Protein AF-A0A1V5DI45-F1 (afdb_monomer_lite)

Sequence (507 aa):
MKKGKRNLFVLPAVLVSVSFLLFSGIQIYAAYNHQGDLDSANFREAYPGQISTKLDSCTLCHSGGSYTSGKKVVTLGSCQWCHYKTGYGADSSEENLLATLNPYGLAYKNKWQTRGRTAAALLAIDGDDSDGDGFSNAKEIGAGTYPGDAADDPSKIPAPSRVLSLAEFERMAQHTQFMMMNASKSDDRYTEYRGIDLEDLIRAIMLDSATGITVYAPDGFATYHPLKPSANDSSYHVLGIYPKGTFYYDRQADMATNPATGWCDYSSPAAAGRVNGEGITNPDDLKMMLAFKRDGEYLTPGLLNLSNKLDGEGPYRVVPPQKTPGPPDQRSNAPNPTAEDAWIWPYNEDNSINDHNAGFSSRTVTMIKVEPLPPGTTDINTLEAGWPYVDEKKVIIYGAINPRPLYRLYTGLDILINTVKAQGTKSFKNRSSQLALVTHLETIKKQVARKAYSAARNNLKQNVANKMDGYLTGKVDANDCVVDLKVQKQLYNDLQKVWIALVILGG

Radius of gyration: 27.45 Å; chains: 1; bounding box: 96×61×82 Å

Structure (mmCIF, N/CA/C/O backbone):
data_AF-A0A1V5DI45-F1
#
_entry.id   AF-A0A1V5DI45-F1
#
loop_
_atom_site.group_PDB
_atom_site.id
_atom_site.type_symbol
_atom_site.label_atom_id
_atom_site.label_alt_id
_atom_site.label_comp_id
_atom_site.label_asym_id
_atom_site.label_entity_id
_atom_site.label_seq_id
_atom_site.pdbx_PDB_ins_code
_atom_site.Cartn_x
_atom_site.Cartn_y
_atom_site.Cartn_z
_atom_site.occupancy
_atom_site.B_iso_or_equiv
_atom_site.auth_seq_id
_atom_site.auth_comp_id
_atom_site.auth_asym_id
_atom_site.auth_atom_id
_atom_site.pdbx_PDB_model_num
ATOM 1 N N . MET A 1 1 ? -62.727 -32.790 -17.604 1.00 42.22 1 MET A N 1
ATOM 2 C CA . MET A 1 1 ? -61.961 -31.903 -18.512 1.00 42.22 1 MET A CA 1
ATOM 3 C C . MET A 1 1 ? -62.110 -30.459 -18.049 1.00 42.22 1 MET A C 1
ATOM 5 O O . MET A 1 1 ? -63.219 -30.079 -17.711 1.00 42.22 1 MET A O 1
ATOM 9 N N . LYS A 1 2 ? -60.998 -29.704 -18.033 1.00 38.25 2 LYS A N 1
ATOM 10 C CA . LYS A 1 2 ? -60.830 -28.290 -17.618 1.00 38.25 2 LYS A CA 1
ATOM 11 C C . LYS A 1 2 ? -61.070 -27.980 -16.126 1.00 38.25 2 LYS A C 1
ATOM 13 O O . LYS A 1 2 ? -62.185 -27.710 -15.703 1.00 38.25 2 LYS A O 1
ATOM 18 N N . LYS A 1 3 ? -59.980 -27.946 -15.343 1.00 35.41 3 LYS A N 1
ATOM 19 C CA . LYS A 1 3 ? -59.917 -27.255 -14.041 1.00 35.41 3 LYS A CA 1
ATOM 20 C C . LYS A 1 3 ? -59.267 -25.883 -14.227 1.00 35.41 3 LYS A C 1
ATOM 22 O O . LYS A 1 3 ? -58.285 -25.751 -14.953 1.00 35.41 3 LYS A O 1
ATOM 27 N N . GLY A 1 4 ? -59.902 -24.883 -13.621 1.00 32.41 4 GLY A N 1
ATOM 28 C CA . GLY A 1 4 ? -59.645 -23.461 -13.801 1.00 32.41 4 GLY A CA 1
ATOM 29 C C . GLY A 1 4 ? -58.427 -22.908 -13.062 1.00 32.41 4 GLY A C 1
ATOM 30 O O . GLY A 1 4 ? -57.861 -23.526 -12.162 1.00 32.41 4 GLY A O 1
ATOM 31 N N . LYS A 1 5 ? -58.075 -21.697 -13.497 1.00 39.34 5 LYS A N 1
ATOM 32 C CA . LYS A 1 5 ? -57.010 -20.817 -13.014 1.00 39.34 5 LYS A CA 1
ATOM 33 C C . LYS A 1 5 ? -57.123 -20.526 -11.513 1.00 39.34 5 LYS A C 1
ATOM 35 O O . LYS A 1 5 ? -58.199 -20.176 -11.032 1.00 39.34 5 LYS A O 1
ATOM 40 N N . ARG A 1 6 ? -55.981 -20.522 -10.822 1.00 32.03 6 ARG A N 1
ATOM 41 C CA . ARG A 1 6 ? -55.741 -19.690 -9.636 1.00 32.03 6 ARG A CA 1
ATOM 42 C C . ARG A 1 6 ? -54.375 -19.027 -9.780 1.00 32.03 6 ARG A C 1
ATOM 44 O O . ARG A 1 6 ? -53.365 -19.709 -9.904 1.00 32.03 6 ARG A O 1
ATOM 51 N N . ASN A 1 7 ? -54.394 -17.698 -9.811 1.00 36.03 7 ASN A N 1
ATOM 52 C CA . ASN A 1 7 ? -53.223 -16.843 -9.688 1.00 36.03 7 ASN A CA 1
ATOM 53 C C . ASN A 1 7 ? -52.619 -17.040 -8.296 1.00 36.03 7 ASN A C 1
ATOM 55 O O . ASN A 1 7 ? -53.348 -16.967 -7.307 1.00 36.03 7 ASN A O 1
ATOM 59 N N . LEU A 1 8 ? -51.305 -17.236 -8.222 1.00 33.28 8 LEU A N 1
ATOM 60 C CA . LEU A 1 8 ? -50.556 -17.117 -6.979 1.00 33.28 8 LEU A CA 1
ATOM 61 C C . LEU A 1 8 ? -49.370 -16.188 -7.243 1.00 33.28 8 LEU A C 1
ATOM 63 O O . LEU A 1 8 ? -48.370 -16.582 -7.836 1.00 33.28 8 LEU A O 1
ATOM 67 N N . PHE A 1 9 ? -49.536 -14.930 -6.839 1.00 31.28 9 PHE A N 1
ATOM 68 C CA . PHE A 1 9 ? -48.423 -14.035 -6.559 1.00 31.28 9 PHE A CA 1
ATOM 69 C C . PHE A 1 9 ? -47.615 -14.669 -5.424 1.00 31.28 9 PHE A C 1
ATOM 71 O O . PHE A 1 9 ? -48.112 -14.790 -4.307 1.00 31.28 9 PHE A O 1
ATOM 78 N N . VAL A 1 10 ? -46.389 -15.092 -5.716 1.00 32.22 10 VAL A N 1
ATOM 79 C CA . VAL A 1 10 ? -45.403 -15.468 -4.701 1.00 32.22 10 VAL A CA 1
ATOM 80 C C . VAL A 1 10 ? -44.310 -14.409 -4.754 1.00 32.22 10 VAL A C 1
ATOM 82 O O . VAL A 1 10 ? -43.559 -14.331 -5.724 1.00 32.22 10 VAL A O 1
ATOM 85 N N . LEU A 1 11 ? -44.277 -13.557 -3.726 1.00 30.50 11 LEU A N 1
ATOM 86 C CA . LEU A 1 11 ? -43.140 -12.691 -3.419 1.00 30.50 11 LEU A CA 1
ATOM 87 C C . LEU A 1 11 ? -41.869 -13.546 -3.270 1.00 30.50 11 LEU A C 1
ATOM 89 O O . LEU A 1 11 ? -41.920 -14.551 -2.556 1.00 30.50 11 LEU A O 1
ATOM 93 N N . PRO A 1 12 ? -40.708 -13.146 -3.816 1.00 34.16 12 PRO A N 1
ATOM 94 C CA . PRO A 1 12 ? -39.451 -13.760 -3.433 1.00 34.16 12 PRO A CA 1
ATOM 95 C C . PRO A 1 12 ? -38.943 -13.089 -2.152 1.00 34.16 12 PRO A C 1
ATOM 97 O O . PRO A 1 12 ? -38.197 -12.115 -2.187 1.00 34.16 12 PRO A O 1
ATOM 100 N N . ALA A 1 13 ? -39.345 -13.629 -1.004 1.00 34.06 13 ALA A N 1
ATOM 101 C CA . ALA A 1 13 ? -38.695 -13.386 0.279 1.00 34.06 13 ALA A CA 1
ATOM 102 C C . ALA A 1 13 ? -37.589 -14.433 0.499 1.00 34.06 13 ALA A C 1
ATOM 104 O O . ALA A 1 13 ? -37.741 -15.310 1.336 1.00 34.06 13 ALA A O 1
ATOM 105 N N . VAL A 1 14 ? -36.500 -14.387 -0.279 1.00 34.00 14 VAL A N 1
ATOM 106 C CA . VAL A 1 14 ? -35.265 -15.155 -0.003 1.00 34.00 14 VAL A CA 1
ATOM 107 C C . VAL A 1 14 ? -34.067 -14.412 -0.601 1.00 34.00 14 VAL A C 1
ATOM 109 O O . VAL A 1 14 ? -33.638 -14.711 -1.712 1.00 34.00 14 VAL A O 1
ATOM 112 N N . LEU A 1 15 ? -33.532 -13.412 0.108 1.00 33.12 15 LEU A N 1
ATOM 113 C CA . LEU A 1 15 ? -32.232 -12.811 -0.230 1.00 33.12 15 LEU A CA 1
ATOM 114 C C . LEU A 1 15 ? -31.632 -12.018 0.945 1.00 33.12 15 LEU A C 1
ATOM 116 O O . LEU A 1 15 ? -31.340 -10.841 0.811 1.00 33.12 15 LEU A O 1
ATOM 120 N N . VAL A 1 16 ? -31.458 -12.645 2.117 1.00 33.34 16 VAL A N 1
ATOM 121 C CA . VAL A 1 16 ? -30.655 -12.047 3.217 1.00 33.34 16 VAL A CA 1
ATOM 122 C C . VAL A 1 16 ? -29.720 -13.054 3.918 1.00 33.34 16 VAL A C 1
ATOM 124 O O . VAL A 1 16 ? -28.850 -12.673 4.689 1.00 33.34 16 VAL A O 1
ATOM 127 N N . SER A 1 17 ? -29.779 -14.352 3.623 1.00 29.55 17 SER A N 1
ATOM 128 C CA . SER A 1 17 ? -29.183 -15.359 4.520 1.00 29.55 17 SER A CA 1
ATOM 129 C C . SER A 1 17 ? -27.872 -16.001 4.043 1.00 29.55 17 SER A C 1
ATOM 131 O O . SER A 1 17 ? -27.721 -17.202 4.225 1.00 29.55 17 SER A O 1
ATOM 133 N N . VAL A 1 18 ? -26.920 -15.255 3.456 1.00 31.67 18 VAL A N 1
ATOM 134 C CA . VAL A 1 18 ? -25.513 -15.714 3.297 1.00 31.67 18 VAL A CA 1
ATOM 135 C C . VAL A 1 18 ? -24.524 -14.526 3.290 1.00 31.67 18 VAL A C 1
ATOM 137 O O . VAL A 1 18 ? -23.873 -14.259 2.287 1.00 31.67 18 VAL A O 1
ATOM 140 N N . SER A 1 19 ? -24.400 -13.806 4.410 1.00 33.28 19 SER A N 1
ATOM 141 C CA . SER A 1 19 ? -23.269 -12.881 4.675 1.00 33.28 19 SER A CA 1
ATOM 142 C C . SER A 1 19 ? -22.727 -13.004 6.105 1.00 33.28 19 SER A C 1
ATOM 144 O O . SER A 1 19 ? -22.105 -12.091 6.631 1.00 33.28 19 SER A O 1
ATOM 146 N N . PHE A 1 20 ? -22.934 -14.154 6.741 1.00 33.50 20 PHE A N 1
ATOM 147 C CA . PHE A 1 20 ? -22.242 -14.516 7.974 1.00 33.50 20 PHE A CA 1
ATOM 148 C C . PHE A 1 20 ? -21.159 -15.536 7.625 1.00 33.50 20 PHE A C 1
ATOM 150 O O . PHE A 1 20 ? -21.432 -16.469 6.874 1.00 33.50 20 PHE A O 1
ATOM 157 N N . LEU A 1 21 ? -19.966 -15.370 8.203 1.00 33.41 21 LEU A N 1
ATOM 158 C CA . LEU A 1 21 ? -18.752 -16.192 8.046 1.00 33.41 21 LEU A CA 1
ATOM 159 C C . LEU A 1 21 ? -17.780 -15.707 6.957 1.00 33.41 21 LEU A C 1
ATOM 161 O O . LEU A 1 21 ? -17.664 -16.275 5.868 1.00 33.41 21 LEU A O 1
ATOM 165 N N . LEU A 1 22 ? -17.015 -14.666 7.298 1.00 34.94 22 LEU A N 1
ATOM 166 C CA . LEU A 1 22 ? -15.554 -14.742 7.491 1.00 34.94 22 LEU A CA 1
ATOM 167 C C . LEU A 1 22 ? -14.999 -13.318 7.671 1.00 34.94 22 LEU A C 1
ATOM 169 O O . LEU A 1 22 ? -14.270 -12.808 6.825 1.00 34.94 22 LEU A O 1
ATOM 173 N N . PHE A 1 23 ? -15.346 -12.693 8.797 1.00 39.38 23 PHE A N 1
ATOM 174 C CA . PHE A 1 23 ? -14.466 -11.717 9.425 1.00 39.38 23 PHE A CA 1
ATOM 175 C C . PHE A 1 23 ? -13.405 -12.541 10.154 1.00 39.38 23 PHE A C 1
ATOM 177 O O . PHE A 1 23 ? -13.606 -12.955 11.293 1.00 39.38 23 PHE A O 1
ATOM 184 N N . SER A 1 24 ? -12.294 -12.866 9.489 1.00 36.53 24 SER A N 1
ATOM 185 C CA . SER A 1 24 ? -11.062 -13.090 10.244 1.00 36.53 24 SER A CA 1
ATOM 186 C C . SER A 1 24 ? -10.768 -11.739 10.877 1.00 36.53 24 SER A C 1
ATOM 188 O O . SER A 1 24 ? -10.315 -10.832 10.176 1.00 36.53 24 SER A O 1
ATOM 190 N N . GLY A 1 25 ? -11.215 -11.583 12.126 1.00 35.56 25 GLY A N 1
ATOM 191 C CA . GLY A 1 25 ? -11.171 -10.331 12.855 1.00 35.56 25 GLY A CA 1
ATOM 192 C C . GLY A 1 25 ? -9.796 -9.709 12.712 1.00 35.56 25 GLY A C 1
ATOM 193 O O . GLY A 1 25 ? -8.784 -10.413 12.725 1.00 35.56 25 GLY A O 1
ATOM 194 N N . ILE A 1 26 ? -9.781 -8.393 12.545 1.00 41.69 26 ILE A N 1
ATOM 195 C CA . ILE A 1 26 ? -8.603 -7.605 12.856 1.00 41.69 26 ILE A CA 1
ATOM 196 C C . ILE A 1 26 ? -8.252 -8.009 14.293 1.00 41.69 26 ILE A C 1
ATOM 198 O O . ILE A 1 26 ? -8.988 -7.677 15.219 1.00 41.69 26 ILE A O 1
ATOM 202 N N . GLN A 1 27 ? -7.219 -8.834 14.463 1.00 35.78 27 GLN A N 1
ATOM 203 C CA . GLN A 1 27 ? -6.663 -9.145 15.773 1.00 35.78 27 GLN A CA 1
ATOM 204 C C . GLN A 1 27 ? -5.936 -7.866 16.187 1.00 35.78 27 GLN A C 1
ATOM 206 O O . GLN A 1 27 ? -4.747 -7.708 15.936 1.00 35.78 27 GLN A O 1
ATOM 211 N N . ILE A 1 28 ? -6.686 -6.884 16.692 1.00 39.81 28 ILE A N 1
ATOM 212 C CA . ILE A 1 28 ? -6.081 -5.762 17.398 1.00 39.81 28 ILE A CA 1
ATOM 213 C C . ILE A 1 28 ? -5.663 -6.360 18.730 1.00 39.81 28 ILE A C 1
ATOM 215 O O . ILE A 1 28 ? -6.501 -6.800 19.517 1.00 39.81 28 ILE A O 1
ATOM 219 N N . TYR A 1 29 ? -4.353 -6.508 18.896 1.00 39.62 29 TYR A N 1
ATOM 220 C CA . TYR A 1 29 ? -3.781 -7.050 20.112 1.00 39.62 29 TYR A CA 1
ATOM 221 C C . TYR A 1 29 ? -4.208 -6.188 21.293 1.00 39.62 29 TYR A C 1
ATOM 223 O O . TYR A 1 29 ? -4.183 -4.959 21.219 1.00 39.62 29 TYR A O 1
ATOM 231 N N . ALA A 1 30 ? -4.618 -6.887 22.349 1.00 34.34 30 ALA A N 1
ATOM 232 C CA . ALA A 1 30 ? -5.043 -6.339 23.622 1.00 34.34 30 ALA A CA 1
ATOM 233 C C . ALA A 1 30 ? -4.090 -5.242 24.118 1.00 34.34 30 ALA A C 1
ATOM 235 O O . ALA A 1 30 ? -2.884 -5.320 23.867 1.00 34.34 30 ALA A O 1
ATOM 236 N N . ALA A 1 31 ? -4.634 -4.273 24.861 1.00 39.06 31 ALA A N 1
ATOM 237 C CA . ALA A 1 31 ? -3.911 -3.185 25.499 1.00 39.06 31 ALA A CA 1
ATOM 238 C C . ALA A 1 31 ? -2.572 -3.700 26.030 1.00 39.06 31 ALA A C 1
ATOM 240 O O . ALA A 1 31 ? -2.523 -4.585 26.898 1.00 39.06 31 ALA A O 1
ATOM 241 N N . TYR A 1 32 ? -1.496 -3.179 25.439 1.00 42.69 32 TYR A N 1
ATOM 242 C CA . TYR A 1 32 ? -0.142 -3.356 25.930 1.00 42.69 32 TYR A CA 1
ATOM 243 C C . TYR A 1 32 ? -0.189 -3.010 27.416 1.00 42.69 32 TYR A C 1
ATOM 245 O O . TYR A 1 32 ? -0.562 -1.892 27.766 1.00 42.69 32 TYR A O 1
ATOM 253 N N . ASN A 1 33 ? 0.092 -3.984 28.285 1.00 47.34 33 ASN A N 1
ATOM 254 C CA . ASN A 1 33 ? -0.016 -3.806 29.729 1.00 47.34 33 ASN A CA 1
ATOM 255 C C . ASN A 1 33 ? 1.104 -2.849 30.167 1.00 47.34 33 ASN A C 1
ATOM 257 O O . ASN A 1 33 ? 2.212 -3.275 30.504 1.00 47.34 33 ASN A O 1
ATOM 261 N N . HIS A 1 34 ? 0.854 -1.545 30.042 1.00 51.94 34 HIS A N 1
ATOM 262 C CA . HIS A 1 34 ? 1.783 -0.503 30.440 1.00 51.94 34 HIS A CA 1
ATOM 263 C C . HIS A 1 34 ? 1.969 -0.574 31.955 1.00 51.94 34 HIS A C 1
ATOM 265 O O . HIS A 1 34 ? 1.059 -0.929 32.703 1.00 51.94 34 HIS A O 1
ATOM 271 N N . GLN A 1 35 ? 3.179 -0.276 32.420 1.00 44.31 35 GLN A N 1
ATOM 272 C CA . GLN A 1 35 ? 3.548 -0.408 33.824 1.00 44.31 35 GLN A CA 1
ATOM 273 C C . GLN A 1 35 ? 2.615 0.451 34.705 1.00 44.31 35 GLN A C 1
ATOM 275 O O . GLN A 1 35 ? 2.724 1.673 34.717 1.00 44.31 35 GLN A O 1
ATOM 280 N N . GLY A 1 36 ? 1.680 -0.191 35.417 1.00 57.69 36 GLY A N 1
ATOM 281 C CA . GLY A 1 36 ? 0.689 0.477 36.273 1.00 57.69 36 GLY A CA 1
ATOM 282 C C . GLY A 1 36 ? -0.706 0.686 35.665 1.00 57.69 36 GLY A C 1
ATOM 283 O O . GLY A 1 36 ? -1.537 1.326 36.313 1.00 57.69 36 GLY A O 1
ATOM 284 N N . ASP A 1 37 ? -0.993 0.155 34.472 1.00 73.00 37 ASP A N 1
ATOM 285 C CA . ASP A 1 37 ? -2.351 0.157 33.921 1.00 73.00 37 ASP A CA 1
ATOM 286 C C . ASP A 1 37 ? -3.275 -0.790 34.713 1.00 73.00 37 ASP A C 1
ATOM 288 O O . ASP A 1 37 ? -3.027 -1.989 34.833 1.00 73.00 37 ASP A O 1
ATOM 292 N N . LEU A 1 38 ? -4.343 -0.224 35.277 1.00 80.00 38 LEU A N 1
ATOM 293 C CA . LEU A 1 38 ? -5.395 -0.945 35.999 1.00 80.00 38 LEU A CA 1
ATOM 294 C C . LEU A 1 38 ? -6.708 -0.983 35.208 1.00 80.00 38 LEU A C 1
ATOM 296 O O . LEU A 1 38 ? -7.579 -1.801 35.503 1.00 80.00 38 LEU A O 1
ATOM 300 N N . ASP A 1 39 ? -6.873 -0.103 34.219 1.00 87.31 39 ASP A N 1
ATOM 301 C CA . ASP A 1 39 ? -8.161 0.093 33.555 1.00 87.31 39 ASP A CA 1
ATOM 302 C C . ASP A 1 39 ? -8.442 -1.006 32.544 1.00 87.31 39 ASP A C 1
ATOM 304 O O . ASP A 1 39 ? -9.568 -1.496 32.494 1.00 87.31 39 ASP A O 1
ATOM 308 N N . SER A 1 40 ? -7.415 -1.494 31.846 1.00 85.00 40 SER A N 1
ATOM 309 C CA . SER A 1 40 ? -7.563 -2.664 30.976 1.00 85.00 40 SER A CA 1
ATOM 310 C C . SER A 1 40 ? -8.004 -3.904 31.757 1.00 85.00 40 SER A C 1
ATOM 312 O O . SER A 1 40 ? -8.866 -4.651 31.304 1.00 85.00 40 SER A O 1
ATOM 314 N N . ALA A 1 41 ? -7.467 -4.126 32.963 1.00 88.44 41 ALA A N 1
ATOM 315 C CA . ALA A 1 41 ? -7.883 -5.247 33.808 1.00 88.44 41 ALA A CA 1
ATOM 316 C C . ALA A 1 41 ? -9.343 -5.099 34.270 1.00 88.44 41 ALA A C 1
ATOM 318 O O . ALA A 1 41 ? -10.126 -6.039 34.134 1.00 88.44 41 ALA A O 1
ATOM 319 N N . ASN A 1 42 ? -9.719 -3.903 34.736 1.00 93.00 42 ASN A N 1
ATOM 320 C CA . ASN A 1 42 ? -11.094 -3.587 35.125 1.00 93.00 42 ASN A CA 1
ATOM 321 C C . ASN A 1 42 ? -12.080 -3.750 33.956 1.00 93.00 42 ASN A C 1
ATOM 323 O O . ASN A 1 42 ? -13.181 -4.262 34.152 1.00 93.00 42 ASN A O 1
ATOM 327 N N . PHE A 1 43 ? -11.696 -3.353 32.739 1.00 93.56 43 PHE A N 1
ATOM 328 C CA . PHE A 1 43 ? -12.525 -3.521 31.545 1.00 93.56 43 PHE A CA 1
ATOM 329 C C . PHE A 1 43 ? -12.718 -4.989 31.179 1.00 93.56 43 PHE A C 1
ATOM 331 O O . PHE A 1 43 ? -13.847 -5.416 30.952 1.00 93.56 43 PHE A O 1
ATOM 338 N N . ARG A 1 44 ? -11.647 -5.790 31.184 1.00 92.25 44 ARG A N 1
ATOM 339 C CA . ARG A 1 44 ? -11.731 -7.237 30.917 1.00 92.25 44 ARG A CA 1
ATOM 340 C C . ARG A 1 44 ? -12.573 -7.974 31.961 1.00 92.25 44 ARG A C 1
ATOM 342 O O . ARG A 1 44 ? -13.219 -8.962 31.622 1.00 92.25 44 ARG A O 1
ATOM 349 N N . GLU A 1 45 ? -12.579 -7.502 33.208 1.00 94.94 45 GLU A N 1
ATOM 350 C CA . GLU A 1 45 ? -13.462 -8.014 34.260 1.00 94.94 45 GLU A CA 1
ATOM 351 C C . GLU A 1 45 ? -14.928 -7.617 34.024 1.00 94.94 45 GLU A C 1
ATOM 353 O O . GLU A 1 45 ? -15.811 -8.468 34.116 1.00 94.94 45 GLU A O 1
ATOM 358 N N . ALA A 1 46 ? -15.194 -6.351 33.684 1.00 95.62 46 ALA A N 1
ATOM 359 C CA . ALA A 1 46 ? -16.546 -5.858 33.409 1.00 95.62 46 ALA A CA 1
ATOM 360 C C . ALA A 1 46 ? -17.156 -6.473 32.134 1.00 95.62 46 ALA A C 1
ATOM 362 O O . ALA A 1 46 ? -18.342 -6.803 32.109 1.00 95.62 46 ALA A O 1
ATOM 363 N N . TYR A 1 47 ? -16.345 -6.670 31.091 1.00 95.50 47 TYR A N 1
ATOM 364 C CA . TYR A 1 47 ? -16.775 -7.127 29.768 1.00 95.50 47 TYR A CA 1
ATOM 365 C C . TYR A 1 47 ? -15.883 -8.266 29.240 1.00 95.50 47 TYR A C 1
ATOM 367 O O . TYR A 1 47 ? -15.166 -8.103 28.249 1.00 95.50 47 TYR A O 1
ATOM 375 N N . PRO A 1 48 ? -15.957 -9.476 29.826 1.00 93.06 48 PRO A N 1
ATOM 376 C CA . PRO A 1 48 ? -15.102 -10.601 29.432 1.00 93.06 48 PRO A CA 1
ATOM 377 C C . PRO A 1 48 ? -15.298 -11.040 27.971 1.00 93.06 48 PRO A C 1
ATOM 379 O O . PRO A 1 48 ? -14.398 -11.623 27.371 1.00 93.06 48 PRO A O 1
ATOM 382 N N . GLY A 1 49 ? -16.454 -10.736 27.370 1.00 90.00 49 GLY A N 1
ATOM 383 C CA . GLY A 1 49 ? -16.730 -10.990 25.952 1.00 90.00 49 GLY A CA 1
ATOM 384 C C . GLY A 1 49 ? -15.983 -10.074 24.974 1.00 90.00 49 GLY A C 1
ATOM 385 O O . GLY A 1 49 ? -15.989 -10.360 23.782 1.00 90.00 49 GLY A O 1
ATOM 386 N N . GLN A 1 50 ? -15.346 -9.003 25.460 1.00 90.19 50 GLN A N 1
ATOM 387 C CA . GLN A 1 50 ? -14.616 -8.029 24.639 1.00 90.19 50 GLN A CA 1
ATOM 388 C C . GLN A 1 50 ? -13.091 -8.194 24.709 1.00 90.19 50 GLN A C 1
ATOM 390 O O . GLN A 1 50 ? -12.360 -7.416 24.097 1.00 90.19 50 GLN A O 1
ATOM 395 N N . ILE A 1 51 ? -12.594 -9.217 25.411 1.00 86.56 51 ILE A N 1
ATOM 396 C CA . ILE A 1 51 ? -11.163 -9.543 25.460 1.00 86.56 51 ILE A CA 1
ATOM 397 C C . ILE A 1 51 ? -10.645 -9.818 24.043 1.00 86.56 51 ILE A C 1
ATOM 399 O O . ILE A 1 51 ? -11.260 -10.571 23.286 1.00 86.56 51 ILE A O 1
ATOM 403 N N . SER A 1 52 ? -9.484 -9.246 23.700 1.00 77.44 52 SER A N 1
ATOM 404 C CA . SER A 1 52 ? -8.872 -9.364 22.358 1.00 77.44 52 SER A CA 1
ATOM 405 C C . SER A 1 52 ? -9.725 -8.807 21.205 1.00 77.44 52 SER A C 1
ATOM 407 O O . SER A 1 52 ? -9.549 -9.197 20.049 1.00 77.44 52 SER A O 1
ATOM 409 N N . THR A 1 53 ? -10.661 -7.906 21.506 1.00 81.81 53 THR A N 1
ATOM 410 C CA . THR A 1 53 ? -11.353 -7.088 20.500 1.00 81.81 53 THR A CA 1
ATOM 411 C C . THR A 1 53 ? -10.702 -5.709 20.402 1.00 81.81 53 THR A C 1
ATOM 413 O O . THR A 1 53 ? -9.848 -5.363 21.214 1.00 81.81 53 THR A O 1
ATOM 416 N N . LYS A 1 54 ? -11.146 -4.873 19.452 1.00 81.62 54 LYS A N 1
ATOM 417 C CA . LYS A 1 54 ? -10.659 -3.488 19.346 1.00 81.62 54 LYS A CA 1
ATOM 418 C C . LYS A 1 54 ? -10.927 -2.634 20.594 1.00 81.62 54 LYS A C 1
ATOM 420 O O . LYS A 1 54 ? -10.263 -1.617 20.762 1.00 81.62 54 LYS A O 1
ATOM 425 N N . LEU A 1 55 ? -11.884 -3.032 21.438 1.00 88.00 55 LEU A N 1
ATOM 426 C CA . LEU A 1 55 ? -12.224 -2.334 22.681 1.00 88.00 55 LEU A CA 1
ATOM 427 C C . LEU A 1 55 ? -11.278 -2.682 23.835 1.00 88.00 55 LEU A C 1
ATOM 429 O O . LEU A 1 55 ? -11.201 -1.941 24.806 1.00 88.00 55 LEU A O 1
ATOM 433 N N . ASP A 1 56 ? -10.527 -3.780 23.734 1.00 85.56 56 ASP A N 1
ATOM 434 C CA . ASP A 1 56 ? -9.456 -4.121 24.673 1.00 85.56 56 ASP A CA 1
ATOM 435 C C . ASP A 1 56 ? -8.193 -3.324 24.310 1.00 85.56 56 ASP A C 1
ATOM 437 O O . ASP A 1 56 ? -7.172 -3.894 23.943 1.00 85.56 56 ASP A O 1
ATOM 441 N N . SER A 1 57 ? -8.275 -1.991 24.327 1.00 81.25 57 SER A N 1
ATOM 442 C CA . SER A 1 57 ? -7.173 -1.080 23.997 1.00 81.25 57 SER A CA 1
ATOM 443 C C . SER A 1 57 ? -7.265 0.222 24.797 1.00 81.25 57 SER A C 1
ATOM 445 O O . SER A 1 57 ? -8.336 0.599 25.275 1.00 81.25 57 SER A O 1
ATOM 447 N N . CYS A 1 58 ? -6.154 0.961 24.903 1.00 82.69 58 CYS A N 1
ATOM 448 C CA . CYS A 1 58 ? -6.132 2.276 25.558 1.00 82.69 58 CYS A CA 1
ATOM 449 C C . CYS A 1 58 ? -7.143 3.254 24.935 1.00 82.69 58 CYS A C 1
ATOM 451 O O . CYS A 1 58 ? -7.708 4.089 25.637 1.00 82.69 58 CYS A O 1
ATOM 453 N N . THR A 1 59 ? -7.417 3.110 23.637 1.00 85.75 59 THR A N 1
ATOM 454 C CA . THR A 1 59 ? -8.373 3.916 22.865 1.00 85.75 59 THR A CA 1
ATOM 455 C C . THR A 1 59 ? -9.791 3.884 23.426 1.00 85.75 59 THR A C 1
ATOM 457 O O . THR A 1 59 ? -10.549 4.824 23.213 1.00 85.75 59 THR A O 1
ATOM 460 N N . LEU A 1 60 ? -10.158 2.827 24.161 1.00 91.19 60 LEU A N 1
ATOM 461 C CA . LEU A 1 60 ? -11.469 2.742 24.796 1.00 91.19 60 LEU A CA 1
ATOM 462 C C . LEU A 1 60 ? -11.729 3.936 25.723 1.00 91.19 60 LEU A C 1
ATOM 464 O O . LEU A 1 60 ? -12.809 4.516 25.681 1.00 91.19 60 LEU A O 1
ATOM 468 N N . CYS A 1 61 ? -10.740 4.314 26.535 1.00 92.38 61 CYS A N 1
ATOM 469 C CA . CYS A 1 61 ? -10.854 5.407 27.506 1.00 92.38 61 CYS A CA 1
ATOM 470 C C . CYS A 1 61 ? -10.065 6.659 27.100 1.00 92.38 61 CYS A C 1
ATOM 472 O O . CYS A 1 61 ? -10.285 7.734 27.660 1.00 92.38 61 CYS A O 1
ATOM 474 N N . HIS A 1 62 ? -9.130 6.535 26.159 1.00 90.00 62 HIS A N 1
ATOM 475 C CA . HIS A 1 62 ? -8.216 7.604 25.780 1.00 90.00 62 HIS A CA 1
ATOM 476 C C . HIS A 1 62 ? -8.399 8.033 24.330 1.00 90.00 62 HIS A C 1
ATOM 478 O O . HIS A 1 62 ? -8.639 7.222 23.438 1.00 90.00 62 HIS A O 1
ATOM 484 N N . SER A 1 63 ? -8.226 9.326 24.088 1.00 88.62 63 SER A N 1
ATOM 485 C CA . SER A 1 63 ? -8.218 9.917 22.756 1.00 88.62 63 SER A CA 1
ATOM 486 C C . SER A 1 63 ? -6.797 10.271 22.328 1.00 88.62 63 SER A C 1
ATOM 488 O O . SER A 1 63 ? -5.903 10.521 23.141 1.00 88.62 63 SER A O 1
ATOM 490 N N . GLY A 1 64 ? -6.592 10.292 21.012 1.00 86.25 64 GLY A N 1
ATOM 491 C CA . GLY A 1 64 ? -5.468 11.005 20.426 1.00 86.25 64 GLY A CA 1
ATOM 492 C C . GLY A 1 64 ? -5.617 12.517 20.598 1.00 86.25 64 GLY A C 1
ATOM 493 O O . GLY A 1 64 ? -6.643 13.027 21.044 1.00 86.25 64 GLY A O 1
ATOM 494 N N . GLY A 1 65 ? -4.597 13.260 20.193 1.00 87.75 65 GLY A N 1
ATOM 495 C CA . GLY A 1 65 ? -4.644 14.715 20.243 1.00 87.75 65 GLY A CA 1
ATOM 496 C C . GLY A 1 65 ? -3.732 15.349 19.219 1.00 87.75 65 GLY A C 1
ATOM 497 O O . GLY A 1 65 ? -3.098 14.669 18.413 1.00 87.75 65 GLY A O 1
ATOM 498 N N . SER A 1 66 ? -3.679 16.676 19.230 1.00 88.69 66 SER A N 1
ATOM 499 C CA . SER A 1 66 ? -2.842 17.414 18.296 1.00 88.69 66 SER A CA 1
ATOM 500 C C . SER A 1 66 ? -2.100 18.552 18.975 1.00 88.69 66 SER A C 1
ATOM 502 O O . SER A 1 66 ? -2.572 19.133 19.954 1.00 88.69 66 SER A O 1
ATOM 504 N N . TYR A 1 67 ? -0.923 18.869 18.451 1.00 85.06 67 TYR A N 1
ATOM 505 C CA . TYR A 1 67 ? -0.148 20.029 18.866 1.00 85.06 67 TYR A CA 1
ATOM 506 C C . TYR A 1 67 ? 0.462 20.723 17.652 1.00 85.06 67 TYR A C 1
ATOM 508 O O . TYR A 1 67 ? 0.711 20.116 16.607 1.00 85.06 67 TYR A O 1
ATOM 516 N N . THR A 1 68 ? 0.723 22.017 17.791 1.00 89.19 68 THR A N 1
ATOM 517 C CA . THR A 1 68 ? 1.355 22.804 16.735 1.00 89.19 68 THR A CA 1
ATOM 518 C C . THR A 1 68 ? 2.871 22.745 16.883 1.00 89.19 68 THR A C 1
ATOM 520 O O . THR A 1 68 ? 3.424 23.143 17.907 1.00 89.19 68 THR A O 1
ATOM 523 N N . SER A 1 69 ? 3.559 22.286 15.838 1.00 76.94 69 SER A N 1
ATOM 524 C CA . SER A 1 69 ? 5.016 22.348 15.712 1.00 76.94 69 SER A CA 1
ATOM 525 C C . SER A 1 69 ? 5.381 23.269 14.546 1.00 76.94 69 SER A C 1
ATOM 527 O O . SER A 1 69 ? 5.250 22.917 13.369 1.00 76.94 69 SER A O 1
ATOM 529 N N . GLY A 1 70 ? 5.791 24.500 14.863 1.00 83.12 70 GLY A N 1
ATOM 530 C CA . GLY A 1 70 ? 6.011 25.542 13.859 1.00 83.12 70 GLY A CA 1
ATOM 531 C C . GLY A 1 70 ? 4.715 25.895 13.119 1.00 83.12 70 GLY A C 1
ATOM 532 O O . GLY A 1 70 ? 3.763 26.356 13.735 1.00 83.12 70 GLY A O 1
ATOM 533 N N . LYS A 1 71 ? 4.673 25.677 11.797 1.00 81.50 71 LYS A N 1
ATOM 534 C CA . LYS A 1 71 ? 3.476 25.901 10.955 1.00 81.50 71 LYS A CA 1
ATOM 535 C C . LYS A 1 71 ? 2.634 24.636 10.722 1.00 81.50 71 LYS A C 1
ATOM 537 O O . LYS A 1 71 ? 1.696 24.677 9.932 1.00 81.50 71 LYS A O 1
ATOM 542 N N . LYS A 1 72 ? 2.996 23.502 11.331 1.00 74.94 72 LYS A N 1
ATOM 543 C CA . LYS A 1 72 ? 2.337 22.209 11.102 1.00 74.94 72 LYS A CA 1
ATOM 544 C C . LYS A 1 72 ? 1.556 21.778 12.335 1.00 74.94 72 LYS A C 1
ATOM 546 O O . LYS A 1 72 ? 2.076 21.849 13.446 1.00 74.94 72 LYS A O 1
ATOM 551 N N . VAL A 1 73 ? 0.341 21.290 12.119 1.00 81.25 73 VAL A N 1
ATOM 552 C CA . VAL A 1 73 ? -0.415 20.547 13.130 1.00 81.25 73 VAL A CA 1
ATOM 553 C C . VAL A 1 73 ? 0.055 19.098 13.077 1.00 81.25 73 VAL A C 1
ATOM 555 O O . VAL A 1 73 ? 0.051 18.484 12.011 1.00 81.25 73 VAL A O 1
ATOM 558 N N . VAL A 1 74 ? 0.510 18.577 14.212 1.00 78.06 74 VAL A N 1
ATOM 559 C CA . VAL A 1 74 ? 0.889 17.174 14.385 1.00 78.06 74 VAL A CA 1
ATOM 560 C C . VAL A 1 74 ? -0.232 16.493 15.150 1.00 78.06 74 VAL A C 1
ATOM 562 O O . VAL A 1 74 ? -0.610 16.981 16.211 1.00 78.06 74 VAL A O 1
ATOM 565 N N . THR A 1 75 ? -0.744 15.386 14.620 1.00 82.00 75 THR A N 1
ATOM 566 C CA . THR A 1 75 ? -1.778 14.566 15.266 1.00 82.00 75 THR A CA 1
ATOM 567 C C . THR A 1 75 ? -1.147 13.271 15.758 1.00 82.00 75 THR A C 1
ATOM 569 O O . THR A 1 75 ? -0.317 12.696 15.059 1.00 82.00 75 THR A O 1
ATOM 572 N N . LEU A 1 76 ? -1.513 12.841 16.962 1.00 80.19 76 LEU A N 1
ATOM 573 C CA . LEU A 1 76 ? -0.960 11.687 17.665 1.00 80.19 76 LEU A CA 1
ATOM 574 C C . LEU A 1 76 ? -2.081 10.732 18.083 1.00 80.19 76 LEU A C 1
ATOM 576 O O . LEU A 1 76 ? -3.167 11.193 18.436 1.00 80.19 76 LEU A O 1
ATOM 580 N N . GLY A 1 77 ? -1.801 9.425 18.088 1.00 78.88 77 GLY A N 1
ATOM 581 C CA . GLY A 1 77 ? -2.675 8.413 18.692 1.00 78.88 77 GLY A CA 1
ATOM 582 C C . GLY A 1 77 ? -2.775 8.556 20.204 1.00 78.88 77 GLY A C 1
ATOM 583 O O . GLY A 1 77 ? -2.033 9.329 20.809 1.00 78.88 77 GLY A O 1
ATOM 584 N N . SER A 1 78 ? -3.665 7.794 20.830 1.00 83.38 78 SER A N 1
ATOM 585 C CA . SER A 1 78 ? -3.924 7.845 22.273 1.00 83.38 78 SER A CA 1
ATOM 586 C C . SER A 1 78 ? -2.662 7.588 23.100 1.00 83.38 78 SER A C 1
ATOM 588 O O . SER A 1 78 ? -2.328 8.378 23.985 1.00 83.38 78 SER A O 1
ATOM 590 N N . CYS A 1 79 ? -1.879 6.563 22.751 1.00 78.44 79 CYS A N 1
ATOM 591 C CA . CYS A 1 79 ? -0.622 6.252 23.435 1.00 78.44 79 CYS A CA 1
ATOM 592 C C . CYS A 1 79 ? 0.405 7.385 23.283 1.00 78.44 79 CYS A C 1
ATOM 594 O O . CYS A 1 79 ? 0.969 7.870 24.264 1.00 78.44 79 CYS A O 1
ATOM 596 N N . GLN A 1 80 ? 0.632 7.857 22.056 1.00 78.31 80 GLN A N 1
ATOM 597 C CA . GLN A 1 80 ? 1.608 8.916 21.779 1.00 78.31 80 GLN A CA 1
ATOM 598 C C . GLN A 1 80 ? 1.193 10.249 22.412 1.00 78.31 80 GLN A C 1
ATOM 600 O O . GLN A 1 80 ? 2.044 10.978 22.919 1.00 78.31 80 GLN A O 1
ATOM 605 N N . TRP A 1 81 ? -0.103 10.559 22.411 1.00 87.06 81 TRP A N 1
ATOM 606 C CA . TRP A 1 81 ? -0.658 11.741 23.057 1.00 87.06 81 TRP A CA 1
ATOM 607 C C . TRP A 1 81 ? -0.507 11.674 24.577 1.00 87.06 81 TRP A C 1
ATOM 609 O O . TRP A 1 81 ? -0.077 12.652 25.188 1.00 87.06 81 TRP A O 1
ATOM 619 N N . CYS A 1 82 ? -0.747 10.506 25.180 1.00 83.31 82 CYS A N 1
ATOM 620 C CA . CYS A 1 82 ? -0.482 10.266 26.596 1.00 83.31 82 CYS A CA 1
ATOM 621 C C . CYS A 1 82 ? 0.996 10.477 26.944 1.00 83.31 82 CYS A C 1
ATOM 623 O O . CYS A 1 82 ? 1.313 11.226 27.871 1.00 83.31 82 CYS A O 1
ATOM 625 N N . HIS A 1 83 ? 1.920 9.912 26.163 1.00 82.56 83 HIS A N 1
ATOM 626 C CA . HIS A 1 83 ? 3.356 10.125 26.368 1.00 82.56 83 HIS A CA 1
ATOM 627 C C . HIS A 1 83 ? 3.775 11.584 26.172 1.00 82.56 83 HIS A C 1
ATOM 629 O O . HIS A 1 83 ? 4.611 12.082 26.927 1.00 82.56 83 HIS A O 1
ATOM 635 N N . TYR A 1 84 ? 3.180 12.272 25.196 1.00 85.38 84 TYR A N 1
ATOM 636 C CA . TYR A 1 84 ? 3.415 13.690 24.946 1.00 85.38 84 TYR A CA 1
ATOM 637 C C . TYR A 1 84 ? 2.953 14.556 26.122 1.00 85.38 84 TYR A C 1
ATOM 639 O O . TYR A 1 84 ? 3.710 15.405 26.587 1.00 85.38 84 TYR A O 1
ATOM 647 N N . LYS A 1 85 ? 1.740 14.320 26.633 1.00 88.19 85 LYS A N 1
ATOM 648 C CA . LYS A 1 85 ? 1.168 15.087 27.745 1.00 88.19 85 LYS A CA 1
ATOM 649 C C . LYS A 1 85 ? 1.847 14.808 29.074 1.00 88.19 85 LYS A C 1
ATOM 651 O O . LYS A 1 85 ? 2.079 15.738 29.830 1.00 88.19 85 LYS A O 1
ATOM 656 N N . THR A 1 86 ? 2.188 13.555 29.348 1.00 83.50 86 THR A N 1
ATOM 657 C CA . THR A 1 86 ? 2.738 13.157 30.651 1.00 83.50 86 THR A CA 1
ATOM 658 C C . THR A 1 86 ? 4.262 13.163 30.708 1.00 83.50 86 THR A C 1
ATOM 660 O O . THR A 1 86 ? 4.831 12.834 31.745 1.00 83.50 86 THR A O 1
ATOM 663 N N . GLY A 1 87 ? 4.955 13.450 29.601 1.00 82.19 87 GLY A N 1
ATOM 664 C CA . GLY A 1 87 ? 6.411 13.315 29.531 1.00 82.19 87 GLY A CA 1
ATOM 665 C C . GLY A 1 87 ? 6.874 11.898 29.885 1.00 82.19 87 GLY A C 1
ATOM 666 O O . GLY A 1 87 ? 7.769 11.733 30.709 1.00 82.19 87 GLY A O 1
ATOM 667 N N . TYR A 1 88 ? 6.231 10.875 29.310 1.00 74.88 88 TYR A N 1
ATOM 668 C CA . TYR A 1 88 ? 6.438 9.461 29.671 1.00 74.88 88 TYR A CA 1
ATOM 669 C C . TYR A 1 88 ? 6.181 9.153 31.159 1.00 74.88 88 TYR A C 1
ATOM 671 O O . TYR A 1 88 ? 6.913 8.391 31.786 1.00 74.88 88 TYR A O 1
ATOM 679 N N . GLY A 1 89 ? 5.130 9.745 31.727 1.00 74.44 89 GLY A N 1
ATOM 680 C CA . GLY A 1 89 ? 4.743 9.561 33.128 1.00 74.44 89 GLY A CA 1
ATOM 681 C C . GLY A 1 89 ? 5.493 10.443 34.131 1.00 74.44 89 GLY A C 1
ATOM 682 O O . GLY A 1 89 ? 5.123 10.450 35.305 1.00 74.44 89 GLY A O 1
ATOM 683 N N . ALA A 1 90 ? 6.492 11.220 33.695 1.00 80.50 90 ALA A N 1
ATOM 684 C CA . ALA A 1 90 ? 7.222 12.153 34.556 1.00 80.50 90 ALA A CA 1
ATOM 685 C C . ALA A 1 90 ? 6.334 13.282 35.116 1.00 80.50 90 ALA A C 1
ATOM 687 O O . ALA A 1 90 ? 6.579 13.766 36.219 1.00 80.50 90 ALA A O 1
ATOM 688 N N . ASP A 1 91 ? 5.293 13.672 34.380 1.00 83.31 91 ASP A N 1
ATOM 689 C CA . ASP A 1 91 ? 4.295 14.671 34.762 1.00 83.31 91 ASP A CA 1
ATOM 690 C C . ASP A 1 91 ? 2.877 14.099 34.615 1.00 83.31 91 ASP A C 1
ATOM 692 O O . ASP A 1 91 ? 2.143 14.364 33.661 1.00 83.31 91 ASP A O 1
ATOM 696 N N . SER A 1 92 ? 2.491 13.285 35.595 1.00 84.06 92 SER A N 1
ATOM 697 C CA . SER A 1 92 ? 1.150 12.696 35.700 1.00 84.06 92 SER A CA 1
ATOM 698 C C . SER A 1 92 ? 0.172 13.602 36.464 1.00 84.06 92 SER A C 1
ATOM 700 O O . SER A 1 92 ? -0.623 13.120 37.273 1.00 84.06 92 SER A O 1
ATOM 702 N N . SER A 1 93 ? 0.255 14.923 36.266 1.00 89.25 93 SER A N 1
ATOM 703 C CA . SER A 1 93 ? -0.714 15.867 36.835 1.00 89.25 93 SER A CA 1
ATOM 704 C C . SER A 1 93 ? -2.141 15.566 36.358 1.00 89.25 93 SER A C 1
ATOM 706 O O . SER A 1 93 ? -2.356 15.020 35.273 1.00 89.25 93 SER A O 1
ATOM 708 N N . GLU A 1 94 ? -3.142 15.923 37.169 1.00 88.12 94 GLU A N 1
ATOM 709 C CA . GLU A 1 94 ? -4.547 15.672 36.821 1.00 88.12 94 GLU A CA 1
ATOM 710 C C . GLU A 1 94 ? -4.937 16.348 35.500 1.00 88.12 94 GLU A C 1
ATOM 712 O O . GLU A 1 94 ? -5.636 15.741 34.694 1.00 88.12 94 GLU A O 1
ATOM 717 N N . GLU A 1 95 ? -4.428 17.553 35.237 1.00 92.44 95 GLU A N 1
ATOM 718 C CA . GLU A 1 95 ? -4.634 18.259 33.970 1.00 92.44 95 GLU A CA 1
ATOM 719 C C . GLU A 1 95 ? -4.119 17.449 32.772 1.00 92.44 95 GLU A C 1
ATOM 721 O O . GLU A 1 95 ? -4.862 17.224 31.813 1.00 92.44 95 GLU A O 1
ATOM 726 N N . ASN A 1 96 ? -2.876 16.959 32.837 1.00 89.38 96 ASN A N 1
ATOM 727 C CA . ASN A 1 96 ? -2.286 16.183 31.748 1.00 89.38 96 ASN A CA 1
ATOM 728 C C . ASN A 1 96 ? -3.009 14.855 31.534 1.00 89.38 96 ASN A C 1
ATOM 730 O O . ASN A 1 96 ? -3.234 14.474 30.389 1.00 89.38 96 ASN A O 1
ATOM 734 N N . LEU A 1 97 ? -3.408 14.169 32.608 1.00 87.69 97 LEU A N 1
ATOM 735 C CA . LEU A 1 97 ? -4.162 12.919 32.506 1.00 87.69 97 LEU A CA 1
ATOM 736 C C . LEU A 1 97 ? -5.554 13.152 31.907 1.00 87.69 97 LEU A C 1
ATOM 738 O O . LEU A 1 97 ? -5.946 12.436 30.985 1.00 87.69 97 LEU A O 1
ATOM 742 N N . LEU A 1 98 ? -6.279 14.178 32.366 1.00 91.88 98 LEU A N 1
ATOM 743 C CA . LEU A 1 98 ? -7.593 14.543 31.825 1.00 91.88 98 LEU A CA 1
ATOM 744 C C . LEU A 1 98 ? -7.523 14.903 30.339 1.00 91.88 98 LEU A C 1
ATOM 746 O O . LEU A 1 98 ? -8.414 14.526 29.584 1.00 91.88 98 LEU A O 1
ATOM 750 N N . ALA A 1 99 ? -6.450 15.565 29.900 1.00 92.25 99 ALA A N 1
ATOM 751 C CA . ALA A 1 99 ? -6.249 15.926 28.498 1.00 92.25 99 ALA A CA 1
ATOM 752 C C . ALA A 1 9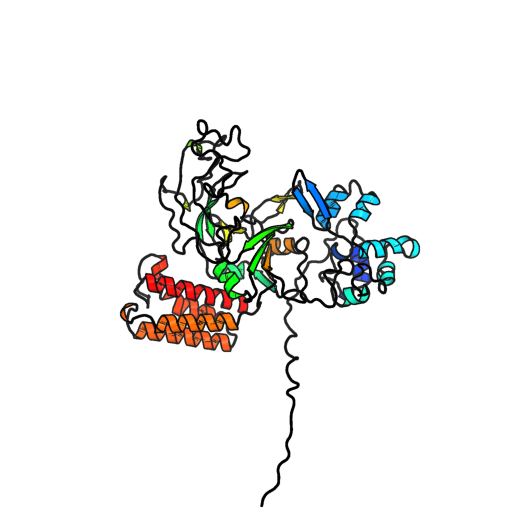9 ? -6.072 14.719 27.554 1.00 92.25 99 ALA A C 1
ATOM 754 O O . ALA A 1 99 ? -6.050 14.910 26.338 1.00 92.25 99 ALA A O 1
ATOM 755 N N . THR A 1 100 ? -5.910 13.505 28.091 1.00 90.44 100 THR A N 1
ATOM 756 C CA . THR A 1 100 ? -5.762 12.263 27.311 1.00 90.44 100 THR A CA 1
ATOM 757 C C . THR A 1 100 ? -7.033 11.425 27.259 1.00 90.44 100 THR A C 1
ATOM 759 O O . THR A 1 100 ? -7.064 10.445 26.522 1.00 90.44 100 THR A O 1
ATOM 762 N N . LEU A 1 101 ? -8.056 11.751 28.055 1.00 93.38 101 LEU A N 1
ATOM 763 C CA . LEU A 1 101 ? -9.284 10.965 28.118 1.00 93.38 101 LEU A CA 1
ATOM 764 C C . LEU A 1 101 ? -10.233 11.347 26.981 1.00 93.38 101 LEU A C 1
ATOM 766 O O . LEU A 1 101 ? -10.384 12.520 26.635 1.00 93.38 101 LEU A O 1
ATOM 770 N N . ASN A 1 102 ? -10.907 10.343 26.430 1.00 95.00 102 ASN A N 1
ATOM 771 C CA . ASN A 1 102 ? -12.095 10.553 25.613 1.00 95.00 102 ASN A CA 1
ATOM 772 C C . ASN A 1 102 ? -13.334 10.728 26.533 1.00 95.00 102 ASN A C 1
ATOM 774 O O . ASN A 1 102 ? -13.221 10.587 27.760 1.00 95.00 102 ASN A O 1
ATOM 778 N N . PRO A 1 103 ? -14.521 11.044 25.987 1.00 97.31 103 PRO A N 1
ATOM 779 C CA . PRO A 1 103 ? -15.729 11.213 26.793 1.00 97.31 103 PRO A CA 1
ATOM 780 C C . PRO A 1 103 ? -16.093 9.991 27.657 1.00 97.31 103 PRO A C 1
ATOM 782 O O . PRO A 1 103 ? -16.443 10.164 28.826 1.00 97.31 103 PRO A O 1
ATOM 785 N N . TYR A 1 104 ? -15.924 8.763 27.150 1.00 97.56 104 TYR A N 1
ATOM 786 C CA . TYR A 1 104 ? -16.159 7.529 27.915 1.00 97.56 104 TYR A CA 1
ATOM 787 C C . TYR A 1 104 ? -15.192 7.373 29.097 1.00 97.56 104 TYR A C 1
ATOM 789 O O . TYR A 1 104 ? -15.606 7.121 30.232 1.00 97.56 104 TYR A O 1
ATOM 797 N N . GLY A 1 105 ? -13.895 7.594 28.869 1.00 95.94 105 GLY A N 1
ATOM 798 C CA . GLY A 1 105 ? -12.877 7.566 29.916 1.00 95.94 105 GLY A CA 1
ATOM 799 C C . GLY A 1 105 ? -13.118 8.628 30.988 1.00 95.94 105 GLY A C 1
ATOM 800 O O . GLY A 1 105 ? -12.935 8.367 32.180 1.00 95.94 105 GLY A O 1
ATOM 801 N N . LEU A 1 106 ? -13.603 9.809 30.592 1.00 96.38 106 LEU A N 1
ATOM 802 C CA . LEU A 1 106 ? -14.016 10.854 31.525 1.00 96.38 106 LEU A CA 1
ATOM 803 C C . LEU A 1 106 ? -15.241 10.428 32.350 1.00 96.38 106 LEU A C 1
ATOM 805 O O . LEU A 1 106 ? -15.244 10.605 33.572 1.00 96.38 106 LEU A O 1
ATOM 809 N N . ALA A 1 107 ? -16.255 9.829 31.717 1.00 97.19 107 ALA A N 1
ATOM 810 C CA . ALA A 1 107 ? -17.433 9.298 32.404 1.00 97.19 107 ALA A CA 1
ATOM 811 C C . ALA A 1 107 ? -17.045 8.233 33.443 1.00 97.19 107 ALA A C 1
ATOM 813 O O . ALA A 1 107 ? -17.498 8.288 34.592 1.00 97.19 107 ALA A O 1
ATOM 814 N N . TYR A 1 108 ? -16.135 7.326 33.082 1.00 96.62 108 TYR A N 1
ATOM 815 C CA . TYR A 1 108 ? -15.601 6.310 33.984 1.00 96.62 108 TYR A CA 1
ATOM 816 C C . TYR A 1 108 ? -14.812 6.926 35.151 1.00 96.62 108 TYR A C 1
ATOM 818 O O . TYR A 1 108 ? -15.098 6.613 36.314 1.00 96.62 108 TYR A O 1
ATOM 826 N N . LYS A 1 109 ? -13.891 7.869 34.884 1.00 94.31 109 LYS A N 1
ATOM 827 C CA . LYS A 1 109 ? -13.145 8.599 35.930 1.00 94.31 109 LYS A CA 1
ATOM 828 C C . LYS A 1 109 ? -14.082 9.287 36.921 1.00 94.31 109 LYS A C 1
ATOM 830 O O . LYS A 1 109 ? -13.847 9.250 38.129 1.00 94.31 109 LYS A O 1
ATOM 835 N N . ASN A 1 110 ? -15.174 9.878 36.440 1.00 95.31 110 ASN A N 1
ATOM 836 C CA . ASN A 1 110 ? -16.140 10.579 37.288 1.00 95.31 110 ASN A CA 1
ATOM 837 C C . ASN A 1 110 ? -16.850 9.654 38.295 1.00 95.31 110 ASN A C 1
ATOM 839 O O . ASN A 1 110 ? -17.339 10.127 39.322 1.00 95.31 110 ASN A O 1
ATOM 843 N N . LYS A 1 111 ? -16.871 8.332 38.073 1.00 95.62 111 LYS A N 1
ATOM 844 C CA . LYS A 1 111 ? -17.411 7.369 39.049 1.00 95.62 111 LYS A CA 1
ATOM 845 C C . LYS A 1 111 ? -16.413 6.978 40.143 1.00 95.62 111 LYS A C 1
ATOM 847 O O . LYS A 1 111 ? -16.839 6.427 41.162 1.00 95.62 111 LYS A O 1
ATOM 852 N N . TRP A 1 112 ? -15.121 7.294 40.007 1.00 92.38 112 TRP A N 1
ATOM 853 C CA . TRP A 1 112 ? -14.090 6.840 40.951 1.00 92.38 112 TRP A CA 1
ATOM 854 C C . TRP A 1 112 ? -14.342 7.291 42.392 1.00 92.38 112 TRP A C 1
ATOM 856 O O . TRP A 1 112 ? -14.096 6.528 43.320 1.00 92.38 112 TRP A O 1
ATOM 866 N N . GLN A 1 113 ? -14.895 8.488 42.597 1.00 91.25 113 GLN A N 1
ATOM 867 C CA . GLN A 1 113 ? -15.188 9.005 43.941 1.00 91.25 113 GLN A CA 1
ATOM 868 C C . GLN A 1 113 ? -16.255 8.190 44.689 1.00 91.25 113 GLN A C 1
ATOM 870 O O . GLN A 1 113 ? -16.267 8.179 45.915 1.00 91.25 113 GLN A O 1
ATOM 875 N N . THR A 1 114 ? -17.152 7.512 43.966 1.00 91.12 114 THR A N 1
ATOM 876 C CA . THR A 1 114 ? -18.286 6.782 44.562 1.00 91.12 114 THR A CA 1
ATOM 877 C C . THR A 1 114 ? -18.134 5.266 44.495 1.00 91.12 114 THR A C 1
ATOM 879 O O . THR A 1 114 ? -18.752 4.560 45.289 1.00 91.12 114 THR A O 1
ATOM 882 N N . ARG A 1 115 ? -17.323 4.750 43.563 1.00 91.69 115 ARG A N 1
ATOM 883 C CA . ARG A 1 115 ? -17.179 3.307 43.289 1.00 91.69 115 ARG A CA 1
ATOM 884 C C . ARG A 1 115 ? -15.729 2.824 43.180 1.00 91.69 115 ARG A C 1
ATOM 886 O O . ARG A 1 115 ? -15.494 1.638 42.949 1.00 91.69 115 ARG A O 1
ATOM 893 N N . GLY A 1 116 ? -14.761 3.725 43.344 1.00 92.06 116 GLY A N 1
ATOM 894 C CA . GLY A 1 116 ? -13.354 3.454 43.065 1.00 92.06 116 GLY A CA 1
ATOM 895 C C . GLY A 1 116 ? -13.069 3.262 41.571 1.00 92.06 116 GLY A C 1
ATOM 896 O O . GLY A 1 116 ? -13.971 3.262 40.733 1.00 92.06 116 GLY A O 1
ATOM 897 N N . ARG A 1 117 ? -11.789 3.085 41.240 1.00 92.44 117 ARG A N 1
ATOM 898 C CA . ARG A 1 117 ? -11.312 2.704 39.902 1.00 92.44 117 ARG A CA 1
ATOM 899 C C . ARG A 1 117 ? -11.468 1.187 39.729 1.00 92.44 117 ARG A C 1
ATOM 901 O O . ARG A 1 117 ? -10.524 0.442 39.982 1.00 92.44 117 ARG A O 1
ATOM 908 N N . THR A 1 118 ? -12.690 0.739 39.434 1.00 95.12 118 THR A N 1
ATOM 909 C CA . THR A 1 118 ? -13.094 -0.680 39.453 1.00 95.12 118 THR A CA 1
ATOM 910 C C . THR A 1 118 ? -13.958 -1.063 38.248 1.00 95.12 118 THR A C 1
ATOM 912 O O . THR A 1 118 ? -14.600 -0.207 37.635 1.00 95.12 118 THR A O 1
ATOM 915 N N . ALA A 1 119 ? -14.078 -2.364 37.968 1.00 95.19 119 ALA A N 1
ATOM 916 C CA . ALA A 1 119 ? -15.040 -2.903 36.998 1.00 95.19 119 ALA A CA 1
ATOM 917 C C . ALA A 1 119 ? -16.490 -2.434 37.264 1.00 95.19 119 ALA A C 1
ATOM 919 O O . ALA A 1 119 ? -17.231 -2.093 36.344 1.00 95.19 119 ALA A O 1
ATOM 920 N N . ALA A 1 120 ? -16.890 -2.319 38.535 1.00 95.69 120 ALA A N 1
ATOM 921 C CA . ALA A 1 120 ? -18.220 -1.842 38.922 1.00 95.69 120 ALA A CA 1
ATOM 922 C C . ALA A 1 120 ? -18.473 -0.354 38.605 1.00 95.69 120 ALA A C 1
ATOM 924 O O . ALA A 1 120 ? -19.633 0.069 38.564 1.00 95.69 120 ALA A O 1
ATOM 925 N N . ALA A 1 121 ? -17.418 0.447 38.423 1.00 96.56 121 ALA A N 1
ATOM 926 C CA . ALA A 1 121 ? -17.517 1.829 37.959 1.00 96.56 121 ALA A CA 1
ATOM 927 C C . ALA A 1 121 ? -17.706 1.917 36.434 1.00 96.56 121 ALA A C 1
ATOM 929 O O . ALA A 1 121 ? -18.449 2.790 35.996 1.00 96.56 121 ALA A O 1
ATOM 930 N N . LEU A 1 122 ? -17.138 0.989 35.652 1.00 96.06 122 LEU A N 1
ATOM 931 C CA . LEU A 1 122 ? -17.426 0.861 34.214 1.00 96.06 122 LEU A CA 1
ATOM 932 C C . LEU A 1 122 ? -18.883 0.439 33.977 1.00 96.06 122 LEU A C 1
ATOM 934 O O . LEU A 1 122 ? -19.623 1.119 33.277 1.00 96.06 122 LEU A O 1
ATOM 938 N N . LEU A 1 123 ? -19.354 -0.595 34.679 1.00 96.75 123 LEU A N 1
ATOM 939 C CA . LEU A 1 123 ? -20.758 -1.028 34.589 1.00 96.75 123 LEU A CA 1
ATOM 940 C C . LEU A 1 123 ? -21.751 0.052 35.066 1.00 96.75 123 LEU A C 1
ATOM 942 O O . LEU A 1 123 ? -22.930 0.025 34.728 1.00 96.75 123 LEU A O 1
ATOM 946 N N . ALA A 1 124 ? -21.301 1.023 35.869 1.00 97.69 124 ALA A N 1
ATOM 947 C CA . ALA A 1 124 ? -22.153 2.112 36.348 1.00 97.69 124 ALA A CA 1
ATOM 948 C C . ALA A 1 124 ? -22.476 3.164 35.280 1.00 97.69 124 ALA A C 1
ATOM 950 O O . ALA A 1 124 ? -23.379 3.968 35.512 1.00 97.69 124 ALA A O 1
ATOM 951 N N . ILE A 1 125 ? -21.723 3.190 34.177 1.00 98.06 125 ILE A N 1
ATOM 952 C CA . ILE A 1 125 ? -21.944 4.095 33.044 1.00 98.06 125 ILE A CA 1
ATOM 953 C C . ILE A 1 125 ? -22.592 3.379 31.852 1.00 98.06 125 ILE A C 1
ATOM 955 O O . ILE A 1 125 ? -22.777 3.999 30.819 1.00 98.06 125 ILE A O 1
ATOM 959 N N . ASP A 1 126 ? -22.993 2.109 31.967 1.00 98.00 126 ASP A N 1
ATOM 960 C CA . ASP A 1 126 ? -23.592 1.329 30.865 1.00 98.00 126 ASP A CA 1
ATOM 961 C C . ASP A 1 126 ? -24.785 2.014 30.175 1.00 98.00 126 ASP A C 1
ATOM 963 O O . ASP A 1 126 ? -24.989 1.866 28.967 1.00 98.00 126 ASP A O 1
ATOM 967 N N . GLY A 1 127 ? -25.593 2.732 30.958 1.00 97.94 127 GLY A N 1
ATOM 968 C CA . GLY A 1 127 ? -26.771 3.457 30.482 1.00 97.94 127 GLY A CA 1
ATOM 969 C C . GLY A 1 127 ? -26.501 4.890 30.022 1.00 97.94 127 GLY A C 1
ATOM 970 O O . GLY A 1 127 ? -27.428 5.518 29.516 1.00 97.94 127 GLY A O 1
ATOM 971 N N . ASP A 1 128 ? -25.283 5.400 30.213 1.00 98.25 128 ASP A N 1
ATOM 972 C CA . ASP A 1 128 ? -24.885 6.735 29.767 1.00 98.25 128 ASP A CA 1
ATOM 973 C C . ASP A 1 128 ? -24.591 6.700 28.253 1.00 98.25 128 ASP A C 1
ATOM 975 O O . ASP A 1 128 ? -24.215 5.659 27.717 1.00 98.25 128 ASP A O 1
ATOM 979 N N . ASP A 1 129 ? -24.776 7.830 27.577 1.00 98.00 129 ASP A N 1
ATOM 980 C CA . ASP A 1 129 ? -24.356 8.096 26.192 1.00 98.00 129 ASP A CA 1
ATOM 981 C C . ASP A 1 129 ? -23.201 9.097 26.302 1.00 98.00 129 ASP A C 1
ATOM 983 O O . ASP A 1 129 ? -23.426 10.278 26.593 1.00 98.00 129 ASP A O 1
ATOM 987 N N . SER A 1 130 ? -21.961 8.597 26.281 1.00 98.06 130 SER A N 1
ATOM 988 C CA . SER A 1 130 ? -20.820 9.411 26.722 1.00 98.06 130 SER A CA 1
ATOM 989 C C . SER A 1 130 ? -20.360 10.401 25.660 1.00 98.06 130 SER A C 1
ATOM 991 O O . SER A 1 130 ? -19.889 11.481 26.022 1.00 98.06 130 SER A O 1
ATOM 993 N N . ASP A 1 131 ? -20.471 10.057 24.379 1.00 96.50 131 ASP A N 1
ATOM 994 C CA . ASP A 1 131 ? -20.040 10.897 23.257 1.00 96.50 131 ASP A CA 1
ATOM 995 C C . ASP A 1 131 ? -21.191 11.630 22.543 1.00 96.50 131 ASP A C 1
ATOM 997 O O . ASP A 1 131 ? -20.931 12.546 21.754 1.00 96.50 131 ASP A O 1
ATOM 1001 N N . GLY A 1 132 ? -22.443 11.332 22.901 1.00 97.12 132 GLY A N 1
ATOM 1002 C CA . GLY A 1 132 ? -23.635 12.053 22.466 1.00 97.12 132 GLY A CA 1
ATOM 1003 C C . GLY A 1 132 ? -24.154 11.626 21.095 1.00 97.12 132 GLY A C 1
ATOM 1004 O O . GLY A 1 132 ? -24.829 12.426 20.433 1.00 97.12 132 GLY A O 1
ATOM 1005 N N . ASP A 1 133 ? -23.828 10.416 20.642 1.00 95.62 133 ASP A N 1
ATOM 1006 C CA . ASP A 1 133 ? -24.230 9.887 19.337 1.00 95.62 133 ASP A CA 1
ATOM 1007 C C . ASP A 1 133 ? -25.646 9.263 19.322 1.00 95.62 133 ASP A C 1
ATOM 1009 O O . ASP A 1 133 ? -26.189 8.928 18.260 1.00 95.62 133 ASP A O 1
ATOM 1013 N N . GLY A 1 134 ? -26.290 9.176 20.494 1.00 96.94 134 GLY A N 1
ATOM 1014 C CA . GLY A 1 134 ? -27.629 8.624 20.690 1.00 96.94 134 GLY A CA 1
ATOM 1015 C C . GLY A 1 134 ? -27.662 7.133 21.042 1.00 96.94 134 GLY A C 1
ATOM 1016 O O . GLY A 1 134 ? -28.756 6.549 21.117 1.00 96.94 134 GLY A O 1
ATOM 1017 N N . PHE A 1 135 ? -26.511 6.500 21.259 1.00 97.75 135 PHE A N 1
ATOM 1018 C CA . PHE A 1 135 ? -26.377 5.124 21.718 1.00 97.75 135 PHE A CA 1
ATOM 1019 C C . PHE A 1 135 ? -25.815 5.090 23.143 1.00 97.75 135 PHE A C 1
ATOM 1021 O O . PHE A 1 135 ? -25.067 5.950 23.573 1.00 97.75 135 PHE A O 1
ATOM 1028 N N . SER A 1 136 ? -26.248 4.112 23.942 1.00 98.38 136 SER A N 1
ATOM 1029 C CA . SER A 1 136 ? -25.693 3.952 25.286 1.00 98.38 136 SER A CA 1
ATOM 1030 C C . SER A 1 136 ? -24.385 3.172 25.224 1.00 98.38 136 SER A C 1
ATOM 1032 O O . SER A 1 136 ? -24.274 2.224 24.437 1.00 98.38 136 SER A O 1
ATOM 1034 N N . ASN A 1 137 ? -23.484 3.439 26.164 1.00 98.25 137 ASN A N 1
ATOM 1035 C CA . ASN A 1 137 ? -22.192 2.771 26.276 1.00 98.25 137 ASN A CA 1
ATOM 1036 C C . ASN A 1 137 ? -22.307 1.235 26.198 1.00 98.25 137 ASN A C 1
ATOM 1038 O O . ASN A 1 137 ? -21.561 0.575 25.479 1.00 98.25 137 ASN A O 1
ATOM 1042 N N . ALA A 1 138 ? -23.278 0.634 26.898 1.00 97.56 138 ALA A N 1
ATOM 1043 C CA . ALA A 1 138 ? -23.485 -0.817 26.865 1.00 97.56 138 ALA A CA 1
ATOM 1044 C C . ALA A 1 138 ? -23.869 -1.348 25.474 1.00 97.56 138 ALA A C 1
ATOM 1046 O O . ALA A 1 138 ? -23.507 -2.470 25.109 1.00 97.56 138 ALA A O 1
ATOM 1047 N N . LYS A 1 139 ? -24.628 -0.566 24.699 1.00 97.44 139 LYS A N 1
ATOM 1048 C CA . LYS A 1 139 ? -25.053 -0.942 23.349 1.00 97.44 139 LYS A CA 1
ATOM 1049 C C . LYS A 1 139 ? -23.878 -0.887 22.382 1.00 97.44 139 LYS A C 1
ATOM 1051 O O . LYS A 1 139 ? -23.754 -1.779 21.549 1.00 97.44 139 LYS A O 1
ATOM 1056 N N . GLU A 1 140 ? -23.020 0.109 22.531 1.00 96.50 140 GLU A N 1
ATOM 1057 C CA . GLU A 1 140 ? -21.793 0.265 21.753 1.00 96.50 140 GLU A CA 1
ATOM 1058 C C . GLU A 1 140 ? -20.772 -0.817 22.064 1.00 96.50 140 GLU A C 1
ATOM 1060 O O . GLU A 1 140 ? -20.358 -1.555 21.171 1.00 96.50 140 GLU A O 1
ATOM 1065 N N . ILE A 1 141 ? -20.475 -1.036 23.346 1.00 95.94 141 ILE A N 1
ATOM 1066 C CA . ILE A 1 141 ? -19.586 -2.116 23.782 1.00 95.94 141 ILE A CA 1
ATOM 1067 C C . ILE A 1 141 ? -20.120 -3.471 23.300 1.00 95.94 141 ILE A C 1
ATOM 1069 O O . ILE A 1 141 ? -19.360 -4.302 22.804 1.00 95.94 141 ILE A O 1
ATOM 1073 N N . GLY A 1 142 ? -21.436 -3.694 23.376 1.00 94.06 142 GLY A N 1
ATOM 1074 C CA . GLY A 1 142 ? -22.084 -4.892 22.839 1.00 94.06 142 GLY A CA 1
ATOM 1075 C C . GLY A 1 142 ? -21.984 -5.029 21.313 1.00 94.06 142 GLY A C 1
ATOM 1076 O O . GLY A 1 142 ? -21.887 -6.149 20.809 1.00 94.06 142 GLY A O 1
ATOM 1077 N N . ALA A 1 143 ? -21.980 -3.912 20.583 1.00 91.94 143 ALA A N 1
ATOM 1078 C CA . ALA A 1 143 ? -21.773 -3.855 19.135 1.00 91.94 143 ALA A CA 1
ATOM 1079 C C . ALA A 1 143 ? -20.286 -3.897 18.733 1.00 91.94 143 ALA A C 1
ATOM 1081 O O . ALA A 1 143 ? -19.973 -4.051 17.551 1.00 91.94 143 ALA A O 1
ATOM 1082 N N . GLY A 1 144 ? -19.374 -3.804 19.704 1.00 89.88 144 GLY A N 1
ATOM 1083 C CA . GLY A 1 144 ? -17.941 -3.718 19.468 1.00 89.88 144 GLY A CA 1
ATOM 1084 C C . GLY A 1 144 ? -17.516 -2.359 18.918 1.00 89.88 144 GLY A C 1
ATOM 1085 O O . GLY A 1 144 ? -16.571 -2.328 18.139 1.00 89.88 144 GLY A O 1
ATOM 1086 N N . THR A 1 145 ? -18.210 -1.274 19.266 1.00 92.06 145 THR A N 1
ATOM 1087 C CA . THR A 1 145 ? -17.914 0.110 18.857 1.00 92.06 145 THR A CA 1
ATOM 1088 C C . THR A 1 145 ? -17.450 0.957 20.049 1.00 92.06 145 THR A C 1
ATOM 1090 O O . THR A 1 145 ? -17.621 0.533 21.195 1.00 92.06 145 THR A O 1
ATOM 1093 N N . TYR A 1 146 ? -16.753 2.070 19.799 1.00 93.06 146 TYR A N 1
ATOM 1094 C CA . TYR A 1 146 ? -16.100 2.878 20.833 1.00 93.06 146 TYR A CA 1
ATOM 1095 C C . TYR A 1 146 ? -17.059 3.901 21.469 1.00 93.06 146 TYR A C 1
ATOM 1097 O O . TYR A 1 146 ? -17.268 4.942 20.862 1.00 93.06 146 TYR A O 1
ATOM 1105 N N . PRO A 1 147 ? -17.475 3.729 22.740 1.00 96.19 147 PRO A N 1
ATOM 1106 C CA . PRO A 1 147 ? -18.419 4.634 23.418 1.00 96.19 147 PRO A CA 1
ATOM 1107 C C . PRO A 1 147 ? -17.914 6.051 23.729 1.00 96.19 147 PRO A C 1
ATOM 1109 O O . PRO A 1 147 ? -18.528 6.812 24.475 1.00 96.19 147 PRO A O 1
ATOM 1112 N N . GLY A 1 148 ? -16.712 6.378 23.264 1.00 95.06 148 GLY A N 1
ATOM 1113 C CA . GLY A 1 148 ? -16.099 7.695 23.391 1.00 95.06 148 GLY A CA 1
ATOM 1114 C C . GLY A 1 148 ? -15.789 8.323 22.033 1.00 95.06 148 GLY A C 1
ATOM 1115 O O . GLY A 1 148 ? -15.006 9.275 21.991 1.00 95.06 148 GLY A O 1
ATOM 1116 N N . ASP A 1 149 ? -16.322 7.770 20.944 1.00 92.25 149 ASP A N 1
ATOM 1117 C CA . ASP A 1 149 ? -16.119 8.224 19.575 1.00 92.25 149 ASP A CA 1
ATOM 1118 C C . ASP A 1 149 ? -17.415 8.112 18.757 1.00 92.25 149 ASP A C 1
ATOM 1120 O O . ASP A 1 149 ? -17.671 7.102 18.107 1.00 92.25 149 ASP A O 1
ATOM 1124 N N . ALA A 1 150 ? -18.153 9.222 18.659 1.00 92.50 150 ALA A N 1
ATOM 1125 C CA . ALA A 1 150 ? -19.401 9.318 17.898 1.00 92.50 150 ALA A CA 1
ATOM 1126 C C . ALA A 1 150 ? -19.252 8.992 16.390 1.00 92.50 150 ALA A C 1
ATOM 1128 O O . ALA A 1 150 ? -20.233 8.896 15.641 1.00 92.50 150 ALA A O 1
ATOM 1129 N N . ALA A 1 151 ? -18.019 8.871 15.877 1.00 89.44 151 ALA A N 1
ATOM 1130 C CA . ALA A 1 151 ? -17.764 8.395 14.523 1.00 89.44 151 ALA A CA 1
ATOM 1131 C C . ALA A 1 151 ? -17.826 6.859 14.396 1.00 89.44 151 ALA A C 1
ATOM 1133 O O . ALA A 1 151 ? -17.958 6.370 13.269 1.00 89.44 151 ALA A O 1
ATOM 1134 N N . ASP A 1 152 ? -17.830 6.113 15.494 1.00 89.94 152 ASP A N 1
ATOM 1135 C CA . ASP A 1 152 ? -17.871 4.656 15.564 1.00 89.94 152 ASP A CA 1
ATOM 1136 C C . ASP A 1 152 ? -19.072 4.197 16.397 1.00 89.94 152 ASP A C 1
ATOM 1138 O O . ASP A 1 152 ? -18.938 3.854 17.561 1.00 89.94 152 ASP A O 1
ATOM 1142 N N . ASP A 1 153 ? -20.243 4.161 15.762 1.00 93.00 153 ASP A N 1
ATOM 1143 C CA . ASP A 1 153 ? -21.520 3.883 16.423 1.00 93.00 153 ASP A CA 1
ATOM 1144 C C . ASP A 1 153 ? -22.159 2.553 15.953 1.00 93.00 153 ASP A C 1
ATOM 1146 O O . ASP A 1 153 ? -21.809 2.029 14.887 1.00 93.00 153 ASP A O 1
ATOM 1150 N N . PRO A 1 154 ? -23.155 1.996 16.672 1.00 94.25 154 PRO A N 1
ATOM 1151 C CA . PRO A 1 154 ? -23.789 0.713 16.350 1.00 94.25 154 PRO A CA 1
ATOM 1152 C C . PRO A 1 154 ? -24.581 0.668 15.034 1.00 94.25 154 PRO A C 1
ATOM 1154 O O . PRO A 1 154 ? -25.041 -0.407 14.638 1.00 94.25 154 PRO A O 1
ATOM 1157 N N . SER A 1 155 ? -24.816 1.804 14.369 1.00 92.75 155 SER A N 1
ATOM 1158 C CA . SER A 1 155 ? -25.403 1.843 13.022 1.00 92.75 155 SER A CA 1
ATOM 1159 C C . SER A 1 155 ? -24.366 1.615 11.920 1.00 92.75 155 SER A C 1
ATOM 1161 O O . SER A 1 155 ? -24.736 1.300 10.782 1.00 92.75 155 SER A O 1
ATOM 1163 N N . LYS A 1 156 ? -23.076 1.739 12.248 1.00 88.19 156 LYS A N 1
ATOM 1164 C CA . LYS A 1 156 ? -21.959 1.537 11.330 1.00 88.19 156 LYS A CA 1
ATOM 1165 C C . LYS A 1 156 ? -21.414 0.120 11.441 1.00 88.19 156 LYS A C 1
ATOM 1167 O O . LYS A 1 156 ? -21.472 -0.541 12.472 1.00 88.19 156 LYS A O 1
ATOM 1172 N N . ILE A 1 157 ? -20.844 -0.353 10.340 1.00 88.12 157 ILE A N 1
ATOM 1173 C CA . ILE A 1 157 ? -20.082 -1.604 10.301 1.00 88.12 157 ILE A CA 1
ATOM 1174 C C . ILE A 1 157 ? -18.631 -1.322 9.906 1.00 88.12 157 ILE A C 1
ATOM 1176 O O . ILE A 1 157 ? -18.377 -0.362 9.179 1.00 88.12 157 ILE A O 1
ATOM 1180 N N . PRO A 1 158 ? -17.653 -2.143 10.315 1.00 86.31 158 PRO A N 1
ATOM 1181 C CA . PRO A 1 158 ? -16.284 -1.993 9.839 1.00 86.31 158 PRO A CA 1
ATOM 1182 C C . PRO A 1 158 ? -16.216 -1.989 8.310 1.00 86.31 158 PRO A C 1
ATOM 1184 O O . PRO A 1 158 ? -16.853 -2.820 7.650 1.00 86.31 158 PRO A O 1
ATOM 1187 N N . ALA A 1 159 ? -15.435 -1.067 7.745 1.00 91.50 159 ALA A N 1
ATOM 1188 C CA . ALA A 1 159 ? -15.222 -1.030 6.306 1.00 91.50 159 ALA A CA 1
ATOM 1189 C C . ALA A 1 159 ? -14.682 -2.379 5.786 1.00 91.50 159 ALA A C 1
ATOM 1191 O O . ALA A 1 159 ? -13.869 -3.025 6.461 1.00 91.50 159 ALA A O 1
ATOM 1192 N N . PRO A 1 160 ? -15.092 -2.817 4.577 1.00 94.12 160 PRO A N 1
ATOM 1193 C CA . PRO A 1 160 ? -14.549 -4.018 3.958 1.00 94.12 160 PRO A CA 1
ATOM 1194 C C . PRO A 1 160 ? -13.024 -3.961 3.928 1.00 94.12 160 PRO A C 1
ATOM 1196 O O . PRO A 1 160 ? -12.449 -2.950 3.527 1.00 94.12 160 PRO A O 1
ATOM 1199 N N . SER A 1 161 ? -12.373 -5.048 4.337 1.00 94.44 161 SER A N 1
ATOM 1200 C CA . SER A 1 161 ? -10.920 -5.097 4.462 1.00 94.44 161 SER A CA 1
ATOM 1201 C C . SER A 1 161 ? -10.331 -6.426 3.993 1.00 94.44 161 SER A C 1
ATOM 1203 O O . SER A 1 161 ? -10.992 -7.470 3.967 1.00 94.44 161 SER A O 1
ATOM 1205 N N . ARG A 1 162 ? -9.058 -6.380 3.603 1.00 94.94 162 ARG A N 1
ATOM 1206 C CA . ARG A 1 162 ? -8.219 -7.532 3.291 1.00 94.94 162 ARG A CA 1
ATOM 1207 C C . ARG A 1 162 ? -6.838 -7.315 3.890 1.00 94.94 162 ARG A C 1
ATOM 1209 O O . ARG A 1 162 ? -6.145 -6.373 3.526 1.00 94.94 162 ARG A O 1
ATOM 1216 N N . VAL A 1 163 ? -6.427 -8.229 4.759 1.00 94.94 163 VAL A N 1
ATOM 1217 C CA . VAL A 1 163 ? -5.052 -8.295 5.255 1.00 94.94 163 VAL A CA 1
ATOM 1218 C C . VAL A 1 163 ? -4.242 -9.193 4.326 1.00 94.94 163 VAL A C 1
ATOM 1220 O O . VAL A 1 163 ? -4.689 -10.292 3.995 1.00 94.94 163 VAL A O 1
ATOM 1223 N N . LEU A 1 164 ? -3.080 -8.711 3.892 1.00 96.00 164 LEU A N 1
ATOM 1224 C CA . LEU A 1 164 ? -2.137 -9.429 3.039 1.00 96.00 164 LEU A CA 1
ATOM 1225 C C . LEU A 1 164 ? -0.779 -9.516 3.732 1.00 96.00 164 LEU A C 1
ATOM 1227 O O . LEU A 1 164 ? -0.274 -8.529 4.260 1.00 96.00 164 LEU A O 1
ATOM 1231 N N . SER A 1 165 ? -0.200 -10.709 3.734 1.00 96.62 165 SER A N 1
ATOM 1232 C CA . SER A 1 165 ? 1.113 -11.017 4.301 1.00 96.62 165 SER A CA 1
ATOM 1233 C C . SER A 1 165 ? 2.240 -10.899 3.279 1.00 96.62 165 SER A C 1
ATOM 1235 O O . SER A 1 165 ? 2.015 -10.979 2.070 1.00 96.62 165 SER A O 1
ATOM 1237 N N . LEU A 1 166 ? 3.482 -10.820 3.764 1.00 96.69 166 LEU A N 1
ATOM 1238 C CA . LEU A 1 166 ? 4.668 -10.856 2.903 1.00 96.69 166 LEU A CA 1
ATOM 1239 C C . LEU A 1 166 ? 4.678 -12.097 2.004 1.00 96.69 166 LEU A C 1
ATOM 1241 O O . LEU A 1 166 ? 4.913 -11.987 0.807 1.00 96.69 166 LEU A O 1
ATOM 1245 N N . ALA A 1 167 ? 4.327 -13.264 2.548 1.00 96.31 167 ALA A N 1
ATOM 1246 C CA . ALA A 1 167 ? 4.262 -14.509 1.786 1.00 96.31 167 ALA A CA 1
ATOM 1247 C C . ALA A 1 167 ? 3.174 -14.494 0.694 1.00 96.31 167 ALA A C 1
ATOM 1249 O O . ALA A 1 167 ? 3.291 -15.193 -0.315 1.00 96.31 167 ALA A O 1
ATOM 1250 N N . GLU A 1 168 ? 2.082 -13.745 0.875 1.00 96.12 168 GLU A N 1
ATOM 1251 C CA . GLU A 1 168 ? 1.113 -13.479 -0.195 1.00 96.12 168 GLU A CA 1
ATOM 1252 C C . GLU A 1 168 ? 1.715 -12.560 -1.253 1.00 96.12 168 GLU A C 1
ATOM 1254 O O . GLU A 1 168 ? 1.700 -12.929 -2.428 1.00 96.12 168 GLU A O 1
ATOM 1259 N N . PHE A 1 169 ? 2.309 -11.433 -0.857 1.00 97.12 169 PHE A N 1
ATOM 1260 C CA . PHE A 1 169 ? 2.942 -10.507 -1.796 1.00 97.12 169 PHE A CA 1
ATOM 1261 C C . PHE A 1 169 ? 4.051 -11.177 -2.615 1.00 97.12 169 PHE A C 1
ATOM 1263 O O . PHE A 1 169 ? 4.064 -11.060 -3.833 1.00 97.12 169 PHE A O 1
ATOM 1270 N N . GLU A 1 170 ? 4.917 -11.991 -2.021 1.00 95.75 170 GLU A N 1
ATOM 1271 C CA . GLU A 1 170 ? 5.965 -12.726 -2.750 1.00 95.75 170 GLU A CA 1
ATOM 1272 C C . GLU A 1 170 ? 5.425 -13.733 -3.775 1.00 95.75 170 GLU A C 1
ATOM 1274 O O . GLU A 1 170 ? 6.121 -14.108 -4.722 1.00 95.75 170 GLU A O 1
ATOM 1279 N N . ARG A 1 171 ? 4.177 -14.184 -3.603 1.00 93.75 171 ARG A N 1
ATOM 1280 C CA . ARG A 1 171 ? 3.494 -15.078 -4.548 1.00 93.75 171 ARG A CA 1
ATOM 1281 C C . ARG A 1 171 ? 2.708 -14.328 -5.619 1.00 93.75 171 ARG A C 1
ATOM 1283 O O . ARG A 1 171 ? 2.198 -14.987 -6.531 1.00 93.75 171 ARG A O 1
ATOM 1290 N N . MET A 1 172 ? 2.579 -13.008 -5.516 1.00 93.75 172 MET A N 1
ATOM 1291 C CA . MET A 1 172 ? 1.977 -12.150 -6.536 1.00 93.75 172 MET A CA 1
ATOM 1292 C C . MET A 1 172 ? 2.972 -11.817 -7.653 1.00 93.75 172 MET A C 1
ATOM 1294 O O . MET A 1 172 ? 4.182 -12.010 -7.523 1.00 93.75 172 MET A O 1
ATOM 1298 N N . ALA A 1 173 ? 2.421 -11.293 -8.746 1.00 90.19 173 ALA A N 1
ATOM 1299 C CA . ALA A 1 173 ? 3.127 -10.537 -9.771 1.00 90.19 173 ALA A CA 1
ATOM 1300 C C . ALA A 1 173 ? 4.154 -9.570 -9.160 1.00 90.19 173 ALA A C 1
ATOM 1302 O O . ALA A 1 173 ? 3.773 -8.690 -8.392 1.00 90.19 173 ALA A O 1
ATOM 1303 N N . GLN A 1 174 ? 5.438 -9.743 -9.472 1.00 92.69 174 GLN A N 1
ATOM 1304 C CA . GLN A 1 174 ? 6.503 -8.880 -8.956 1.00 92.69 174 GLN A CA 1
ATOM 1305 C C . GLN A 1 174 ? 6.792 -7.758 -9.948 1.00 92.69 174 GLN A C 1
ATOM 1307 O O . GLN A 1 174 ? 6.875 -8.013 -11.146 1.00 92.69 174 GLN A O 1
ATOM 1312 N N . HIS A 1 175 ? 7.003 -6.552 -9.437 1.00 95.31 175 HIS A N 1
ATOM 1313 C CA . HIS A 1 175 ? 7.484 -5.399 -10.184 1.00 95.31 175 HIS A CA 1
ATOM 1314 C C . HIS A 1 175 ? 8.844 -4.976 -9.625 1.00 95.31 175 HIS A C 1
ATOM 1316 O O . HIS A 1 175 ? 9.036 -4.953 -8.405 1.00 95.31 175 HIS A O 1
ATOM 1322 N N . THR A 1 176 ? 9.779 -4.660 -10.516 1.00 96.62 176 THR A N 1
ATOM 1323 C CA . THR A 1 176 ? 11.119 -4.176 -10.181 1.00 96.62 176 THR A CA 1
ATOM 1324 C C . THR A 1 176 ? 11.394 -2.929 -11.000 1.00 96.62 176 THR A C 1
ATOM 1326 O O . THR A 1 176 ? 11.166 -2.928 -12.210 1.00 96.62 176 THR A O 1
ATOM 1329 N N . GLN A 1 177 ? 11.903 -1.887 -10.348 1.00 97.44 177 GLN A N 1
ATOM 1330 C CA . GLN A 1 177 ? 12.285 -0.657 -11.025 1.00 97.44 177 GLN A CA 1
ATOM 1331 C C . GLN A 1 177 ? 13.501 -0.000 -10.372 1.00 97.44 177 GLN A C 1
ATOM 1333 O O . GLN A 1 177 ? 13.571 0.133 -9.149 1.00 97.44 177 GLN A O 1
ATOM 1338 N N . PHE A 1 178 ? 14.434 0.445 -11.209 1.00 97.88 178 PHE A N 1
ATOM 1339 C CA . PHE A 1 178 ? 15.550 1.305 -10.831 1.00 97.88 178 PHE A CA 1
ATOM 1340 C C . PHE A 1 178 ? 15.200 2.755 -11.156 1.00 97.88 178 PHE A C 1
ATOM 1342 O O . PHE A 1 178 ? 14.708 3.053 -12.250 1.00 97.88 178 PHE A O 1
ATOM 1349 N N . MET A 1 179 ? 15.430 3.655 -10.203 1.00 97.69 179 MET A N 1
ATOM 1350 C CA . MET A 1 179 ? 15.121 5.075 -10.357 1.00 97.69 179 MET A CA 1
ATOM 1351 C C . MET A 1 179 ? 15.876 5.938 -9.348 1.00 97.69 179 MET A C 1
ATOM 1353 O O . MET A 1 179 ? 16.440 5.441 -8.372 1.00 97.69 179 MET A O 1
ATOM 1357 N N . MET A 1 180 ? 15.842 7.247 -9.586 1.00 97.62 180 MET A N 1
ATOM 1358 C CA . MET A 1 180 ? 16.260 8.237 -8.608 1.00 97.62 180 MET A CA 1
ATOM 1359 C C . MET A 1 180 ? 15.152 8.459 -7.571 1.00 97.62 180 MET A C 1
ATOM 1361 O O . MET A 1 180 ? 13.976 8.619 -7.908 1.00 97.62 180 MET A O 1
ATOM 1365 N N . MET A 1 181 ? 15.548 8.481 -6.305 1.00 97.31 181 MET A N 1
ATOM 1366 C CA . MET A 1 181 ? 14.753 8.977 -5.192 1.00 97.31 181 MET A CA 1
ATOM 1367 C C . MET A 1 181 ? 15.341 10.316 -4.779 1.00 97.31 181 MET A C 1
ATOM 1369 O O . MET A 1 181 ? 16.386 10.340 -4.129 1.00 97.31 181 MET A O 1
ATOM 1373 N N . ASN A 1 182 ? 14.677 11.396 -5.177 1.00 95.25 182 ASN A N 1
ATOM 1374 C CA . ASN A 1 182 ? 15.097 12.753 -4.865 1.00 95.25 182 ASN A CA 1
ATOM 1375 C C . ASN A 1 182 ? 14.332 13.267 -3.629 1.00 95.25 182 ASN A C 1
ATOM 1377 O O . ASN A 1 182 ? 13.100 13.146 -3.544 1.00 95.25 182 ASN A O 1
ATOM 1381 N N . ALA A 1 183 ? 15.068 13.770 -2.638 1.00 93.56 183 ALA A N 1
ATOM 1382 C CA . ALA A 1 183 ? 14.577 14.182 -1.339 1.00 93.56 183 ALA A CA 1
ATOM 1383 C C . ALA A 1 183 ? 14.921 15.642 -1.011 1.00 93.56 183 ALA A C 1
ATOM 1385 O O . ALA A 1 183 ? 16.065 16.014 -0.815 1.00 93.56 183 ALA A O 1
ATOM 1386 N N . SER A 1 184 ? 13.896 16.445 -0.721 1.00 91.12 184 SER A N 1
ATOM 1387 C CA . SER A 1 184 ? 14.081 17.876 -0.427 1.00 91.12 184 SER A CA 1
ATOM 1388 C C . SER A 1 184 ? 14.993 18.175 0.780 1.00 91.12 184 SER A C 1
ATOM 1390 O O . SER A 1 184 ? 15.694 19.178 0.786 1.00 91.12 184 SER A O 1
ATOM 1392 N N . LYS A 1 185 ? 15.005 17.345 1.835 1.00 89.56 185 LYS A N 1
ATOM 1393 C CA . LYS A 1 185 ? 15.717 17.645 3.107 1.00 89.56 185 LYS A CA 1
ATOM 1394 C C . LYS A 1 185 ? 16.785 16.631 3.511 1.00 89.56 185 LYS A C 1
ATOM 1396 O O . LYS A 1 185 ? 17.402 16.788 4.568 1.00 89.56 185 LYS A O 1
ATOM 1401 N N . SER A 1 186 ? 16.948 15.568 2.739 1.00 90.75 186 SER A N 1
ATOM 1402 C CA . SER A 1 186 ? 17.843 14.447 3.038 1.00 90.75 186 SER A CA 1
ATOM 1403 C C . SER A 1 186 ? 18.601 14.054 1.780 1.00 90.75 186 SER A C 1
ATOM 1405 O O . SER A 1 186 ? 18.414 14.682 0.753 1.00 90.75 186 SER A O 1
ATOM 1407 N N . ASP A 1 187 ? 19.442 13.030 1.863 1.00 93.56 187 ASP A N 1
ATOM 1408 C CA . ASP A 1 187 ? 20.186 12.555 0.700 1.00 93.56 187 ASP A CA 1
ATOM 1409 C C . ASP A 1 187 ? 19.294 11.962 -0.380 1.00 93.56 187 ASP A C 1
ATOM 1411 O O . ASP A 1 187 ? 18.372 11.181 -0.095 1.00 93.56 187 ASP A O 1
ATOM 1415 N N . ASP A 1 188 ? 19.673 12.279 -1.608 1.00 96.75 188 ASP A N 1
ATOM 1416 C CA . ASP A 1 188 ? 19.208 11.629 -2.812 1.00 96.75 188 ASP A CA 1
ATOM 1417 C C . ASP A 1 188 ? 19.866 10.266 -2.956 1.00 96.75 188 ASP A C 1
ATOM 1419 O O . ASP A 1 188 ? 20.936 9.988 -2.407 1.00 96.75 188 ASP A O 1
ATOM 1423 N N . ARG A 1 189 ? 19.234 9.384 -3.725 1.00 97.00 189 ARG A N 1
ATOM 1424 C CA . ARG A 1 189 ? 19.844 8.098 -4.064 1.00 97.00 189 ARG A CA 1
ATOM 1425 C C . ARG A 1 189 ? 19.311 7.522 -5.355 1.00 97.00 189 ARG A C 1
ATOM 1427 O O . ARG A 1 189 ? 18.115 7.602 -5.633 1.00 97.00 189 ARG A O 1
ATOM 1434 N N . TYR A 1 190 ? 20.183 6.835 -6.074 1.00 98.31 190 TYR A N 1
ATOM 1435 C CA . TYR A 1 190 ? 19.769 5.859 -7.070 1.00 98.31 190 TYR A CA 1
ATOM 1436 C C . TYR A 1 190 ? 19.623 4.499 -6.408 1.00 98.31 190 TYR A C 1
ATOM 1438 O O . TYR A 1 190 ? 20.517 4.051 -5.696 1.00 98.31 190 TYR A O 1
ATOM 1446 N N . THR A 1 191 ? 18.493 3.835 -6.624 1.00 97.50 191 THR A N 1
ATOM 1447 C CA . THR A 1 191 ? 18.232 2.542 -5.990 1.00 97.50 191 THR A CA 1
ATOM 1448 C C . THR A 1 191 ? 17.234 1.719 -6.792 1.00 97.50 191 THR A C 1
ATOM 1450 O O . THR A 1 191 ? 16.414 2.264 -7.540 1.00 97.50 191 THR A O 1
ATOM 1453 N N . GLU A 1 192 ? 17.316 0.397 -6.661 1.00 98.25 192 GLU A N 1
ATOM 1454 C CA . GLU A 1 192 ? 16.340 -0.529 -7.220 1.00 98.25 192 GLU A CA 1
ATOM 1455 C C . GLU A 1 192 ? 15.354 -0.966 -6.139 1.00 98.25 192 GLU A C 1
ATOM 1457 O O . GLU A 1 192 ? 15.741 -1.517 -5.109 1.00 98.25 192 GLU A O 1
ATOM 1462 N N . TYR A 1 193 ? 14.062 -0.774 -6.389 1.00 98.56 193 TYR A N 1
ATOM 1463 C CA . TYR A 1 193 ? 13.013 -1.338 -5.549 1.00 98.56 193 TYR A CA 1
ATOM 1464 C C . TYR A 1 193 ? 12.377 -2.548 -6.212 1.00 98.56 193 TYR A C 1
ATOM 1466 O O . TYR A 1 193 ? 12.211 -2.608 -7.432 1.00 98.56 193 TYR A O 1
ATOM 1474 N N . ARG A 1 194 ? 11.953 -3.497 -5.374 1.00 98.38 194 ARG A N 1
ATOM 1475 C CA . ARG A 1 194 ? 11.143 -4.639 -5.787 1.00 98.38 194 ARG A CA 1
ATOM 1476 C C . ARG A 1 194 ? 9.948 -4.827 -4.861 1.00 98.38 194 ARG A C 1
ATOM 1478 O O . ARG A 1 194 ? 10.060 -4.740 -3.634 1.00 98.38 194 ARG A O 1
ATOM 1485 N N . GLY A 1 195 ? 8.801 -5.105 -5.467 1.00 98.06 195 GLY A N 1
ATOM 1486 C CA . GLY A 1 195 ? 7.541 -5.284 -4.763 1.00 98.06 195 GLY A CA 1
ATOM 1487 C C . GLY A 1 195 ? 6.370 -5.527 -5.701 1.00 98.06 195 GLY A C 1
ATOM 1488 O O . GLY A 1 195 ? 6.519 -6.230 -6.697 1.00 98.06 195 GLY A O 1
ATOM 1489 N N . ILE A 1 196 ? 5.211 -4.955 -5.375 1.00 97.38 196 ILE A N 1
ATOM 1490 C CA . ILE A 1 196 ? 3.973 -5.096 -6.154 1.00 97.38 196 ILE A CA 1
ATOM 1491 C C . ILE A 1 196 ? 3.602 -3.760 -6.783 1.00 97.38 196 ILE A C 1
ATOM 1493 O O . ILE A 1 196 ? 3.574 -2.744 -6.092 1.00 97.38 196 ILE A O 1
ATOM 1497 N N . ASP A 1 197 ? 3.278 -3.771 -8.073 1.00 95.31 197 ASP A N 1
ATOM 1498 C CA . ASP A 1 197 ? 2.631 -2.640 -8.738 1.00 95.31 197 ASP A CA 1
ATOM 1499 C C . ASP A 1 197 ? 1.291 -2.316 -8.055 1.00 95.31 197 ASP A C 1
ATOM 1501 O O . ASP A 1 197 ? 0.405 -3.175 -7.961 1.00 95.31 197 ASP A O 1
ATOM 1505 N N . LEU A 1 198 ? 1.132 -1.080 -7.570 1.00 97.38 198 LEU A N 1
ATOM 1506 C CA . LEU A 1 198 ? -0.108 -0.677 -6.911 1.00 97.38 198 LEU A CA 1
ATOM 1507 C C . LEU A 1 198 ? -1.270 -0.556 -7.893 1.00 97.38 198 LEU A C 1
ATOM 1509 O O . LEU A 1 198 ? -2.411 -0.740 -7.468 1.00 97.38 198 LEU A O 1
ATOM 1513 N N . GLU A 1 199 ? -1.025 -0.303 -9.182 1.00 95.88 199 GLU A N 1
ATOM 1514 C CA . GLU A 1 199 ? -2.106 -0.285 -10.165 1.00 95.88 199 GLU A CA 1
ATOM 1515 C C . GLU A 1 199 ? -2.805 -1.645 -10.225 1.00 95.88 199 GLU A C 1
ATOM 1517 O O . GLU A 1 199 ? -4.019 -1.724 -10.006 1.00 95.88 199 GLU A O 1
ATOM 1522 N N . ASP A 1 200 ? -2.060 -2.721 -10.474 1.00 94.06 200 ASP A N 1
ATOM 1523 C CA . ASP A 1 200 ? -2.652 -4.051 -10.578 1.00 94.06 200 ASP A CA 1
ATOM 1524 C C . ASP A 1 200 ? -3.231 -4.535 -9.233 1.00 94.06 200 ASP A C 1
ATOM 1526 O O . ASP A 1 200 ? -4.314 -5.134 -9.216 1.00 94.06 200 ASP A O 1
ATOM 1530 N N . LEU A 1 201 ? -2.582 -4.225 -8.100 1.00 96.56 201 LEU A N 1
ATOM 1531 C CA . LEU A 1 201 ? -3.094 -4.564 -6.765 1.00 96.56 201 LEU A CA 1
ATOM 1532 C C . LEU A 1 201 ? -4.429 -3.876 -6.462 1.00 96.56 201 LEU A C 1
ATOM 1534 O O . LEU A 1 201 ? -5.396 -4.541 -6.083 1.00 96.56 201 LEU A O 1
ATOM 1538 N N . ILE A 1 202 ? -4.506 -2.558 -6.648 1.00 97.06 202 ILE A N 1
ATOM 1539 C CA . ILE A 1 202 ? -5.711 -1.785 -6.333 1.00 97.06 202 ILE A CA 1
ATOM 1540 C C . ILE A 1 202 ? -6.822 -2.089 -7.336 1.00 97.06 202 ILE A C 1
ATOM 1542 O O . ILE A 1 202 ? -7.960 -2.321 -6.924 1.00 97.06 202 ILE A O 1
ATOM 1546 N N . ARG A 1 203 ? -6.524 -2.214 -8.637 1.00 94.44 203 ARG A N 1
ATOM 1547 C CA . ARG A 1 203 ? -7.530 -2.619 -9.637 1.00 94.44 203 ARG A CA 1
ATOM 1548 C C . ARG A 1 203 ? -8.125 -3.988 -9.359 1.00 94.44 203 ARG A C 1
ATOM 1550 O O . ARG A 1 203 ? -9.290 -4.201 -9.697 1.00 94.44 203 ARG A O 1
ATOM 1557 N N . ALA A 1 204 ? -7.359 -4.906 -8.772 1.00 94.00 204 ALA A N 1
ATOM 1558 C CA . ALA A 1 204 ? -7.863 -6.230 -8.446 1.00 94.00 204 ALA A CA 1
ATOM 1559 C C . ALA A 1 204 ? -8.996 -6.178 -7.414 1.00 94.00 204 ALA A C 1
ATOM 1561 O O . ALA A 1 204 ? -9.883 -7.022 -7.486 1.00 94.00 204 ALA A O 1
ATOM 1562 N N . ILE A 1 205 ? -9.014 -5.200 -6.500 1.00 94.88 205 ILE A N 1
ATOM 1563 C CA . ILE A 1 205 ? -9.946 -5.182 -5.358 1.00 94.88 205 ILE A CA 1
ATOM 1564 C C . ILE A 1 205 ? -10.848 -3.955 -5.268 1.00 94.88 205 ILE A C 1
ATOM 1566 O O . ILE A 1 205 ? -11.898 -4.062 -4.649 1.00 94.88 205 ILE A O 1
ATOM 1570 N N . MET A 1 206 ? -10.510 -2.811 -5.861 1.00 96.06 206 MET A N 1
ATOM 1571 C CA . MET A 1 206 ? -11.283 -1.575 -5.691 1.00 96.06 206 MET A CA 1
ATOM 1572 C C . MET A 1 206 ? -12.732 -1.710 -6.182 1.00 96.06 206 MET A C 1
ATOM 1574 O O . MET A 1 206 ? -13.030 -2.469 -7.111 1.00 96.06 206 MET A O 1
ATOM 1578 N N . LEU A 1 207 ? -13.644 -0.945 -5.590 1.00 95.44 207 LEU A N 1
ATOM 1579 C CA . LEU A 1 207 ? -14.976 -0.685 -6.135 1.00 95.44 207 LEU A CA 1
ATOM 1580 C C . LEU A 1 207 ? -14.902 0.431 -7.183 1.00 95.44 207 LEU A C 1
ATOM 1582 O O . LEU A 1 207 ? -13.961 1.218 -7.203 1.00 95.44 207 LEU A O 1
ATOM 1586 N N . ASP A 1 208 ? -15.907 0.520 -8.050 1.00 94.06 208 ASP A N 1
ATOM 1587 C CA . ASP A 1 208 ? -15.943 1.554 -9.097 1.00 94.06 208 ASP A CA 1
ATOM 1588 C C . ASP A 1 208 ? -16.148 2.972 -8.531 1.00 94.06 208 ASP A C 1
ATOM 1590 O O . ASP A 1 208 ? -15.883 3.953 -9.219 1.00 94.06 208 ASP A O 1
ATOM 1594 N N . SER A 1 209 ? -16.580 3.084 -7.270 1.00 95.56 209 SER A N 1
ATOM 1595 C CA . SER A 1 209 ? -16.677 4.346 -6.532 1.00 95.56 209 SER A CA 1
ATOM 1596 C C . SER A 1 209 ? -15.327 4.890 -6.061 1.00 95.56 209 SER A C 1
ATOM 1598 O O . SER A 1 209 ? -15.287 6.018 -5.579 1.00 95.56 209 SER A O 1
ATOM 1600 N N . ALA A 1 210 ? -14.248 4.106 -6.145 1.00 97.56 210 ALA A N 1
ATOM 1601 C CA . ALA A 1 210 ? -12.946 4.508 -5.635 1.00 97.56 210 ALA A CA 1
ATOM 1602 C C . ALA A 1 210 ? -12.362 5.690 -6.429 1.00 97.56 210 ALA A C 1
ATOM 1604 O O . ALA A 1 210 ? -12.402 5.712 -7.663 1.00 97.56 210 ALA A O 1
ATOM 1605 N N . THR A 1 211 ? -11.786 6.660 -5.720 1.00 96.62 211 THR A N 1
ATOM 1606 C CA . THR A 1 211 ? -11.208 7.888 -6.299 1.00 96.62 211 THR A CA 1
ATOM 1607 C C . THR A 1 211 ? -9.725 8.062 -5.989 1.00 96.62 211 THR A C 1
ATOM 1609 O O . THR A 1 211 ? -9.007 8.666 -6.789 1.00 96.62 211 THR A O 1
ATOM 1612 N N . GLY A 1 212 ? -9.243 7.486 -4.888 1.00 96.81 212 GLY A N 1
ATOM 1613 C CA . GLY A 1 212 ? -7.847 7.538 -4.465 1.00 96.81 212 GLY A CA 1
ATOM 1614 C C . GLY A 1 212 ? -7.531 6.501 -3.397 1.00 96.81 212 GLY A C 1
ATOM 1615 O O . GLY A 1 212 ? -8.387 5.700 -3.014 1.00 96.81 212 GLY A O 1
ATOM 1616 N N . ILE A 1 213 ? -6.294 6.532 -2.916 1.00 97.88 213 ILE A N 1
ATOM 1617 C CA . ILE A 1 213 ? -5.873 5.810 -1.721 1.00 97.88 213 ILE A CA 1
ATOM 1618 C C . ILE A 1 213 ? -5.214 6.764 -0.728 1.00 97.88 213 ILE A C 1
ATOM 1620 O O . ILE A 1 213 ? -4.538 7.708 -1.129 1.00 97.88 213 ILE A O 1
ATOM 1624 N N . THR A 1 214 ? -5.348 6.469 0.559 1.00 96.50 214 THR A N 1
ATOM 1625 C CA . THR A 1 214 ? -4.537 7.069 1.620 1.00 96.50 214 THR A CA 1
ATOM 1626 C C . THR A 1 214 ? -3.667 5.977 2.228 1.00 96.50 214 THR A C 1
ATOM 1628 O O . THR A 1 214 ? -4.163 4.922 2.629 1.00 96.50 214 THR A O 1
ATOM 1631 N N . VAL A 1 215 ? -2.356 6.201 2.257 1.00 95.88 215 VAL A N 1
ATOM 1632 C CA . VAL A 1 215 ? -1.364 5.230 2.730 1.00 95.88 215 VAL A CA 1
ATOM 1633 C C . VAL A 1 215 ? -0.845 5.676 4.082 1.00 95.88 215 VAL A C 1
ATOM 1635 O O . VAL A 1 215 ? -0.323 6.786 4.183 1.00 95.88 215 VAL A O 1
ATOM 1638 N N . TYR A 1 216 ? -0.937 4.802 5.083 1.00 92.56 216 TYR A N 1
ATOM 1639 C CA . TYR A 1 216 ? -0.565 5.107 6.460 1.00 92.56 216 TYR A CA 1
ATOM 1640 C C . TYR A 1 216 ? 0.666 4.324 6.913 1.00 92.56 216 TYR A C 1
ATOM 1642 O O . TYR A 1 216 ? 0.800 3.114 6.675 1.00 92.56 216 TYR A O 1
ATOM 1650 N N . ALA A 1 217 ? 1.527 5.037 7.626 1.00 89.56 217 ALA A N 1
ATOM 1651 C CA . ALA A 1 217 ? 2.543 4.493 8.506 1.00 89.56 217 ALA A CA 1
ATOM 1652 C C . ALA A 1 217 ? 1.975 4.353 9.937 1.00 89.56 217 ALA A C 1
ATOM 1654 O O . ALA A 1 217 ? 1.016 5.045 10.291 1.00 89.56 217 ALA A O 1
ATOM 1655 N N . PRO A 1 218 ? 2.539 3.472 10.783 1.00 82.81 218 PRO A N 1
ATOM 1656 C CA . PRO A 1 218 ? 2.033 3.225 12.135 1.00 82.81 218 PRO A CA 1
ATOM 1657 C C . PRO A 1 218 ? 2.262 4.394 13.102 1.00 82.81 218 PRO A C 1
ATOM 1659 O O . PRO A 1 218 ? 1.697 4.403 14.189 1.00 82.81 218 PRO A O 1
ATOM 1662 N N . ASP A 1 219 ? 3.088 5.375 12.733 1.00 74.38 219 ASP A N 1
ATOM 1663 C CA . ASP A 1 219 ? 3.298 6.603 13.503 1.00 74.38 219 ASP A CA 1
ATOM 1664 C C . ASP A 1 219 ? 2.237 7.681 13.213 1.00 74.38 219 ASP A C 1
ATOM 1666 O O . ASP A 1 219 ? 2.315 8.775 13.769 1.00 74.38 219 ASP A O 1
ATOM 1670 N N . GLY A 1 220 ? 1.254 7.377 12.357 1.00 75.12 220 GLY A N 1
ATOM 1671 C CA . GLY A 1 220 ? 0.188 8.290 11.954 1.00 75.12 220 GLY A CA 1
ATOM 1672 C C . GLY A 1 220 ? 0.510 9.139 10.728 1.00 75.12 220 GLY A C 1
ATOM 1673 O O . GLY A 1 220 ? -0.360 9.880 10.266 1.00 75.12 220 GLY A O 1
ATOM 1674 N N . PHE A 1 221 ? 1.719 9.033 10.161 1.00 81.38 221 PHE A N 1
ATOM 1675 C CA . PHE A 1 221 ? 2.014 9.682 8.888 1.00 81.38 221 PHE A CA 1
ATOM 1676 C C . PHE A 1 221 ? 1.141 9.088 7.778 1.00 81.38 221 PHE A C 1
ATOM 1678 O O . PHE A 1 221 ? 1.067 7.869 7.611 1.00 81.38 221 PHE A O 1
ATOM 1685 N N . ALA A 1 222 ? 0.498 9.959 7.001 1.00 88.00 222 ALA A N 1
ATOM 1686 C CA . ALA A 1 222 ? -0.409 9.572 5.934 1.00 88.00 222 ALA A CA 1
ATOM 1687 C C . ALA A 1 222 ? -0.146 10.384 4.665 1.00 88.00 222 ALA A C 1
ATOM 1689 O O . ALA A 1 222 ? 0.024 11.604 4.723 1.00 88.00 222 ALA A O 1
ATOM 1690 N N . THR A 1 223 ? -0.183 9.709 3.518 1.00 89.88 223 THR A N 1
ATOM 1691 C CA . THR A 1 223 ? -0.076 10.345 2.198 1.00 89.88 223 THR A CA 1
ATOM 1692 C C . THR A 1 223 ? -1.267 9.942 1.348 1.00 89.88 223 THR A C 1
ATOM 1694 O O . THR A 1 223 ? -1.553 8.753 1.198 1.00 89.88 223 THR A O 1
ATOM 1697 N N . TYR A 1 224 ? -1.959 10.932 0.786 1.00 92.88 224 TYR A N 1
ATOM 1698 C CA . TYR A 1 224 ? -3.022 10.705 -0.186 1.00 92.88 224 TYR A CA 1
ATOM 1699 C C . TYR A 1 224 ? -2.455 10.607 -1.607 1.00 92.88 224 TYR A C 1
ATOM 1701 O O . TYR A 1 224 ? -1.591 11.390 -2.007 1.00 92.88 224 TYR A O 1
ATOM 1709 N N . HIS A 1 225 ? -2.991 9.667 -2.379 1.00 95.19 225 HIS A N 1
ATOM 1710 C CA . HIS A 1 225 ? -2.656 9.423 -3.773 1.00 95.19 225 HIS A CA 1
ATOM 1711 C C . HIS A 1 225 ? -3.945 9.274 -4.595 1.00 95.19 225 HIS A C 1
ATOM 1713 O O . HIS A 1 225 ? -4.693 8.313 -4.384 1.00 95.19 225 HIS A O 1
ATOM 1719 N N . PRO A 1 226 ? -4.249 10.176 -5.546 1.00 95.69 226 PRO A N 1
ATOM 1720 C CA . PRO A 1 226 ? -5.397 9.996 -6.431 1.00 95.69 226 PRO A CA 1
ATOM 1721 C C . PRO A 1 226 ? -5.237 8.736 -7.290 1.00 95.69 226 PRO A C 1
ATOM 1723 O O . PRO A 1 226 ? -4.129 8.341 -7.644 1.00 95.69 226 PRO A O 1
ATOM 1726 N N . LEU A 1 227 ? -6.335 8.098 -7.703 1.00 96.50 227 LEU A N 1
ATOM 1727 C CA . LEU A 1 227 ? -6.222 6.953 -8.611 1.00 96.50 227 LEU A CA 1
ATOM 1728 C C . LEU A 1 227 ? -5.726 7.380 -9.990 1.00 96.50 227 LEU A C 1
ATOM 1730 O O . LEU A 1 227 ? -4.917 6.685 -10.589 1.00 96.50 227 LEU A O 1
ATOM 1734 N N . LYS A 1 228 ? -6.220 8.501 -10.516 1.00 94.38 228 LYS A N 1
ATOM 1735 C CA . LYS A 1 228 ? -5.937 8.937 -11.889 1.00 94.38 228 LYS A CA 1
ATOM 1736 C C . LYS A 1 228 ? -4.986 10.135 -11.910 1.00 94.38 228 LYS A C 1
ATOM 1738 O O . LYS A 1 228 ? -5.030 10.942 -10.981 1.00 94.38 228 LYS A O 1
ATOM 1743 N N . PRO A 1 229 ? -4.184 10.296 -12.978 1.00 89.25 229 PRO A N 1
ATOM 1744 C CA . PRO A 1 229 ? -3.377 11.493 -13.174 1.00 89.25 229 PRO A CA 1
ATOM 1745 C C . PRO A 1 229 ? -4.243 12.759 -13.208 1.00 89.25 229 PRO A C 1
ATOM 1747 O O . PRO A 1 229 ? -5.315 12.769 -13.816 1.00 89.25 229 PRO A O 1
ATOM 1750 N N . SER A 1 230 ? -3.745 13.837 -12.606 1.00 80.94 230 SER A N 1
ATOM 1751 C CA . SER A 1 230 ? -4.320 15.180 -12.692 1.00 80.94 230 SER A CA 1
ATOM 1752 C C . SER A 1 230 ? -3.216 16.171 -13.054 1.00 80.94 230 SER A C 1
ATOM 1754 O O . SER A 1 230 ? -2.141 16.142 -12.460 1.00 80.94 230 SER A O 1
ATOM 1756 N N . ALA A 1 231 ? -3.479 17.037 -14.037 1.00 67.38 231 ALA A N 1
ATOM 1757 C CA . ALA A 1 231 ? -2.511 18.025 -14.524 1.00 67.38 231 ALA A CA 1
ATOM 1758 C C . ALA A 1 231 ? -2.250 19.164 -13.521 1.00 67.38 231 ALA A C 1
ATOM 1760 O O . ALA A 1 231 ? -1.215 19.812 -13.593 1.00 67.38 231 ALA A O 1
ATOM 1761 N N . ASN A 1 232 ? -3.175 19.386 -12.583 1.00 64.94 232 ASN A N 1
ATOM 1762 C CA . ASN A 1 232 ? -3.122 20.490 -11.619 1.00 64.94 232 ASN A CA 1
ATOM 1763 C C . ASN A 1 232 ? -2.785 20.018 -10.196 1.00 64.94 232 ASN A C 1
ATOM 1765 O O . ASN A 1 232 ? -2.906 20.792 -9.252 1.00 64.94 232 ASN A O 1
ATOM 1769 N N . ASP A 1 233 ? -2.438 18.741 -10.028 1.00 69.75 233 ASP A N 1
ATOM 1770 C CA . ASP A 1 233 ? -2.212 18.131 -8.722 1.00 69.75 233 ASP A CA 1
ATOM 1771 C C . ASP A 1 233 ? -0.749 17.706 -8.584 1.00 69.75 233 ASP A C 1
ATOM 1773 O O . ASP A 1 233 ? -0.225 16.931 -9.393 1.00 69.75 233 ASP A O 1
ATOM 1777 N N . SER A 1 234 ? -0.087 18.182 -7.532 1.00 76.31 234 SER A N 1
ATOM 1778 C CA . SER A 1 234 ? 1.249 17.722 -7.156 1.00 76.31 234 SER A CA 1
ATOM 1779 C C . SER A 1 234 ? 1.235 16.275 -6.639 1.00 76.31 234 SER A C 1
ATOM 1781 O O . SER A 1 234 ? 2.259 15.603 -6.713 1.00 76.31 234 SER A O 1
ATOM 1783 N N . SER A 1 235 ? 0.077 15.712 -6.278 1.00 86.00 235 SER A N 1
ATOM 1784 C CA . SER A 1 235 ? -0.079 14.348 -5.745 1.00 86.00 235 SER A CA 1
ATOM 1785 C C . SER A 1 235 ? 0.174 13.235 -6.765 1.00 86.00 235 SER A C 1
ATOM 1787 O O . SER A 1 235 ? -0.266 13.290 -7.914 1.00 86.00 235 SER A O 1
ATOM 1789 N N . TYR A 1 236 ? 0.856 12.174 -6.346 1.00 93.88 236 TYR A N 1
ATOM 1790 C CA . TYR A 1 236 ? 1.209 11.036 -7.200 1.00 93.88 236 TYR A CA 1
ATOM 1791 C C . TYR A 1 236 ? 0.011 10.127 -7.431 1.00 93.88 236 TYR A C 1
ATOM 1793 O O . TYR A 1 236 ? -0.663 9.756 -6.475 1.00 93.88 236 TYR A O 1
ATOM 1801 N N . HIS A 1 237 ? -0.236 9.769 -8.690 1.00 95.81 237 HIS A N 1
ATOM 1802 C CA . HIS A 1 237 ? -1.356 8.923 -9.060 1.00 95.81 237 HIS A CA 1
ATOM 1803 C C . HIS A 1 237 ? -1.019 7.436 -8.913 1.00 95.81 237 HIS A C 1
ATOM 1805 O O . HIS A 1 237 ? 0.111 7.017 -9.139 1.00 95.81 237 HIS A O 1
ATOM 1811 N N . VAL A 1 238 ? -2.014 6.620 -8.577 1.00 97.31 238 VAL A N 1
ATOM 1812 C CA . VAL A 1 238 ? -1.825 5.168 -8.432 1.00 97.31 238 VAL A CA 1
ATOM 1813 C C . VAL A 1 238 ? -1.843 4.452 -9.784 1.00 97.31 238 VAL A C 1
ATOM 1815 O O . VAL A 1 238 ? -1.078 3.519 -9.993 1.00 97.31 238 VAL A O 1
ATOM 1818 N N . LEU A 1 239 ? -2.743 4.853 -10.689 1.00 95.56 239 LEU A N 1
ATOM 1819 C CA . LEU A 1 239 ? -3.013 4.156 -11.948 1.00 95.56 239 LEU A CA 1
ATOM 1820 C C . LEU A 1 239 ? -2.356 4.875 -13.124 1.00 95.56 239 LEU A C 1
ATOM 1822 O O . LEU A 1 239 ? -2.713 6.020 -13.419 1.00 95.56 239 LEU A O 1
ATOM 1826 N N . GLY A 1 240 ? -1.484 4.181 -13.848 1.00 93.50 240 GLY A N 1
ATOM 1827 C CA . GLY A 1 240 ? -0.754 4.733 -14.980 1.00 93.50 240 GLY A CA 1
ATOM 1828 C C . GLY A 1 240 ? 0.752 4.533 -14.875 1.00 93.50 240 GLY A C 1
ATOM 1829 O O . GLY A 1 240 ? 1.269 3.883 -13.970 1.00 93.50 240 GLY A O 1
ATOM 1830 N N . ILE A 1 241 ? 1.447 5.100 -15.857 1.00 94.56 241 ILE A N 1
ATOM 1831 C CA . ILE A 1 241 ? 2.902 5.057 -15.959 1.00 94.56 241 ILE A CA 1
ATOM 1832 C C . ILE A 1 241 ? 3.492 6.443 -15.727 1.00 94.56 241 ILE A C 1
ATOM 1834 O O . ILE A 1 241 ? 2.877 7.464 -16.042 1.00 94.56 241 ILE A O 1
ATOM 1838 N N . TYR A 1 242 ? 4.727 6.451 -15.248 1.00 95.50 242 TYR A N 1
ATOM 1839 C CA . TYR A 1 242 ? 5.538 7.641 -15.053 1.00 95.50 242 TYR A CA 1
ATOM 1840 C C . TYR A 1 242 ? 6.601 7.771 -16.151 1.00 95.50 242 TYR A C 1
ATOM 1842 O O . TYR A 1 242 ? 7.006 6.764 -16.747 1.00 95.50 242 TYR A O 1
ATOM 1850 N N . PRO A 1 243 ? 7.055 8.999 -16.454 1.00 95.06 243 PRO A N 1
ATOM 1851 C CA . PRO A 1 243 ? 8.110 9.215 -17.435 1.00 95.06 243 PRO A CA 1
ATOM 1852 C C . PRO A 1 243 ? 9.421 8.546 -17.013 1.00 95.06 243 PRO A C 1
ATOM 1854 O O . PRO A 1 243 ? 9.744 8.434 -15.833 1.00 95.06 243 PRO A O 1
ATOM 1857 N N . LYS A 1 244 ? 10.192 8.106 -18.010 1.00 94.69 244 LYS A N 1
ATOM 1858 C CA . LYS A 1 244 ? 11.516 7.511 -17.800 1.00 94.69 244 LYS A CA 1
ATOM 1859 C C . LYS A 1 244 ? 12.510 8.582 -17.362 1.00 94.69 244 LYS A C 1
ATOM 1861 O O . LYS A 1 244 ? 12.502 9.681 -17.908 1.00 94.69 244 LYS A O 1
ATOM 1866 N N . GLY A 1 245 ? 13.369 8.230 -16.411 1.00 94.62 245 GLY A N 1
ATOM 1867 C CA . GLY A 1 245 ? 14.457 9.089 -15.957 1.00 94.62 245 GLY A CA 1
ATOM 1868 C C . GLY A 1 245 ? 15.749 8.903 -16.751 1.00 94.62 245 GLY A C 1
ATOM 1869 O O . GLY A 1 245 ? 15.893 7.977 -17.554 1.00 94.62 245 GLY A O 1
ATOM 1870 N N . THR A 1 246 ? 16.706 9.770 -16.455 1.00 96.75 246 THR A N 1
ATOM 1871 C CA . THR A 1 246 ? 18.094 9.703 -16.918 1.00 96.75 246 THR A CA 1
ATOM 1872 C C . THR A 1 246 ? 18.980 9.481 -15.698 1.00 96.75 246 THR A C 1
ATOM 1874 O O . THR A 1 246 ? 18.691 10.001 -14.625 1.00 96.75 246 THR A O 1
ATOM 1877 N N . PHE A 1 247 ? 20.034 8.687 -15.838 1.00 98.31 247 PHE A N 1
ATOM 1878 C CA . PHE A 1 247 ? 21.050 8.524 -14.813 1.00 98.31 247 PHE A CA 1
ATOM 1879 C C . PHE A 1 247 ? 22.005 9.711 -14.878 1.00 98.31 247 PHE A C 1
ATOM 1881 O O . PHE A 1 247 ? 22.710 9.909 -15.868 1.00 98.31 247 PHE A O 1
ATOM 1888 N N . TYR A 1 248 ? 22.013 10.505 -13.821 1.00 97.81 248 TYR A N 1
ATOM 1889 C CA . TYR A 1 248 ? 22.902 11.642 -13.655 1.00 97.81 248 TYR A CA 1
ATOM 1890 C C . TYR A 1 248 ? 24.008 11.277 -12.683 1.00 97.81 248 TYR A C 1
ATOM 1892 O O . TYR A 1 248 ? 23.723 10.725 -11.629 1.00 97.81 248 TYR A O 1
ATOM 1900 N N . TYR A 1 249 ? 25.249 11.598 -13.028 1.00 98.00 249 TYR A N 1
ATOM 1901 C CA . TYR A 1 249 ? 26.390 11.431 -12.138 1.00 98.00 249 TYR A CA 1
ATOM 1902 C C . TYR A 1 249 ? 27.310 12.640 -12.241 1.00 98.00 249 TYR A C 1
ATOM 1904 O O . TYR A 1 249 ? 27.728 13.023 -13.335 1.00 98.00 249 TYR A O 1
ATOM 1912 N N . ASP A 1 250 ? 27.660 13.190 -11.085 1.00 97.62 250 ASP A N 1
ATOM 1913 C CA . ASP A 1 250 ? 28.723 14.169 -10.935 1.00 97.62 250 ASP A CA 1
ATOM 1914 C C . ASP A 1 250 ? 29.544 13.827 -9.692 1.00 97.62 250 ASP A C 1
ATOM 1916 O O . ASP A 1 250 ? 29.008 13.409 -8.662 1.00 97.62 250 ASP A O 1
ATOM 1920 N N . ARG A 1 251 ? 30.863 14.018 -9.786 1.00 96.50 251 ARG A N 1
ATOM 1921 C CA . ARG A 1 251 ? 31.780 13.720 -8.688 1.00 96.50 251 ARG A CA 1
ATOM 1922 C C . ARG A 1 251 ? 31.441 14.539 -7.443 1.00 96.50 251 ARG A C 1
ATOM 1924 O O . ARG A 1 251 ? 31.565 14.000 -6.352 1.00 96.50 251 ARG A O 1
ATOM 1931 N N . GLN A 1 252 ? 31.035 15.804 -7.585 1.00 96.44 252 GLN A N 1
ATOM 1932 C CA . GLN A 1 252 ? 30.674 16.688 -6.473 1.00 96.44 252 GLN A CA 1
ATOM 1933 C C . GLN A 1 252 ? 29.498 16.129 -5.661 1.00 96.44 252 GLN A C 1
ATOM 1935 O O . GLN A 1 252 ? 29.533 16.179 -4.432 1.00 96.44 252 GLN A O 1
ATOM 1940 N N . ALA A 1 253 ? 28.500 15.567 -6.350 1.00 97.06 253 ALA A N 1
ATOM 1941 C CA . ALA A 1 253 ? 27.293 15.012 -5.746 1.00 97.06 253 ALA A CA 1
ATOM 1942 C C . ALA A 1 253 ? 27.527 13.669 -5.041 1.00 97.06 253 ALA A C 1
ATOM 1944 O O . ALA A 1 253 ? 26.823 13.350 -4.086 1.00 97.06 253 ALA A O 1
ATOM 1945 N N . ASP A 1 254 ? 28.498 12.884 -5.510 1.00 97.69 254 ASP A N 1
ATOM 1946 C CA . ASP A 1 254 ? 28.759 11.529 -5.030 1.00 97.69 254 ASP A CA 1
ATOM 1947 C C . ASP A 1 254 ? 29.252 11.499 -3.577 1.00 97.69 254 ASP A C 1
ATOM 1949 O O . ASP A 1 254 ? 30.366 11.927 -3.261 1.00 97.69 254 ASP A O 1
ATOM 1953 N N . MET A 1 255 ? 28.435 10.923 -2.696 1.00 97.25 255 MET A N 1
ATOM 1954 C CA . MET A 1 255 ? 28.753 10.750 -1.278 1.00 97.25 255 MET A CA 1
ATOM 1955 C C . MET A 1 255 ? 29.949 9.821 -1.030 1.00 97.25 255 MET A C 1
ATOM 1957 O O . MET A 1 255 ? 30.648 9.995 -0.032 1.00 97.25 255 MET A O 1
ATOM 1961 N N . ALA A 1 256 ? 30.221 8.852 -1.910 1.00 96.75 256 ALA A N 1
ATOM 1962 C CA . ALA A 1 256 ? 31.376 7.968 -1.753 1.00 96.75 256 ALA A CA 1
ATOM 1963 C C . ALA A 1 256 ? 32.691 8.715 -2.020 1.00 96.75 256 ALA A C 1
ATOM 1965 O O . ALA A 1 256 ? 33.691 8.493 -1.333 1.00 96.75 256 ALA A O 1
ATOM 1966 N N . THR A 1 257 ? 32.683 9.636 -2.988 1.00 96.56 257 THR A N 1
ATOM 1967 C CA . THR A 1 257 ? 33.849 10.461 -3.324 1.00 96.56 257 THR A CA 1
ATOM 1968 C C . THR A 1 257 ? 33.968 11.712 -2.445 1.00 96.56 257 THR A C 1
ATOM 1970 O O . THR A 1 257 ? 35.084 12.145 -2.150 1.00 96.56 257 THR A O 1
ATOM 1973 N N . ASN A 1 258 ? 32.845 12.282 -2.000 1.00 95.31 258 ASN A N 1
ATOM 1974 C CA . ASN A 1 258 ? 32.766 13.483 -1.166 1.00 95.31 258 ASN A CA 1
ATOM 1975 C C . ASN A 1 258 ? 31.909 13.243 0.091 1.00 95.31 258 ASN A C 1
ATOM 1977 O O . ASN A 1 258 ? 30.826 13.808 0.220 1.00 95.31 258 ASN A O 1
ATOM 1981 N N . PRO A 1 259 ? 32.385 12.470 1.080 1.00 93.31 259 PRO A N 1
ATOM 1982 C CA . PRO A 1 259 ? 31.570 12.063 2.232 1.00 93.31 259 PRO A CA 1
ATOM 1983 C C . PRO A 1 259 ? 31.108 13.217 3.136 1.00 93.31 259 PRO A C 1
ATOM 1985 O O . PRO A 1 259 ? 30.176 13.047 3.915 1.00 93.31 259 PRO A O 1
ATOM 1988 N N . ALA A 1 260 ? 31.756 14.383 3.063 1.00 90.56 260 ALA A N 1
ATOM 1989 C CA . ALA A 1 260 ? 31.398 15.550 3.868 1.00 90.56 260 ALA A CA 1
ATOM 1990 C C . ALA A 1 260 ? 30.354 16.467 3.206 1.00 90.56 260 ALA A C 1
ATOM 1992 O O . ALA A 1 260 ? 29.672 17.207 3.912 1.00 90.56 260 ALA A O 1
ATOM 1993 N N . THR A 1 261 ? 30.267 16.469 1.872 1.00 91.00 261 THR A N 1
ATOM 1994 C CA . THR A 1 261 ? 29.503 17.480 1.112 1.00 91.00 261 THR A CA 1
ATOM 1995 C C . THR A 1 261 ? 28.664 16.915 -0.028 1.00 91.00 261 THR A C 1
ATOM 1997 O O . THR A 1 261 ? 27.828 17.641 -0.554 1.00 91.00 261 THR A O 1
ATOM 2000 N N . GLY A 1 262 ? 28.894 15.665 -0.432 1.00 95.56 262 GLY A N 1
ATOM 2001 C CA . GLY A 1 262 ? 28.062 14.957 -1.397 1.00 95.56 262 GLY A CA 1
ATOM 2002 C C . GLY A 1 262 ? 26.658 14.732 -0.840 1.00 95.56 262 GLY A C 1
ATOM 2003 O O . GLY A 1 262 ? 26.456 14.680 0.375 1.00 95.56 262 GLY A O 1
ATOM 2004 N N . TRP A 1 263 ? 25.691 14.618 -1.742 1.00 96.25 263 TRP A N 1
ATOM 2005 C CA . TRP A 1 263 ? 24.262 14.553 -1.418 1.00 96.25 263 TRP A CA 1
ATOM 2006 C C . TRP A 1 263 ? 23.522 13.427 -2.141 1.00 96.25 263 TRP A C 1
ATOM 2008 O O . TRP A 1 263 ? 22.347 13.214 -1.863 1.00 96.25 263 TRP A O 1
ATOM 2018 N N . CYS A 1 264 ? 24.182 12.710 -3.056 1.00 98.00 264 CYS A N 1
ATOM 2019 C CA . CYS A 1 264 ? 23.593 11.598 -3.787 1.00 98.00 264 CYS A CA 1
ATOM 2020 C C . CYS A 1 264 ? 24.363 10.295 -3.543 1.00 98.00 264 CYS A C 1
ATOM 2022 O O . CYS A 1 264 ? 25.583 10.219 -3.728 1.00 98.00 264 CYS A O 1
ATOM 2024 N N . ASP A 1 265 ? 23.628 9.263 -3.138 1.00 97.88 265 ASP A N 1
ATOM 2025 C CA . ASP A 1 265 ? 24.125 7.904 -2.958 1.00 97.88 265 ASP A CA 1
ATOM 2026 C C . ASP A 1 265 ? 23.992 7.090 -4.260 1.00 97.88 265 ASP A C 1
ATOM 2028 O O . ASP A 1 265 ? 22.889 6.833 -4.757 1.00 97.88 265 ASP A O 1
ATOM 2032 N N . TYR A 1 266 ? 25.139 6.663 -4.794 1.00 97.88 266 TYR A N 1
ATOM 2033 C CA . TYR A 1 266 ? 25.269 5.833 -5.997 1.00 97.88 266 TYR A CA 1
ATOM 2034 C C . TYR A 1 266 ? 25.630 4.370 -5.690 1.00 97.88 266 TYR A C 1
ATOM 2036 O O . TYR A 1 266 ? 25.994 3.622 -6.597 1.00 97.88 266 TYR A O 1
ATOM 2044 N N . SER A 1 267 ? 25.560 3.941 -4.426 1.00 96.88 267 SER A N 1
ATOM 2045 C CA . SER A 1 267 ? 26.033 2.618 -3.989 1.00 96.88 267 SER A CA 1
ATOM 2046 C C . SER A 1 267 ? 25.156 1.439 -4.429 1.00 96.88 267 SER A C 1
ATOM 2048 O O . SER A 1 267 ? 25.564 0.286 -4.268 1.00 96.88 267 SER A O 1
ATOM 2050 N N . SER A 1 268 ? 23.973 1.697 -5.000 1.00 97.44 268 SER A N 1
ATOM 2051 C CA . SER A 1 268 ? 23.092 0.643 -5.509 1.00 97.44 268 SER A CA 1
ATOM 2052 C C . SER A 1 268 ? 23.818 -0.243 -6.534 1.00 97.44 268 SER A C 1
ATOM 2054 O O . SER A 1 268 ? 24.387 0.273 -7.501 1.00 97.44 268 SER A O 1
ATOM 2056 N N . PRO A 1 269 ? 23.736 -1.583 -6.421 1.00 97.19 269 PRO A N 1
ATOM 2057 C CA . PRO A 1 269 ? 24.272 -2.494 -7.430 1.00 97.19 269 PRO A CA 1
ATOM 2058 C C . PRO A 1 269 ? 23.712 -2.234 -8.835 1.00 97.19 269 PRO A C 1
ATOM 2060 O O . PRO A 1 269 ? 24.418 -2.421 -9.822 1.00 97.19 269 PRO A O 1
ATOM 2063 N N . ALA A 1 270 ? 22.467 -1.756 -8.934 1.00 95.69 270 ALA A N 1
ATOM 2064 C CA . ALA A 1 270 ? 21.821 -1.426 -10.204 1.00 95.69 270 ALA A CA 1
ATOM 2065 C C . ALA A 1 270 ? 22.335 -0.115 -10.840 1.00 95.69 270 ALA A C 1
ATOM 2067 O O . ALA A 1 270 ? 22.046 0.153 -12.012 1.00 95.69 270 ALA A O 1
ATOM 2068 N N . ALA A 1 271 ? 23.099 0.692 -10.093 1.00 96.50 271 ALA A N 1
ATOM 2069 C CA . ALA A 1 271 ? 23.820 1.855 -10.607 1.00 96.50 271 ALA A CA 1
ATOM 2070 C C . ALA A 1 271 ? 25.201 1.485 -11.186 1.00 96.50 271 ALA A C 1
ATOM 2072 O O . ALA A 1 271 ? 25.778 2.264 -11.946 1.00 96.50 271 ALA A O 1
ATOM 2073 N N . ALA A 1 272 ? 25.736 0.301 -10.864 1.00 95.06 272 ALA A N 1
ATOM 2074 C CA . ALA A 1 272 ? 27.073 -0.101 -11.282 1.00 95.06 272 ALA A CA 1
ATOM 2075 C C . ALA A 1 272 ? 27.215 -0.140 -12.814 1.00 95.06 272 ALA A C 1
ATOM 2077 O O . ALA A 1 272 ? 26.429 -0.770 -13.520 1.00 95.06 272 ALA A O 1
ATOM 2078 N N . GLY A 1 273 ? 28.255 0.520 -13.329 1.00 93.75 273 GLY A N 1
ATOM 2079 C CA . GLY A 1 273 ? 28.565 0.562 -14.761 1.00 93.75 273 GLY A CA 1
ATOM 2080 C C . GLY A 1 273 ? 27.731 1.550 -15.580 1.00 93.75 273 GLY A C 1
ATOM 2081 O O . GLY A 1 273 ? 27.985 1.672 -16.778 1.00 93.75 273 GLY A O 1
ATOM 2082 N N . ARG A 1 274 ? 26.786 2.269 -14.961 1.00 96.38 274 ARG A N 1
ATOM 2083 C CA . ARG A 1 274 ? 26.046 3.341 -15.632 1.00 96.38 274 ARG A CA 1
ATOM 2084 C C . ARG A 1 274 ? 26.901 4.585 -15.819 1.00 96.38 274 ARG A C 1
ATOM 2086 O O . ARG A 1 274 ? 27.804 4.861 -15.029 1.00 96.38 274 ARG A O 1
ATOM 2093 N N . VAL A 1 275 ? 26.591 5.357 -16.855 1.00 95.94 275 VAL A N 1
ATOM 2094 C CA . VAL A 1 275 ? 27.300 6.605 -17.177 1.00 95.94 275 VAL A CA 1
ATOM 2095 C C . VAL A 1 275 ? 26.371 7.812 -17.122 1.00 95.94 275 VAL A C 1
ATOM 2097 O O . VAL A 1 275 ? 25.183 7.708 -17.416 1.00 95.94 275 VAL A O 1
ATOM 2100 N N . ASN A 1 276 ? 26.913 8.976 -16.756 1.00 97.75 276 ASN A N 1
ATOM 2101 C CA . ASN A 1 276 ? 26.156 10.227 -16.737 1.00 97.75 276 ASN A CA 1
ATOM 2102 C C . ASN A 1 276 ? 25.472 10.485 -18.095 1.00 97.75 276 ASN A C 1
ATOM 2104 O O . ASN A 1 276 ? 26.123 10.428 -19.139 1.00 97.75 276 ASN A O 1
ATOM 2108 N N . GLY A 1 277 ? 24.174 10.788 -18.073 1.00 97.00 277 GLY A N 1
ATOM 2109 C CA . GLY A 1 277 ? 23.347 11.005 -19.261 1.00 97.00 277 GLY A CA 1
ATOM 2110 C C . GLY A 1 277 ? 22.723 9.736 -19.854 1.00 97.00 277 GLY A C 1
ATOM 2111 O O . GLY A 1 277 ? 21.989 9.827 -20.838 1.00 97.00 277 GLY A O 1
ATOM 2112 N N . GLU A 1 278 ? 22.976 8.554 -19.286 1.00 97.38 278 GLU A N 1
ATOM 2113 C CA . GLU A 1 278 ? 22.367 7.303 -19.743 1.00 97.38 278 GLU A CA 1
ATOM 2114 C C . GLU A 1 278 ? 20.870 7.250 -19.403 1.00 97.38 278 GLU A C 1
ATOM 2116 O O . GLU A 1 278 ? 20.467 7.467 -18.264 1.00 97.38 278 GLU A O 1
ATOM 2121 N N . GLY A 1 279 ? 20.019 6.907 -20.372 1.00 96.69 279 GLY A N 1
ATOM 2122 C CA . GLY A 1 279 ? 18.592 6.709 -20.116 1.00 96.69 279 GLY A CA 1
ATOM 2123 C C . GLY A 1 279 ? 18.323 5.494 -19.221 1.00 96.69 279 GLY A C 1
ATOM 2124 O O . GLY A 1 279 ? 18.775 4.383 -19.506 1.00 96.69 279 GLY A O 1
ATOM 2125 N N . ILE A 1 280 ? 17.517 5.668 -18.173 1.00 95.81 280 ILE A N 1
ATOM 2126 C CA . ILE A 1 280 ? 17.126 4.568 -17.289 1.00 95.81 280 ILE A CA 1
ATOM 2127 C C . ILE A 1 280 ? 15.988 3.777 -17.933 1.00 95.81 280 ILE A C 1
ATOM 2129 O O . ILE A 1 280 ? 14.900 4.292 -18.204 1.00 95.81 280 ILE A O 1
ATOM 2133 N N . THR A 1 281 ? 16.234 2.488 -18.163 1.00 90.25 281 THR A N 1
ATOM 2134 C CA . THR A 1 281 ? 15.252 1.576 -18.753 1.00 90.25 281 THR A CA 1
ATOM 2135 C C . THR A 1 281 ? 14.687 0.636 -17.697 1.00 90.25 281 THR A C 1
ATOM 2137 O O . THR A 1 281 ? 15.430 -0.127 -17.089 1.00 90.25 281 THR A O 1
ATOM 2140 N N . ASN A 1 282 ? 13.361 0.653 -17.546 1.00 91.50 282 ASN A N 1
ATOM 2141 C CA . ASN A 1 282 ? 12.591 -0.309 -16.758 1.00 91.50 282 ASN A CA 1
ATOM 2142 C C . ASN A 1 282 ? 11.693 -1.117 -17.720 1.00 91.50 282 ASN A C 1
ATOM 2144 O O . ASN A 1 282 ? 10.875 -0.500 -18.413 1.00 91.50 282 ASN A O 1
ATOM 2148 N N . PRO A 1 283 ? 11.848 -2.454 -17.836 1.00 85.19 283 PRO A N 1
ATOM 2149 C CA . PRO A 1 283 ? 11.124 -3.267 -18.826 1.00 85.19 283 PRO A CA 1
ATOM 2150 C C . PRO A 1 283 ? 9.595 -3.181 -18.723 1.00 85.19 283 PRO A C 1
ATOM 2152 O O . PRO A 1 283 ? 8.907 -3.112 -19.748 1.00 85.19 283 PRO A O 1
ATOM 2155 N N . ASP A 1 284 ? 9.081 -3.118 -17.495 1.00 86.56 284 ASP A N 1
ATOM 2156 C CA . ASP A 1 284 ? 7.648 -3.049 -17.182 1.00 86.56 284 ASP A CA 1
ATOM 2157 C C . ASP A 1 284 ? 7.149 -1.609 -16.948 1.00 86.56 284 ASP A C 1
ATOM 2159 O O . ASP A 1 284 ? 6.066 -1.408 -16.398 1.00 86.56 284 ASP A O 1
ATOM 2163 N N . ASP A 1 285 ? 7.922 -0.622 -17.422 1.00 91.81 285 ASP A N 1
ATOM 2164 C CA . ASP A 1 285 ? 7.691 0.817 -17.248 1.00 91.81 285 ASP A CA 1
ATOM 2165 C C . ASP A 1 285 ? 7.727 1.254 -15.765 1.00 91.81 285 ASP A C 1
ATOM 2167 O O . ASP A 1 285 ? 7.862 0.433 -14.864 1.00 91.81 285 ASP A O 1
ATOM 2171 N N . LEU A 1 286 ? 7.727 2.563 -15.492 1.00 96.31 286 LEU A N 1
ATOM 2172 C CA . LEU A 1 286 ? 7.746 3.081 -14.118 1.00 96.31 286 LEU A CA 1
ATOM 2173 C C . LEU A 1 286 ? 6.320 3.234 -13.599 1.00 96.31 286 LEU A C 1
ATOM 2175 O O . LEU A 1 286 ? 5.513 3.918 -14.230 1.00 96.31 286 LEU A O 1
ATOM 2179 N N . LYS A 1 287 ? 6.032 2.653 -12.435 1.00 96.88 287 LYS A N 1
ATOM 2180 C CA . LYS A 1 287 ? 4.724 2.733 -11.779 1.00 96.88 287 LYS A CA 1
ATOM 2181 C C . LYS A 1 287 ? 4.872 3.024 -10.290 1.00 96.88 287 LYS A C 1
ATOM 2183 O O . LYS A 1 287 ? 5.956 2.897 -9.722 1.00 96.88 287 LYS A O 1
ATOM 2188 N N . MET A 1 288 ? 3.778 3.429 -9.650 1.00 98.06 288 MET A N 1
ATOM 2189 C CA . MET A 1 288 ? 3.730 3.469 -8.191 1.00 98.06 288 MET A CA 1
ATOM 2190 C C . MET A 1 288 ? 3.703 2.037 -7.650 1.00 98.06 288 MET A C 1
ATOM 2192 O O . MET A 1 288 ? 2.888 1.225 -8.084 1.00 98.06 288 MET A O 1
ATOM 2196 N N . MET A 1 289 ? 4.561 1.723 -6.679 1.00 98.06 289 MET A N 1
ATOM 2197 C CA . MET A 1 289 ? 4.671 0.362 -6.149 1.00 98.06 289 MET A CA 1
ATOM 2198 C C . MET A 1 289 ? 4.620 0.301 -4.624 1.00 98.06 289 MET A C 1
ATOM 2200 O O . MET A 1 289 ? 5.015 1.24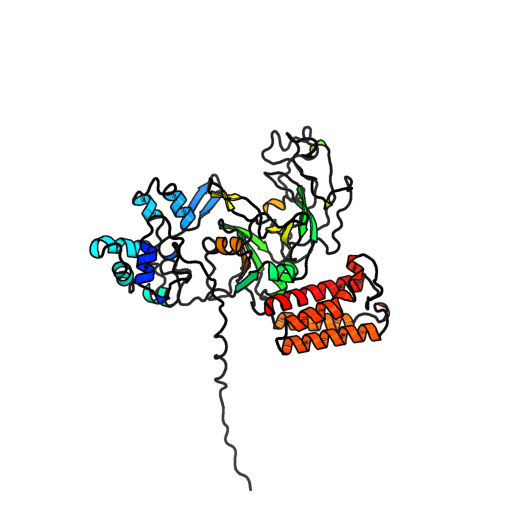2 -3.940 1.00 98.06 289 MET A O 1
ATOM 2204 N N . LEU A 1 290 ? 4.194 -0.845 -4.095 1.00 98.62 290 LEU A N 1
ATOM 2205 C CA . LEU A 1 290 ? 4.408 -1.256 -2.712 1.00 98.62 290 LEU A CA 1
ATOM 2206 C C . LEU A 1 290 ? 5.664 -2.132 -2.665 1.00 98.62 290 LEU A C 1
ATOM 2208 O O . LEU A 1 290 ? 5.608 -3.332 -2.940 1.00 98.62 290 LEU A O 1
ATOM 2212 N N . ALA A 1 291 ? 6.805 -1.522 -2.366 1.00 98.62 291 ALA A N 1
ATOM 2213 C CA . ALA A 1 291 ? 8.093 -2.190 -2.260 1.00 98.62 291 ALA A CA 1
ATOM 2214 C C . ALA A 1 291 ? 8.235 -2.921 -0.922 1.00 98.62 291 ALA A C 1
ATOM 2216 O O . ALA A 1 291 ? 7.809 -2.416 0.114 1.00 98.62 291 ALA A O 1
ATOM 2217 N N . PHE A 1 292 ? 8.886 -4.082 -0.943 1.00 98.38 292 PHE A N 1
ATOM 2218 C CA . PHE A 1 292 ? 9.339 -4.800 0.258 1.00 98.38 292 PHE A CA 1
ATOM 2219 C C . PHE A 1 292 ? 10.809 -5.228 0.168 1.00 98.38 292 PHE A C 1
ATOM 2221 O O . PHE A 1 292 ? 11.350 -5.792 1.123 1.00 98.38 292 PHE A O 1
ATOM 2228 N N . LYS A 1 293 ? 11.474 -4.925 -0.956 1.00 98.50 293 LYS A N 1
ATOM 2229 C CA . LYS A 1 293 ? 12.924 -5.023 -1.116 1.00 98.50 293 LYS A CA 1
ATOM 2230 C C . LYS A 1 293 ? 13.518 -3.757 -1.720 1.00 98.50 293 LYS A C 1
ATOM 2232 O O . LYS A 1 293 ? 12.883 -3.129 -2.570 1.00 98.50 293 LYS A O 1
ATOM 2237 N N . ARG A 1 294 ? 14.749 -3.450 -1.318 1.00 98.06 294 ARG A N 1
ATOM 2238 C CA . ARG A 1 294 ? 15.618 -2.428 -1.902 1.00 98.06 294 ARG A CA 1
ATOM 2239 C C . ARG A 1 294 ? 16.987 -3.040 -2.171 1.00 98.06 294 ARG A C 1
ATOM 2241 O O . ARG A 1 294 ? 17.551 -3.676 -1.287 1.00 98.06 294 ARG A O 1
ATOM 2248 N N . ASP A 1 295 ? 17.477 -2.888 -3.396 1.00 97.44 295 ASP A N 1
ATOM 2249 C CA . ASP A 1 295 ? 18.769 -3.409 -3.854 1.00 97.44 295 ASP A CA 1
ATOM 2250 C C . ASP A 1 295 ? 18.959 -4.912 -3.550 1.00 97.44 295 ASP A C 1
ATOM 2252 O O . ASP A 1 295 ? 20.031 -5.372 -3.171 1.00 97.44 295 ASP A O 1
ATOM 2256 N N . GLY A 1 296 ? 17.880 -5.691 -3.701 1.00 96.56 296 GLY A N 1
ATOM 2257 C CA . GLY A 1 296 ? 17.850 -7.142 -3.471 1.00 96.56 296 GLY A CA 1
ATOM 2258 C C . GLY A 1 296 ? 17.525 -7.581 -2.036 1.00 96.56 296 GLY A C 1
ATOM 2259 O O . GLY A 1 296 ? 17.035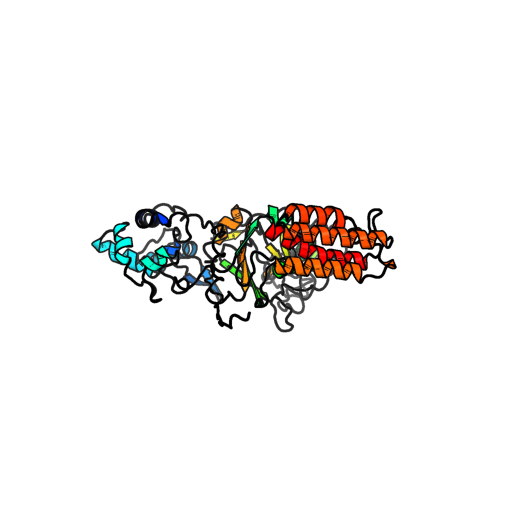 -8.701 -1.846 1.00 96.56 296 GLY A O 1
ATOM 2260 N N . GLU A 1 297 ? 17.687 -6.694 -1.055 1.00 97.69 297 GLU A N 1
ATOM 2261 C CA . GLU A 1 297 ? 17.496 -6.974 0.372 1.00 97.69 297 GLU A CA 1
ATOM 2262 C C . GLU A 1 297 ? 16.116 -6.546 0.871 1.00 97.69 297 GLU A C 1
ATOM 2264 O O . GLU A 1 297 ? 15.514 -5.617 0.338 1.00 97.69 297 GLU A O 1
ATOM 2269 N N . TYR A 1 298 ? 15.589 -7.215 1.902 1.00 98.12 298 TYR A N 1
ATOM 2270 C CA . TYR A 1 298 ? 14.333 -6.778 2.524 1.00 98.12 298 TYR A CA 1
ATOM 2271 C C . TYR A 1 298 ? 14.506 -5.429 3.215 1.00 98.12 298 TYR A C 1
ATOM 2273 O O . TYR A 1 298 ? 15.530 -5.163 3.842 1.00 98.12 298 TYR A O 1
ATOM 2281 N N . LEU A 1 299 ? 13.468 -4.596 3.141 1.00 97.81 299 LEU A N 1
ATOM 2282 C CA . LEU A 1 299 ? 13.463 -3.299 3.810 1.00 97.81 299 LEU A CA 1
ATOM 2283 C C . LEU A 1 299 ? 13.602 -3.466 5.329 1.00 97.81 299 LEU A C 1
ATOM 2285 O O . LEU A 1 299 ? 12.882 -4.263 5.939 1.00 97.81 299 LEU A O 1
ATOM 2289 N N . THR A 1 300 ? 14.481 -2.672 5.942 1.00 95.75 300 THR A N 1
ATOM 2290 C CA . THR A 1 300 ? 14.660 -2.640 7.399 1.00 95.75 300 THR A CA 1
ATOM 2291 C C . THR A 1 300 ? 13.346 -2.246 8.075 1.00 95.75 300 THR A C 1
ATOM 2293 O O . THR A 1 300 ? 12.859 -1.145 7.797 1.00 95.75 300 THR A O 1
ATOM 2296 N N . PRO A 1 301 ? 12.765 -3.102 8.940 1.00 91.75 301 PRO A N 1
ATOM 2297 C CA . PRO A 1 301 ? 11.506 -2.813 9.617 1.00 91.75 301 PRO A CA 1
ATOM 2298 C C . PRO A 1 301 ? 11.531 -1.491 10.379 1.00 91.75 301 PRO A C 1
ATOM 2300 O O . PRO A 1 301 ? 12.551 -1.120 10.962 1.00 91.75 301 PRO A O 1
ATOM 2303 N N . GLY A 1 302 ? 10.400 -0.792 10.359 1.00 88.56 302 GLY A N 1
ATOM 2304 C CA . GLY A 1 302 ? 10.228 0.448 11.088 1.00 88.56 302 GLY A CA 1
ATOM 2305 C C . GLY A 1 302 ? 10.196 0.243 12.599 1.00 88.56 302 GLY A C 1
ATOM 2306 O O . GLY A 1 302 ? 9.596 -0.711 13.086 1.00 88.56 302 GLY A O 1
ATOM 2307 N N . LEU A 1 303 ? 10.799 1.168 13.338 1.00 83.75 303 LEU A N 1
ATOM 2308 C CA . LEU A 1 303 ? 10.770 1.228 14.799 1.00 83.75 303 LEU A CA 1
ATOM 2309 C C . LEU A 1 303 ? 10.691 2.682 15.267 1.00 83.75 303 LEU A C 1
ATOM 2311 O O . LEU A 1 303 ? 11.101 3.599 14.555 1.00 83.75 303 LEU A O 1
ATOM 2315 N N . LEU A 1 304 ? 10.170 2.911 16.471 1.00 77.62 304 LEU A N 1
ATOM 2316 C CA . LEU A 1 304 ? 10.239 4.226 17.105 1.00 77.62 304 LEU A CA 1
ATOM 2317 C C . LEU A 1 304 ? 11.592 4.384 17.788 1.00 77.62 304 LEU A C 1
ATOM 2319 O O . LEU A 1 304 ? 11.979 3.572 18.628 1.00 77.62 304 LEU A O 1
ATOM 2323 N N . ASN A 1 305 ? 12.316 5.443 17.436 1.00 76.81 305 ASN A N 1
ATOM 2324 C CA . ASN A 1 305 ? 13.537 5.800 18.147 1.00 76.81 305 ASN A CA 1
ATOM 2325 C C . ASN A 1 305 ? 13.227 6.497 19.488 1.00 76.81 305 ASN A C 1
ATOM 2327 O O . ASN A 1 305 ? 12.080 6.819 19.796 1.00 76.81 305 ASN A O 1
ATOM 2331 N N . LEU A 1 306 ? 14.267 6.800 20.273 1.00 73.31 306 LEU A N 1
ATOM 2332 C CA . LEU A 1 306 ? 14.141 7.459 21.586 1.00 73.31 306 LEU A CA 1
ATOM 2333 C C . LEU A 1 306 ? 13.456 8.840 21.542 1.00 73.31 306 LEU A C 1
ATOM 2335 O O . LEU A 1 306 ? 13.034 9.353 22.571 1.00 73.31 306 LEU A O 1
ATOM 2339 N N . SER A 1 307 ? 13.355 9.460 20.364 1.00 69.94 307 SER A N 1
ATOM 2340 C CA . SER A 1 307 ? 12.639 10.724 20.145 1.00 69.94 307 SER A CA 1
ATOM 2341 C C . SER A 1 307 ? 11.217 10.524 19.610 1.00 69.94 307 SER A C 1
ATOM 2343 O O . SER A 1 307 ? 10.620 11.481 19.116 1.00 69.94 307 SER A O 1
ATOM 2345 N N . ASN A 1 308 ? 10.690 9.298 19.674 1.00 67.12 308 ASN A N 1
ATOM 2346 C CA . ASN A 1 308 ? 9.377 8.913 19.165 1.00 67.12 308 ASN A CA 1
ATOM 2347 C C . ASN A 1 308 ? 9.190 9.203 17.665 1.00 67.12 308 ASN A C 1
ATOM 2349 O O . ASN A 1 308 ? 8.106 9.575 17.219 1.00 67.12 308 ASN A O 1
ATOM 2353 N N . LYS A 1 309 ? 10.269 9.085 16.883 1.00 77.12 309 LYS A N 1
ATOM 2354 C CA . LYS A 1 309 ? 10.229 9.229 15.424 1.00 77.12 309 LYS A CA 1
ATOM 2355 C C . LYS A 1 309 ? 10.413 7.876 14.764 1.00 77.12 309 LYS A C 1
ATOM 2357 O O . LYS A 1 309 ? 11.241 7.083 15.214 1.00 77.12 309 LYS A O 1
ATOM 2362 N N . LEU A 1 310 ? 9.690 7.669 13.668 1.00 83.31 310 LEU A N 1
ATOM 2363 C CA . LEU A 1 310 ? 9.841 6.497 12.823 1.00 83.31 310 LEU A CA 1
ATOM 2364 C C . LEU A 1 310 ? 11.236 6.462 12.185 1.00 83.31 310 LEU A C 1
ATOM 2366 O O . LEU A 1 310 ? 11.585 7.306 11.346 1.00 83.31 310 LEU A O 1
ATOM 2370 N N . ASP A 1 311 ? 11.996 5.452 12.582 1.00 87.06 311 ASP A N 1
ATOM 2371 C CA . ASP A 1 311 ? 13.239 5.017 11.963 1.00 87.06 311 ASP A CA 1
ATOM 2372 C C . ASP A 1 311 ? 13.004 3.712 11.193 1.00 87.06 311 ASP A C 1
ATOM 2374 O O . ASP A 1 311 ? 12.084 2.966 11.516 1.00 87.06 311 ASP A O 1
ATOM 2378 N N . GLY A 1 312 ? 13.801 3.448 10.160 1.00 90.44 312 GLY A N 1
ATOM 2379 C CA . GLY A 1 312 ? 13.552 2.369 9.199 1.00 90.44 312 GLY A CA 1
ATOM 2380 C C . GLY A 1 312 ? 12.561 2.745 8.089 1.00 90.44 312 GLY A C 1
ATOM 2381 O O . GLY A 1 312 ? 11.987 3.838 8.057 1.00 90.44 312 GLY A O 1
ATOM 2382 N N . GLU A 1 313 ? 12.411 1.849 7.112 1.00 92.75 313 GLU A N 1
ATOM 2383 C CA . GLU A 1 313 ? 11.567 2.086 5.930 1.00 92.75 313 GLU A CA 1
ATOM 2384 C C . GLU A 1 313 ? 10.607 0.945 5.579 1.00 92.75 313 GLU A C 1
ATOM 2386 O O . GLU A 1 313 ? 9.711 1.142 4.760 1.00 92.75 313 GLU A O 1
ATOM 2391 N N . GLY A 1 314 ? 10.796 -0.229 6.181 1.00 94.94 314 GLY A N 1
ATOM 2392 C CA . GLY A 1 314 ? 10.041 -1.452 5.939 1.00 94.94 314 GLY A CA 1
ATOM 2393 C C . GLY A 1 314 ? 9.023 -1.779 7.038 1.00 94.94 314 GLY A C 1
ATOM 2394 O O . GLY A 1 314 ? 8.875 -1.020 7.987 1.00 94.94 314 GLY A O 1
ATOM 2395 N N . PRO A 1 315 ? 8.331 -2.929 6.961 1.00 95.75 315 PRO A N 1
ATOM 2396 C CA . PRO A 1 315 ? 8.537 -3.999 5.981 1.00 95.75 315 PRO A CA 1
ATOM 2397 C C . PRO A 1 315 ? 8.078 -3.630 4.568 1.00 95.75 315 PRO A C 1
ATOM 2399 O O . PRO A 1 315 ? 8.513 -4.262 3.609 1.00 95.75 315 PRO A O 1
ATOM 2402 N N . TYR A 1 316 ? 7.256 -2.586 4.440 1.00 98.25 316 TYR A N 1
ATOM 2403 C CA . TYR A 1 316 ? 6.764 -2.091 3.163 1.00 98.25 316 TYR A CA 1
ATOM 2404 C C . TYR A 1 316 ? 6.971 -0.592 3.010 1.00 98.25 316 TYR A C 1
ATOM 2406 O O . TYR A 1 316 ? 6.888 0.157 3.983 1.00 98.25 316 TYR A O 1
ATOM 2414 N N . ARG A 1 317 ? 7.149 -0.153 1.768 1.00 97.81 317 ARG A N 1
ATOM 2415 C CA . ARG A 1 317 ? 7.250 1.254 1.390 1.00 97.81 317 ARG A CA 1
ATOM 2416 C C . ARG A 1 317 ? 6.421 1.503 0.138 1.00 97.81 317 ARG A C 1
ATOM 2418 O O . ARG A 1 317 ? 6.555 0.760 -0.829 1.00 97.81 317 ARG A O 1
ATOM 2425 N N . VAL A 1 318 ? 5.584 2.539 0.126 1.00 98.12 318 VAL A N 1
ATOM 2426 C CA . VAL A 1 318 ? 4.974 3.007 -1.127 1.00 98.12 318 VAL A CA 1
ATOM 2427 C C . VAL A 1 318 ? 5.969 3.919 -1.819 1.00 98.12 318 VAL A C 1
ATOM 2429 O O . VAL A 1 318 ? 6.451 4.882 -1.224 1.00 98.12 318 VAL A O 1
ATOM 2432 N N . VAL A 1 319 ? 6.315 3.596 -3.060 1.00 97.88 319 VAL A N 1
ATOM 2433 C CA . VAL A 1 319 ? 7.373 4.276 -3.806 1.00 97.88 319 VAL A CA 1
ATOM 2434 C C . VAL A 1 319 ? 6.806 4.834 -5.112 1.00 97.88 319 VAL A C 1
ATOM 2436 O O . VAL A 1 319 ? 6.555 4.066 -6.045 1.00 97.88 319 VAL A O 1
ATOM 2439 N N . PRO A 1 320 ? 6.572 6.155 -5.193 1.00 96.75 320 PRO A N 1
ATOM 2440 C CA . PRO A 1 320 ? 6.259 6.812 -6.450 1.00 96.75 320 PRO A CA 1
ATOM 2441 C C . PRO A 1 320 ? 7.536 7.121 -7.265 1.00 96.75 320 PRO A C 1
ATOM 2443 O O . PRO A 1 320 ? 8.515 7.618 -6.700 1.00 96.75 320 PRO A O 1
ATOM 2446 N N . PRO A 1 321 ? 7.543 6.897 -8.591 1.00 96.69 321 PRO A N 1
ATOM 2447 C CA . PRO A 1 321 ? 8.548 7.468 -9.492 1.00 96.69 321 PRO A CA 1
ATOM 2448 C C . PRO A 1 321 ? 8.379 8.982 -9.638 1.00 96.69 321 PRO A C 1
ATOM 2450 O O . PRO A 1 321 ? 7.303 9.504 -9.355 1.00 96.69 321 PRO A O 1
ATOM 2453 N N . GLN A 1 322 ? 9.398 9.675 -10.151 1.00 94.81 322 GLN A N 1
ATOM 2454 C CA . GLN A 1 322 ? 9.300 11.103 -10.463 1.00 94.81 322 GLN A CA 1
ATOM 2455 C C . GLN A 1 322 ? 8.275 11.389 -11.574 1.00 94.81 322 GLN A C 1
ATOM 2457 O O . GLN A 1 322 ? 8.252 10.725 -12.613 1.00 94.81 322 GLN A O 1
ATOM 2462 N N . LYS A 1 323 ? 7.446 12.417 -11.377 1.00 92.25 323 LYS A N 1
ATOM 2463 C CA . LYS A 1 323 ? 6.571 13.009 -12.400 1.00 92.25 323 LYS A CA 1
ATOM 2464 C C . LYS A 1 323 ? 7.338 13.859 -13.399 1.00 92.25 323 LYS A C 1
ATOM 2466 O O . LYS A 1 323 ? 7.009 13.831 -14.580 1.00 92.25 323 LYS A O 1
ATOM 2471 N N . THR A 1 324 ? 8.337 14.588 -12.916 1.00 92.06 324 THR A N 1
ATOM 2472 C CA . THR A 1 324 ? 9.253 15.385 -13.731 1.00 92.06 324 THR A CA 1
ATOM 2473 C C . THR A 1 324 ? 10.669 14.921 -13.411 1.00 92.06 324 THR A C 1
ATOM 2475 O O . THR A 1 324 ? 11.243 15.354 -12.412 1.00 92.06 324 THR A O 1
ATOM 2478 N N . PRO A 1 325 ? 11.218 13.974 -14.191 1.00 93.81 325 PRO A N 1
ATOM 2479 C CA . PRO A 1 325 ? 12.553 13.459 -13.942 1.00 93.81 325 PRO A CA 1
ATOM 2480 C C . PRO A 1 325 ? 13.606 14.553 -14.123 1.00 93.81 325 PRO A C 1
ATOM 2482 O O . PRO A 1 325 ? 13.586 15.274 -15.120 1.00 93.81 325 PRO A O 1
ATOM 2485 N N . GLY A 1 326 ? 14.542 14.622 -13.183 1.00 93.25 326 GLY A N 1
ATOM 2486 C CA . GLY A 1 326 ? 15.641 15.587 -13.166 1.00 93.25 326 GLY A CA 1
ATOM 2487 C C . GLY A 1 326 ? 16.910 14.968 -12.574 1.00 93.25 326 GLY A C 1
ATOM 2488 O O . GLY A 1 326 ? 16.906 13.776 -12.260 1.00 93.25 326 GLY A O 1
ATOM 2489 N N . PRO A 1 327 ? 18.008 15.728 -12.451 1.00 95.50 327 PRO A N 1
ATOM 2490 C CA . PRO A 1 327 ? 19.182 15.298 -11.698 1.00 95.50 327 PRO A CA 1
ATOM 2491 C C . PRO A 1 327 ? 18.913 15.260 -10.182 1.00 95.50 327 PRO A C 1
ATOM 2493 O O . PRO A 1 327 ? 17.909 15.817 -9.727 1.00 95.50 327 PRO A O 1
ATOM 2496 N N . PRO A 1 328 ? 19.797 14.624 -9.389 1.00 95.44 328 PRO A N 1
ATOM 2497 C CA . PRO A 1 328 ? 19.785 14.821 -7.946 1.00 95.44 328 PRO A CA 1
ATOM 2498 C C . PRO A 1 328 ? 20.166 16.269 -7.643 1.00 95.44 328 PRO A C 1
ATOM 2500 O O . PRO A 1 328 ? 21.000 16.840 -8.346 1.00 95.44 328 PRO A O 1
ATOM 2503 N N . ASP A 1 329 ? 19.605 16.864 -6.603 1.00 94.62 329 ASP A N 1
ATOM 2504 C CA . ASP A 1 329 ? 19.862 18.252 -6.235 1.00 94.62 329 ASP A CA 1
ATOM 2505 C C . ASP A 1 329 ? 20.217 18.404 -4.759 1.00 94.62 329 ASP A C 1
ATOM 2507 O O . ASP A 1 329 ? 20.039 17.518 -3.925 1.00 94.62 329 ASP A O 1
ATOM 2511 N N . GLN A 1 330 ? 20.866 19.522 -4.451 1.00 94.31 330 GLN A N 1
ATOM 2512 C CA . GLN A 1 330 ? 21.358 19.763 -3.107 1.00 94.31 330 GLN A CA 1
ATOM 2513 C C . GLN A 1 330 ? 20.198 19.791 -2.097 1.00 94.31 330 GLN A C 1
ATOM 2515 O O . GLN A 1 330 ? 19.102 20.255 -2.391 1.00 94.31 330 GLN A O 1
ATOM 2520 N N . ARG A 1 331 ? 20.451 19.366 -0.856 1.00 93.25 331 ARG A N 1
ATOM 2521 C CA . ARG A 1 331 ? 19.445 19.401 0.212 1.00 93.25 331 ARG A CA 1
ATOM 2522 C C . ARG A 1 331 ? 19.016 20.843 0.502 1.00 93.25 331 ARG A C 1
ATOM 2524 O O . ARG A 1 331 ? 19.857 21.730 0.655 1.00 93.25 331 ARG A O 1
ATOM 2531 N N . SER A 1 332 ? 17.730 21.072 0.763 1.00 93.62 332 SER A N 1
ATOM 2532 C CA . SER A 1 332 ? 17.175 22.400 1.080 1.00 93.62 332 SER A CA 1
ATOM 2533 C C . SER A 1 332 ? 17.753 23.047 2.346 1.00 93.62 332 SER A C 1
ATOM 2535 O O . SER A 1 332 ? 17.487 24.213 2.629 1.00 93.62 332 SER A O 1
ATOM 2537 N N . ASN A 1 333 ? 18.430 22.267 3.190 1.00 93.00 333 ASN A N 1
ATOM 2538 C CA . ASN A 1 333 ? 19.030 22.695 4.452 1.00 93.00 333 ASN A CA 1
ATOM 2539 C C . ASN A 1 333 ? 20.566 22.734 4.405 1.00 93.00 333 ASN A C 1
ATOM 2541 O O . ASN A 1 333 ? 21.186 22.980 5.442 1.00 93.00 333 ASN A O 1
ATOM 2545 N N . ALA A 1 334 ? 21.175 22.492 3.242 1.00 92.06 334 ALA A N 1
ATOM 2546 C CA . ALA A 1 334 ? 22.603 22.685 3.050 1.00 92.06 334 ALA A CA 1
ATOM 2547 C C . ALA A 1 334 ? 22.967 24.184 3.111 1.00 92.06 334 ALA A C 1
ATOM 2549 O O . ALA A 1 334 ? 22.107 25.041 2.893 1.00 92.06 334 ALA A O 1
ATOM 2550 N N . PRO A 1 335 ? 24.232 24.538 3.391 1.00 92.44 335 PRO A N 1
ATOM 2551 C CA . PRO A 1 335 ? 24.700 25.915 3.262 1.00 92.44 335 PRO A CA 1
ATOM 2552 C C . PRO A 1 335 ? 24.572 26.414 1.815 1.00 92.44 335 PRO A C 1
ATOM 2554 O O . PRO A 1 335 ? 25.065 25.766 0.896 1.00 92.44 335 PRO A O 1
ATOM 2557 N N . ASN A 1 336 ? 23.945 27.581 1.624 1.00 92.31 336 ASN A N 1
ATOM 2558 C CA . ASN A 1 336 ? 23.708 28.205 0.313 1.00 92.31 336 ASN A CA 1
ATOM 2559 C C . ASN A 1 336 ? 23.129 27.217 -0.725 1.00 92.31 336 ASN A C 1
ATOM 2561 O O . ASN A 1 336 ? 23.729 27.014 -1.780 1.00 92.31 336 ASN A O 1
ATOM 2565 N N . PRO A 1 337 ? 21.984 26.572 -0.436 1.00 91.75 337 PRO A N 1
ATOM 2566 C CA . PRO A 1 337 ? 21.542 25.390 -1.174 1.00 91.75 337 PRO A CA 1
ATOM 2567 C C . PRO A 1 337 ? 21.133 25.712 -2.618 1.00 91.75 337 PRO A C 1
ATOM 2569 O O . PRO A 1 337 ? 21.195 24.844 -3.477 1.00 91.75 337 PRO A O 1
ATOM 2572 N N . THR A 1 338 ? 20.773 26.966 -2.899 1.00 95.12 338 THR A N 1
ATOM 2573 C CA . THR A 1 338 ? 20.343 27.454 -4.218 1.00 95.12 338 THR A CA 1
ATOM 2574 C C . THR A 1 338 ? 21.467 28.131 -5.019 1.00 95.12 338 THR A C 1
ATOM 2576 O O . THR A 1 338 ? 21.193 28.768 -6.031 1.00 95.12 338 THR A O 1
ATOM 2579 N N . ALA A 1 339 ? 22.717 28.099 -4.543 1.00 94.50 339 ALA A N 1
ATOM 2580 C CA . ALA A 1 339 ? 23.829 28.811 -5.177 1.00 94.50 339 ALA A CA 1
ATOM 2581 C C . ALA A 1 339 ? 24.376 28.040 -6.393 1.00 94.50 339 ALA A C 1
ATOM 2583 O O . ALA A 1 339 ? 25.076 27.039 -6.239 1.00 94.50 339 ALA A O 1
ATOM 2584 N N . GLU A 1 340 ? 24.059 28.518 -7.599 1.00 92.56 340 GLU A N 1
ATOM 2585 C CA . GLU A 1 340 ? 24.467 27.918 -8.884 1.00 92.56 340 GLU A CA 1
ATOM 2586 C C . GLU A 1 340 ? 25.989 27.911 -9.111 1.00 92.56 340 GLU A C 1
ATOM 2588 O O . GLU A 1 340 ? 26.504 27.088 -9.862 1.00 92.56 340 GLU A O 1
ATOM 2593 N N . ASP A 1 341 ? 26.729 28.816 -8.468 1.00 93.31 341 ASP A N 1
ATOM 2594 C CA . ASP A 1 341 ? 28.193 28.872 -8.520 1.00 93.31 341 ASP A CA 1
ATOM 2595 C C . ASP A 1 341 ? 28.864 27.886 -7.551 1.00 93.31 341 ASP A C 1
ATOM 2597 O O . ASP A 1 341 ? 30.030 27.530 -7.733 1.00 93.31 341 ASP A O 1
ATOM 2601 N N . ALA A 1 342 ? 28.132 27.431 -6.532 1.00 91.81 342 ALA A N 1
ATOM 2602 C CA . ALA A 1 342 ? 28.620 26.490 -5.533 1.00 91.81 342 ALA A CA 1
ATOM 2603 C C . ALA A 1 342 ? 28.300 25.029 -5.882 1.00 91.81 342 ALA A C 1
ATOM 2605 O O . ALA A 1 342 ? 29.075 24.140 -5.522 1.00 91.81 342 ALA A O 1
ATOM 2606 N N . TRP A 1 343 ? 27.183 24.767 -6.566 1.00 94.88 343 TRP A N 1
ATOM 2607 C CA . TRP A 1 343 ? 26.644 23.419 -6.762 1.00 94.88 343 TRP A CA 1
ATOM 2608 C C . TRP A 1 343 ? 26.323 23.136 -8.227 1.00 94.88 343 TRP A C 1
ATOM 2610 O O . TRP A 1 343 ? 25.612 23.908 -8.861 1.00 94.88 343 TRP A O 1
ATOM 2620 N N . ILE A 1 344 ? 26.769 21.982 -8.740 1.00 95.31 344 ILE A N 1
ATOM 2621 C CA . ILE A 1 344 ? 26.400 21.514 -10.089 1.00 95.31 344 ILE A CA 1
ATOM 2622 C C . ILE A 1 344 ? 24.878 21.381 -10.265 1.00 95.31 344 ILE A C 1
ATOM 2624 O O . ILE A 1 344 ? 24.352 21.680 -11.335 1.00 95.31 344 ILE A O 1
ATOM 2628 N N . TRP A 1 345 ? 24.177 20.979 -9.200 1.00 95.44 345 TRP A N 1
ATOM 2629 C CA . TRP A 1 345 ? 22.721 20.875 -9.127 1.00 95.44 345 TRP A CA 1
ATOM 2630 C C . TRP A 1 345 ? 22.235 21.488 -7.806 1.00 95.44 345 TRP A C 1
ATOM 2632 O O . TRP A 1 345 ? 22.179 20.797 -6.784 1.00 95.44 345 TRP A O 1
ATOM 2642 N N . PRO A 1 346 ? 21.958 22.803 -7.784 1.00 95.38 346 PRO A N 1
ATOM 2643 C CA . PRO A 1 346 ? 21.444 23.471 -6.595 1.00 95.38 346 PRO A CA 1
ATOM 2644 C C . PRO A 1 346 ? 20.008 23.025 -6.295 1.00 95.38 346 PRO A C 1
ATOM 2646 O O . PRO A 1 346 ? 19.269 22.649 -7.204 1.00 95.38 346 PRO A O 1
ATOM 2649 N N . TYR A 1 347 ? 19.616 23.115 -5.023 1.00 95.12 347 TYR A N 1
ATOM 2650 C CA . TYR A 1 347 ? 18.258 22.830 -4.563 1.00 95.12 347 TYR A CA 1
ATOM 2651 C C . TYR A 1 347 ? 17.234 23.654 -5.343 1.00 95.12 347 TYR A C 1
ATOM 2653 O O . TYR A 1 347 ? 17.362 24.883 -5.416 1.00 95.12 347 TYR A O 1
ATOM 2661 N N . ASN A 1 348 ? 16.183 23.008 -5.843 1.00 89.25 348 ASN A N 1
ATOM 2662 C CA . ASN A 1 348 ? 15.097 23.691 -6.536 1.00 89.25 348 ASN A CA 1
ATOM 2663 C C . ASN A 1 348 ? 13.730 23.301 -5.974 1.00 89.25 348 ASN A C 1
ATOM 2665 O O . ASN A 1 348 ? 13.228 22.228 -6.260 1.00 89.25 348 ASN A O 1
ATOM 2669 N N . GLU A 1 349 ? 13.068 24.206 -5.251 1.00 86.56 349 GLU A N 1
ATOM 2670 C CA . GLU A 1 349 ? 11.748 23.940 -4.660 1.00 86.56 349 GLU A CA 1
ATOM 2671 C C . GLU A 1 349 ? 10.608 23.700 -5.671 1.00 86.56 349 GLU A C 1
ATOM 2673 O O . GLU A 1 349 ? 9.541 23.213 -5.283 1.00 86.56 349 GLU A O 1
ATOM 2678 N N . ASP A 1 350 ? 10.811 24.022 -6.951 1.00 85.50 350 ASP A N 1
ATOM 2679 C CA . ASP A 1 350 ? 9.832 23.800 -8.009 1.00 85.50 350 ASP A CA 1
ATOM 2680 C C . ASP A 1 350 ? 9.856 22.345 -8.510 1.00 85.50 350 ASP A C 1
ATOM 2682 O O . ASP A 1 350 ? 10.621 21.965 -9.403 1.00 85.50 350 ASP A O 1
ATOM 2686 N N . ASN A 1 351 ? 8.931 21.536 -7.982 1.00 80.69 351 ASN A N 1
ATOM 2687 C CA . ASN A 1 351 ? 8.720 20.142 -8.398 1.00 80.69 351 ASN A CA 1
ATOM 2688 C C . ASN A 1 351 ? 8.318 19.979 -9.876 1.00 80.69 351 ASN A C 1
ATOM 2690 O O . ASN A 1 351 ? 8.327 18.861 -10.392 1.00 80.69 351 ASN A O 1
ATOM 2694 N N . SER A 1 352 ? 7.937 21.057 -10.572 1.00 81.12 352 SER A N 1
ATOM 2695 C CA . SER A 1 352 ? 7.716 21.002 -12.020 1.00 81.12 352 SER A CA 1
ATOM 2696 C C . SER A 1 352 ? 9.022 20.942 -12.818 1.00 81.12 352 SER A C 1
ATOM 2698 O O . SER A 1 352 ? 8.979 20.596 -13.998 1.00 81.12 352 SER A O 1
ATOM 2700 N N . ILE A 1 353 ? 10.159 21.223 -12.169 1.00 80.56 353 ILE A N 1
ATOM 2701 C CA . ILE A 1 353 ? 11.511 21.178 -12.732 1.00 80.56 353 ILE A CA 1
ATOM 2702 C C . ILE A 1 353 ? 12.286 19.989 -12.149 1.00 80.56 353 ILE A C 1
ATOM 2704 O O . ILE A 1 353 ? 12.753 19.151 -12.917 1.00 80.56 353 ILE A O 1
ATOM 2708 N N . ASN A 1 354 ? 12.369 19.887 -10.816 1.00 84.19 354 ASN A N 1
ATOM 2709 C CA . ASN A 1 354 ? 13.040 18.795 -10.102 1.00 84.19 354 ASN A CA 1
ATOM 2710 C C . ASN A 1 354 ? 12.087 18.166 -9.087 1.00 84.19 354 ASN A C 1
ATOM 2712 O O . ASN A 1 354 ? 11.815 18.721 -8.025 1.00 84.19 354 ASN A O 1
ATOM 2716 N N . ASP A 1 355 ? 11.545 17.004 -9.432 1.00 91.38 355 ASP A N 1
ATOM 2717 C CA . ASP A 1 355 ? 10.508 16.379 -8.626 1.00 91.38 355 ASP A CA 1
ATOM 2718 C C . ASP A 1 355 ? 11.060 15.607 -7.412 1.00 91.38 355 ASP A C 1
ATOM 2720 O O . ASP A 1 355 ? 11.751 14.595 -7.571 1.00 91.38 355 ASP A O 1
ATOM 2724 N N . HIS A 1 356 ? 10.686 16.017 -6.197 1.00 93.00 356 HIS A N 1
ATOM 2725 C CA . HIS A 1 356 ? 11.129 15.399 -4.939 1.00 93.00 356 HIS A CA 1
ATOM 2726 C C . HIS A 1 356 ? 10.258 14.207 -4.503 1.00 93.00 356 HIS A C 1
ATOM 2728 O O . HIS A 1 356 ? 9.625 14.205 -3.433 1.00 93.00 356 HIS A O 1
ATOM 2734 N N . ASN A 1 357 ? 10.229 13.158 -5.322 1.00 94.62 357 ASN A N 1
ATOM 2735 C CA . ASN A 1 357 ? 9.389 11.973 -5.115 1.00 94.62 357 ASN A CA 1
ATOM 2736 C C . ASN A 1 357 ? 9.623 11.233 -3.791 1.00 94.62 357 ASN A C 1
ATOM 2738 O O . ASN A 1 357 ? 8.691 10.625 -3.254 1.00 94.62 357 ASN A O 1
ATOM 2742 N N . ALA A 1 358 ? 10.823 11.304 -3.209 1.00 93.38 358 ALA A N 1
ATOM 2743 C CA . ALA A 1 358 ? 11.107 10.639 -1.940 1.00 93.38 358 ALA A CA 1
ATOM 2744 C C . ALA A 1 358 ? 10.245 11.173 -0.787 1.00 93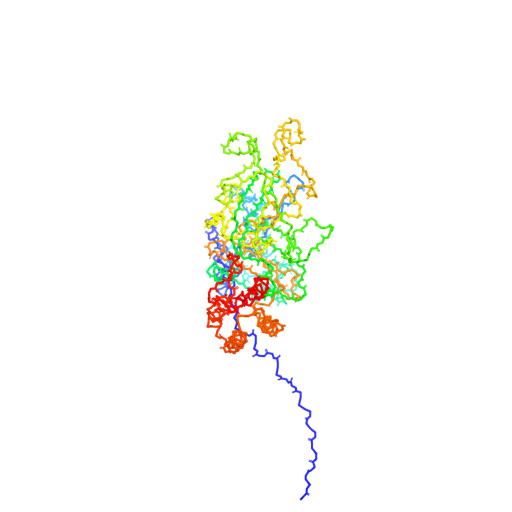.38 358 ALA A C 1
ATOM 2746 O O . ALA A 1 358 ? 9.916 10.409 0.124 1.00 93.38 358 ALA A O 1
ATOM 2747 N N . GLY A 1 359 ? 9.828 12.444 -0.845 1.00 88.38 359 GLY A N 1
ATOM 2748 C CA . GLY A 1 359 ? 8.949 13.058 0.156 1.00 88.38 359 GLY A CA 1
ATOM 2749 C C . GLY A 1 359 ? 7.523 12.498 0.162 1.00 88.38 359 GLY A C 1
ATOM 2750 O O . GLY A 1 359 ? 6.850 12.553 1.188 1.00 88.38 359 GLY A O 1
ATOM 2751 N N . PHE A 1 360 ? 7.084 11.917 -0.956 1.00 90.44 360 PHE A N 1
ATOM 2752 C CA . PHE A 1 360 ? 5.767 11.288 -1.117 1.00 90.44 360 PHE A CA 1
ATOM 2753 C C . PHE A 1 360 ? 5.817 9.769 -0.953 1.00 90.44 360 PHE A C 1
ATOM 2755 O O . PHE A 1 360 ? 4.821 9.075 -1.149 1.00 90.44 360 PHE A O 1
ATOM 2762 N N . SER A 1 361 ? 6.988 9.237 -0.612 1.00 93.38 361 SER A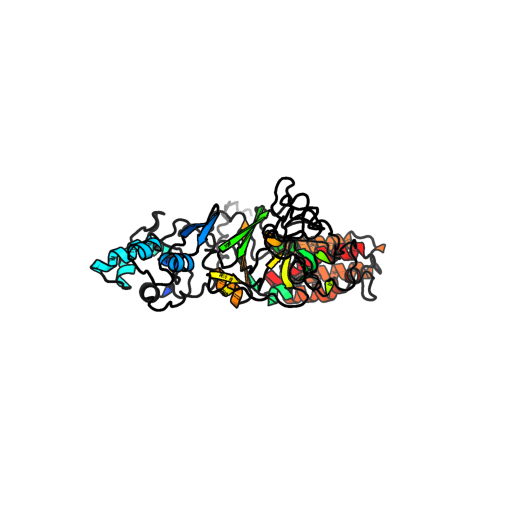 N 1
ATOM 2763 C CA . SER A 1 361 ? 7.199 7.815 -0.438 1.00 93.38 361 SER A CA 1
ATOM 2764 C C . SER A 1 361 ? 6.956 7.415 1.017 1.00 93.38 361 SER A C 1
ATOM 2766 O O . SER A 1 361 ? 7.837 7.560 1.870 1.00 93.38 361 SER A O 1
ATOM 2768 N N . SER A 1 362 ? 5.754 6.910 1.303 1.00 93.75 362 SER A N 1
ATOM 2769 C CA . SER A 1 362 ? 5.372 6.455 2.643 1.00 93.75 362 SER A CA 1
ATOM 2770 C C . SER A 1 362 ? 6.210 5.250 3.070 1.00 93.75 362 SER A C 1
ATOM 2772 O O . SER A 1 362 ? 6.227 4.221 2.395 1.00 93.75 362 SER A O 1
ATOM 2774 N N . ARG A 1 363 ? 6.902 5.389 4.202 1.00 94.00 363 ARG A N 1
ATOM 2775 C CA . ARG A 1 363 ? 7.745 4.365 4.840 1.00 94.00 363 ARG A CA 1
ATOM 2776 C C . ARG A 1 363 ? 6.937 3.546 5.839 1.00 94.00 363 ARG A C 1
ATOM 2778 O O . ARG A 1 363 ? 5.981 4.072 6.398 1.00 94.00 363 ARG A O 1
ATOM 2785 N N . THR A 1 364 ? 7.351 2.306 6.098 1.00 95.06 364 THR A N 1
ATOM 2786 C CA . THR A 1 364 ? 6.735 1.438 7.121 1.00 95.06 364 THR A CA 1
ATOM 2787 C C . THR A 1 364 ? 5.223 1.344 6.919 1.00 95.06 364 THR A C 1
ATOM 2789 O O . THR A 1 364 ? 4.421 1.613 7.806 1.00 95.06 364 THR A O 1
ATOM 2792 N N . VAL A 1 365 ? 4.811 1.032 5.696 1.00 96.31 365 VAL A N 1
ATOM 2793 C CA . VAL A 1 365 ? 3.397 1.004 5.325 1.00 96.31 365 VAL A CA 1
ATOM 2794 C C . VAL A 1 365 ? 2.709 -0.154 6.029 1.00 96.31 365 VAL A C 1
ATOM 2796 O O . VAL A 1 365 ? 3.142 -1.301 5.926 1.00 96.31 365 VAL A O 1
ATOM 2799 N N . THR A 1 366 ? 1.617 0.159 6.720 1.00 93.75 366 THR A N 1
ATOM 2800 C CA . THR A 1 366 ? 0.810 -0.817 7.472 1.00 93.75 366 THR A CA 1
ATOM 2801 C C . THR A 1 366 ? -0.628 -0.860 6.980 1.00 93.75 366 THR A C 1
ATOM 2803 O O . THR A 1 366 ? -1.267 -1.912 7.031 1.00 93.75 366 THR A O 1
ATOM 2806 N N . MET A 1 367 ? -1.135 0.256 6.446 1.00 95.31 367 MET A N 1
ATOM 2807 C CA . MET A 1 367 ? -2.521 0.374 6.005 1.00 95.31 367 MET A CA 1
ATOM 2808 C C . MET A 1 367 ? -2.624 1.135 4.681 1.00 95.31 367 MET A C 1
ATOM 2810 O O . MET A 1 367 ? -1.955 2.148 4.474 1.00 95.31 367 MET A O 1
ATOM 2814 N N . ILE A 1 368 ? -3.509 0.665 3.803 1.00 97.62 368 ILE A N 1
ATOM 2815 C CA . ILE A 1 368 ? -3.901 1.348 2.569 1.00 97.62 368 ILE A CA 1
ATOM 2816 C C . ILE A 1 368 ? -5.424 1.477 2.572 1.00 97.62 368 ILE A C 1
ATOM 2818 O O . ILE A 1 368 ? -6.149 0.496 2.401 1.00 97.62 368 ILE A O 1
ATOM 2822 N N . LYS A 1 369 ? -5.919 2.695 2.762 1.00 97.75 369 LYS A N 1
ATOM 2823 C CA . LYS A 1 369 ? -7.342 3.012 2.653 1.00 97.75 369 LYS A CA 1
ATOM 2824 C C . LYS A 1 369 ? -7.675 3.331 1.208 1.00 97.75 369 LYS A C 1
ATOM 2826 O O . LYS A 1 369 ? -7.031 4.187 0.618 1.00 97.75 369 LYS A O 1
ATOM 2831 N N . VAL A 1 370 ? -8.681 2.679 0.643 1.00 98.31 370 VAL A N 1
ATOM 2832 C CA . VAL A 1 370 ? -9.245 3.002 -0.669 1.00 98.31 370 VAL A CA 1
ATOM 2833 C C . VAL A 1 370 ? -10.437 3.924 -0.450 1.00 98.31 370 VAL A C 1
ATOM 2835 O O . VAL A 1 370 ? -11.439 3.531 0.145 1.00 98.31 370 VAL A O 1
ATOM 2838 N N . GLU A 1 371 ? -10.293 5.162 -0.905 1.00 95.31 371 GLU A N 1
ATOM 2839 C CA . GLU A 1 371 ? -11.223 6.265 -0.663 1.00 95.31 371 GLU A CA 1
ATOM 2840 C C . GLU A 1 371 ? -12.277 6.367 -1.782 1.00 95.31 371 GLU A C 1
ATOM 2842 O O . GLU A 1 371 ? -11.973 6.042 -2.936 1.00 95.31 371 GLU A O 1
ATOM 2847 N N . PRO A 1 372 ? -13.486 6.883 -1.490 1.00 96.19 372 PRO A N 1
ATOM 2848 C CA . PRO A 1 372 ? -14.006 7.183 -0.152 1.00 96.19 372 PRO A CA 1
ATOM 2849 C C . PRO A 1 372 ? -14.430 5.905 0.590 1.00 96.19 372 PRO A C 1
ATOM 2851 O O . PRO A 1 372 ? -14.638 4.862 -0.029 1.00 96.19 372 PRO A O 1
ATOM 2854 N N . LEU A 1 373 ? -14.626 5.978 1.909 1.00 94.06 373 LEU A N 1
ATOM 2855 C CA . LEU A 1 373 ? -15.268 4.880 2.641 1.00 94.06 373 LEU A CA 1
ATOM 2856 C C . LEU A 1 373 ? -16.681 4.603 2.091 1.00 94.06 373 LEU A C 1
ATOM 2858 O O . LEU A 1 373 ? -17.419 5.547 1.793 1.00 94.06 373 LEU A O 1
ATOM 2862 N N . PRO A 1 374 ? -17.097 3.328 1.973 1.00 94.69 374 PRO A N 1
ATOM 2863 C CA . PRO A 1 374 ? -18.470 3.001 1.622 1.00 94.69 374 PRO A CA 1
ATOM 2864 C C . PRO A 1 374 ? -19.467 3.591 2.638 1.00 94.69 374 PRO A C 1
ATOM 2866 O O . PRO A 1 374 ? -19.199 3.561 3.843 1.00 94.69 374 PRO A O 1
ATOM 2869 N N . PRO A 1 375 ? -20.635 4.092 2.195 1.00 91.88 375 PRO A N 1
ATOM 2870 C CA . PRO A 1 375 ? -21.668 4.585 3.103 1.00 91.88 375 PRO A CA 1
ATOM 2871 C C . PRO A 1 375 ? -22.063 3.545 4.160 1.00 91.88 375 PRO A C 1
ATOM 2873 O O . PRO A 1 375 ? -22.215 2.366 3.842 1.00 91.88 375 PRO A O 1
ATOM 2876 N N . GLY A 1 376 ? -22.252 3.992 5.405 1.00 90.25 376 GLY A N 1
ATOM 2877 C CA . GLY A 1 376 ? -22.603 3.119 6.534 1.00 90.25 376 GLY A CA 1
ATOM 2878 C C . GLY A 1 376 ? -21.429 2.318 7.106 1.00 90.25 376 GLY A C 1
ATOM 2879 O O . GLY A 1 376 ? -21.654 1.396 7.888 1.00 90.25 376 GLY A O 1
ATOM 2880 N N . THR A 1 377 ? -20.190 2.641 6.720 1.00 91.62 377 THR A N 1
ATOM 2881 C CA . THR A 1 377 ? -18.992 2.015 7.291 1.00 91.62 377 THR A CA 1
ATOM 2882 C C . THR A 1 377 ? -18.214 2.957 8.203 1.00 91.62 377 THR A C 1
ATOM 2884 O O . THR A 1 377 ? -18.271 4.173 8.025 1.00 91.62 377 THR A O 1
ATOM 2887 N N . THR A 1 378 ? -17.501 2.387 9.175 1.00 88.19 378 THR A N 1
ATOM 2888 C CA . THR A 1 378 ? -16.550 3.098 10.042 1.00 88.19 378 THR A CA 1
ATOM 2889 C C . THR A 1 378 ? -15.113 2.910 9.549 1.00 88.19 378 THR A C 1
ATOM 2891 O O . THR A 1 378 ? -14.786 1.901 8.905 1.00 88.19 378 THR A O 1
ATOM 2894 N N . ASP A 1 379 ? -14.272 3.901 9.834 1.00 87.12 379 ASP A N 1
ATOM 2895 C CA . ASP A 1 379 ? -12.845 3.883 9.526 1.00 87.12 379 ASP A CA 1
ATOM 2896 C C . ASP A 1 379 ? -12.088 2.944 10.488 1.00 87.12 379 ASP A C 1
ATOM 2898 O O . ASP A 1 379 ? -12.589 2.545 11.541 1.00 87.12 379 ASP A O 1
ATOM 2902 N N . ILE A 1 380 ? -10.862 2.569 10.131 1.00 84.31 380 ILE A N 1
ATOM 2903 C CA . ILE A 1 380 ? -9.941 1.944 11.083 1.00 84.31 380 ILE A CA 1
ATOM 2904 C C . ILE A 1 380 ? -9.323 3.063 11.914 1.00 84.31 380 ILE A C 1
ATOM 2906 O O . ILE A 1 380 ? -8.946 4.098 11.371 1.00 84.31 380 ILE A O 1
ATOM 2910 N N . ASN A 1 381 ? -9.136 2.850 13.218 1.00 78.50 381 ASN A N 1
ATOM 2911 C CA . ASN A 1 381 ? -8.314 3.767 13.997 1.00 78.50 381 ASN A CA 1
ATOM 2912 C C . ASN A 1 381 ? -6.839 3.631 13.574 1.00 78.50 381 ASN A C 1
ATOM 2914 O O . ASN A 1 381 ? -6.088 2.782 14.068 1.00 78.50 381 ASN A O 1
ATOM 2918 N N . THR A 1 382 ? -6.435 4.462 12.614 1.00 75.88 382 THR A N 1
ATOM 2919 C CA . THR A 1 382 ? -5.124 4.403 11.957 1.00 75.88 382 THR A CA 1
ATOM 2920 C C . THR A 1 382 ? -3.962 4.746 12.878 1.00 75.88 382 THR A C 1
ATOM 2922 O O . THR A 1 382 ? -2.816 4.492 12.526 1.00 75.88 382 THR A O 1
ATOM 2925 N N . LEU A 1 383 ? -4.230 5.325 14.047 1.00 71.88 383 LEU A N 1
ATOM 2926 C CA . LEU A 1 383 ? -3.196 5.673 15.018 1.00 71.88 383 LEU A CA 1
ATOM 2927 C C . LEU A 1 383 ? -2.921 4.542 16.020 1.00 71.88 383 LEU A C 1
ATOM 2929 O O . LEU A 1 383 ? -1.952 4.609 16.767 1.00 71.88 383 LEU A O 1
ATOM 2933 N N . GLU A 1 384 ? -3.750 3.496 16.010 1.00 72.88 384 GLU A N 1
ATOM 2934 C CA . GLU A 1 384 ? -3.730 2.423 17.013 1.00 72.88 384 GLU A CA 1
ATOM 2935 C C . GLU A 1 384 ? -3.495 1.046 16.386 1.00 72.88 384 GLU A C 1
ATOM 2937 O O . GLU A 1 384 ? -2.867 0.173 16.979 1.00 72.88 384 GLU A O 1
ATOM 2942 N N . ALA A 1 385 ? -3.957 0.838 15.151 1.00 73.56 385 ALA A N 1
ATOM 2943 C CA . ALA A 1 385 ? -3.928 -0.475 14.511 1.00 73.56 385 ALA A CA 1
ATOM 2944 C C . ALA A 1 385 ? -2.590 -0.827 13.827 1.00 73.56 385 ALA A C 1
ATOM 2946 O O . ALA A 1 385 ? -2.418 -1.960 13.383 1.00 73.56 385 ALA A O 1
ATOM 2947 N N . GLY A 1 386 ? -1.662 0.126 13.679 1.00 80.62 386 GLY A N 1
ATOM 2948 C CA . GLY A 1 386 ? -0.538 0.007 12.741 1.00 80.62 386 GLY A CA 1
ATOM 2949 C C . GLY A 1 386 ? 0.587 -0.949 13.155 1.00 80.62 386 GLY A C 1
ATOM 2950 O O . GLY A 1 386 ? 1.044 -1.738 12.331 1.00 80.62 386 GLY A O 1
ATOM 2951 N N . TRP A 1 387 ? 1.051 -0.893 14.406 1.00 83.19 387 TRP A N 1
ATOM 2952 C CA . TRP A 1 387 ? 2.284 -1.578 14.833 1.00 83.19 387 TRP A CA 1
ATOM 2953 C C . TRP A 1 387 ? 2.280 -3.106 14.669 1.00 83.19 387 TRP A C 1
ATOM 2955 O O . TRP A 1 387 ? 3.256 -3.620 14.120 1.00 83.19 387 TRP A O 1
ATOM 2965 N N . PRO A 1 388 ? 1.202 -3.844 15.002 1.00 83.44 388 PRO A N 1
ATOM 2966 C CA . PRO A 1 388 ? 1.164 -5.293 14.783 1.00 83.44 388 PRO A CA 1
ATOM 2967 C C . PRO A 1 388 ? 1.405 -5.707 13.323 1.00 83.44 388 PRO A C 1
ATOM 2969 O O . PRO A 1 388 ? 2.010 -6.742 13.045 1.00 83.44 388 PRO A O 1
ATOM 2972 N N . TYR A 1 389 ? 0.987 -4.881 12.358 1.00 90.19 389 TYR A N 1
ATOM 2973 C CA . TYR A 1 389 ? 1.224 -5.152 10.939 1.00 90.19 389 TYR A CA 1
ATOM 2974 C C . TYR A 1 389 ? 2.702 -5.031 10.545 1.00 90.19 389 TYR A C 1
ATOM 2976 O O . TYR A 1 389 ? 3.137 -5.711 9.612 1.00 90.19 389 TYR A O 1
ATOM 2984 N N . VAL A 1 390 ? 3.490 -4.224 11.264 1.00 89.31 390 VAL A N 1
ATOM 2985 C CA . VAL A 1 390 ? 4.950 -4.160 11.094 1.00 89.31 390 VAL A CA 1
ATOM 2986 C C . VAL A 1 390 ? 5.575 -5.486 11.521 1.00 89.31 390 VAL A C 1
ATOM 2988 O O . VAL A 1 390 ? 6.273 -6.115 10.721 1.00 89.31 390 VAL A O 1
ATOM 2991 N N . ASP A 1 391 ? 5.266 -5.936 12.738 1.00 85.19 391 ASP A N 1
ATOM 2992 C CA . ASP A 1 391 ? 5.838 -7.145 13.344 1.00 85.19 391 ASP A CA 1
ATOM 2993 C C . ASP A 1 391 ? 5.493 -8.404 12.540 1.00 85.19 391 ASP A C 1
ATOM 2995 O O . ASP A 1 391 ? 6.342 -9.259 12.274 1.00 85.19 391 ASP A O 1
ATOM 2999 N N . GLU A 1 392 ? 4.248 -8.489 12.074 1.00 90.56 392 GLU A N 1
ATOM 3000 C CA . GLU A 1 392 ? 3.753 -9.621 11.291 1.00 90.56 392 GLU A CA 1
ATOM 3001 C C . GLU A 1 392 ? 4.071 -9.528 9.796 1.00 90.56 392 GLU A C 1
ATOM 3003 O O . GLU A 1 392 ? 3.739 -10.445 9.034 1.00 90.56 392 GLU A O 1
ATOM 3008 N N . LYS A 1 393 ? 4.695 -8.428 9.356 1.00 95.31 393 LYS A N 1
ATOM 3009 C CA . LYS A 1 393 ? 4.963 -8.129 7.943 1.00 95.31 393 LYS A CA 1
ATOM 3010 C C . LYS A 1 393 ? 3.700 -8.256 7.095 1.00 95.31 393 LYS A C 1
ATOM 3012 O O . LYS A 1 393 ? 3.670 -8.962 6.080 1.00 95.31 393 LYS A O 1
ATOM 3017 N N . LYS A 1 394 ? 2.647 -7.559 7.503 1.00 95.88 394 LYS A N 1
ATOM 3018 C CA . LYS A 1 394 ? 1.345 -7.520 6.835 1.00 95.88 394 LYS A CA 1
ATOM 3019 C C . LYS A 1 394 ? 0.972 -6.093 6.440 1.00 95.88 394 LYS A C 1
ATOM 3021 O O . LYS A 1 394 ? 1.517 -5.131 6.962 1.00 95.88 394 LYS A O 1
ATOM 3026 N N . VAL A 1 395 ? 0.028 -5.974 5.515 1.00 96.25 395 VAL A N 1
ATOM 3027 C CA . VAL A 1 395 ? -0.656 -4.721 5.180 1.00 96.25 395 VAL A CA 1
ATOM 3028 C C . VAL A 1 395 ? -2.149 -4.993 5.155 1.00 96.25 395 VAL A C 1
ATOM 3030 O O . VAL A 1 395 ? -2.591 -5.969 4.544 1.00 96.25 395 VAL A O 1
ATOM 3033 N N . ILE A 1 396 ? -2.933 -4.127 5.789 1.00 95.81 396 ILE A N 1
ATOM 3034 C CA . ILE A 1 396 ? -4.385 -4.113 5.611 1.00 95.81 396 ILE A CA 1
ATOM 3035 C C . ILE A 1 396 ? -4.763 -3.131 4.504 1.00 95.81 396 ILE A C 1
ATOM 3037 O O . ILE A 1 396 ? -4.376 -1.965 4.518 1.00 95.81 396 ILE A O 1
ATOM 3041 N N . ILE A 1 397 ? -5.543 -3.607 3.539 1.00 97.38 397 ILE A N 1
ATOM 3042 C CA . ILE A 1 397 ? -6.184 -2.776 2.524 1.00 97.38 397 ILE A CA 1
ATOM 3043 C C . ILE A 1 397 ? -7.675 -2.739 2.834 1.00 97.38 397 ILE A C 1
ATOM 3045 O O . ILE A 1 397 ? -8.276 -3.800 3.000 1.00 97.38 397 ILE A O 1
ATOM 3049 N N . TYR A 1 398 ? -8.278 -1.559 2.938 1.00 97.00 398 TYR A N 1
ATOM 3050 C CA . TYR A 1 398 ? -9.675 -1.426 3.366 1.00 97.00 398 TYR A CA 1
ATOM 3051 C C . TYR A 1 398 ? -10.387 -0.237 2.713 1.00 97.00 398 TYR A C 1
ATOM 3053 O O . TYR A 1 398 ? -9.754 0.557 2.027 1.00 97.00 398 TYR A O 1
ATOM 3061 N N . GLY A 1 399 ? -11.703 -0.118 2.901 1.00 97.19 399 GLY A N 1
ATOM 3062 C CA . GLY A 1 399 ? -12.508 0.992 2.375 1.00 97.19 399 GLY A CA 1
ATOM 3063 C C . GLY A 1 399 ? -13.343 0.582 1.166 1.00 97.19 399 GLY A C 1
ATOM 3064 O O . GLY A 1 399 ? -14.044 -0.431 1.217 1.00 97.19 399 GLY A O 1
ATOM 3065 N N . ALA A 1 400 ? -13.303 1.363 0.080 1.00 97.81 400 ALA A N 1
ATOM 3066 C CA . ALA A 1 400 ? -14.023 1.091 -1.168 1.00 97.81 400 ALA A CA 1
ATOM 3067 C C . ALA A 1 400 ? -13.415 -0.084 -1.947 1.00 97.81 400 ALA A C 1
ATOM 3069 O O . ALA A 1 400 ? -12.930 0.062 -3.071 1.00 97.81 400 ALA A O 1
ATOM 3070 N N . ILE A 1 401 ? -13.469 -1.276 -1.354 1.00 97.06 401 ILE A N 1
ATOM 3071 C CA . ILE A 1 401 ? -12.964 -2.517 -1.932 1.00 97.06 401 ILE A CA 1
ATOM 3072 C C . ILE A 1 401 ? -14.004 -3.639 -1.896 1.00 97.06 401 ILE A C 1
ATOM 3074 O O . ILE A 1 401 ? -14.891 -3.696 -1.047 1.00 97.06 401 ILE A O 1
ATOM 3078 N N . ASN A 1 402 ? -13.839 -4.591 -2.806 1.00 94.94 402 ASN A N 1
ATOM 3079 C CA . ASN A 1 402 ? -14.361 -5.937 -2.702 1.00 94.94 402 ASN A CA 1
ATOM 3080 C C . ASN A 1 402 ? -13.230 -6.867 -2.212 1.00 94.94 402 ASN A C 1
ATOM 3082 O O . ASN A 1 402 ? -12.362 -7.238 -3.009 1.00 94.94 402 ASN A O 1
ATOM 3086 N N . PRO A 1 403 ? -13.250 -7.313 -0.942 1.00 91.19 403 PRO A N 1
ATOM 3087 C CA . PRO A 1 403 ? -12.201 -8.171 -0.387 1.00 91.19 403 PRO A CA 1
ATOM 3088 C C . PRO A 1 403 ? -12.197 -9.593 -0.981 1.00 91.19 403 PRO A C 1
ATOM 3090 O O . PRO A 1 403 ? -11.285 -10.376 -0.718 1.00 91.19 403 PRO A O 1
ATOM 3093 N N . ARG A 1 404 ? -13.205 -9.948 -1.794 1.00 92.31 404 ARG A N 1
ATOM 3094 C CA . ARG A 1 404 ? -13.289 -11.197 -2.565 1.00 92.31 404 ARG A CA 1
ATOM 3095 C C . ARG A 1 404 ? -13.583 -10.891 -4.038 1.00 92.31 404 ARG A C 1
ATOM 3097 O O . ARG A 1 404 ? -14.729 -11.030 -4.480 1.00 92.31 404 ARG A O 1
ATOM 3104 N N . PRO A 1 405 ? -12.568 -10.518 -4.833 1.00 92.56 405 PRO A N 1
ATOM 3105 C CA . PRO A 1 405 ? -12.748 -9.949 -6.170 1.00 92.56 405 PRO A CA 1
ATOM 3106 C C . PRO A 1 405 ? -13.103 -10.972 -7.269 1.00 92.56 405 PRO A C 1
ATOM 3108 O O . PRO A 1 405 ? -12.540 -10.959 -8.361 1.00 92.56 405 PRO A O 1
ATOM 3111 N N . LEU A 1 406 ? -14.067 -11.866 -7.022 1.00 93.81 406 LEU A N 1
ATOM 3112 C CA . LEU A 1 406 ? -14.466 -12.922 -7.961 1.00 93.81 406 LEU A CA 1
ATOM 3113 C C . LEU A 1 406 ? -14.926 -12.373 -9.311 1.00 93.81 406 LEU A C 1
ATOM 3115 O O . LEU A 1 406 ? -14.515 -12.884 -10.348 1.00 93.81 406 LEU A O 1
ATOM 3119 N N . TYR A 1 407 ? -15.751 -11.325 -9.302 1.00 91.94 407 TYR A N 1
ATOM 3120 C CA . TYR A 1 407 ? -16.223 -10.695 -10.534 1.00 91.94 407 TYR A CA 1
ATOM 3121 C C . TYR A 1 407 ? -15.055 -10.150 -11.367 1.00 91.94 407 TYR A C 1
ATOM 3123 O O . TYR A 1 407 ? -14.942 -10.473 -12.546 1.00 91.94 407 TYR A O 1
ATOM 3131 N N . ARG A 1 408 ? -14.132 -9.402 -10.743 1.00 91.50 408 ARG A N 1
ATOM 3132 C CA . ARG A 1 408 ? -12.956 -8.853 -11.433 1.00 91.50 408 ARG A CA 1
ATOM 3133 C C . ARG A 1 408 ? -12.022 -9.953 -11.946 1.00 91.50 408 ARG A C 1
ATOM 3135 O O . ARG A 1 408 ? -11.519 -9.828 -13.058 1.00 91.50 408 ARG A O 1
ATOM 3142 N N . LEU A 1 409 ? -11.854 -11.048 -11.200 1.00 95.06 409 LEU A N 1
ATOM 3143 C CA . LEU A 1 409 ? -11.090 -12.214 -11.652 1.00 95.06 409 LEU A CA 1
ATOM 3144 C C . LEU A 1 409 ? -11.694 -12.842 -12.917 1.00 95.06 409 LEU A C 1
ATOM 3146 O O . LEU A 1 409 ? -10.969 -13.096 -13.877 1.00 95.06 409 LEU A O 1
ATOM 3150 N N . TYR A 1 410 ? -13.009 -13.081 -12.943 1.00 96.12 410 TYR A N 1
ATOM 3151 C CA . TYR A 1 410 ? -13.666 -13.634 -14.132 1.00 96.12 410 TYR A CA 1
ATOM 3152 C C . TYR A 1 410 ? -13.569 -12.697 -15.332 1.00 96.12 410 TYR A C 1
ATOM 3154 O O . TYR A 1 410 ? -13.212 -13.151 -16.416 1.00 96.12 410 TYR A O 1
ATOM 3162 N N . THR A 1 411 ? -13.806 -11.402 -15.127 1.00 94.25 411 THR A N 1
ATOM 3163 C CA . THR A 1 411 ? -13.655 -10.391 -16.178 1.00 94.25 411 THR A CA 1
ATOM 3164 C C . THR A 1 411 ? -12.226 -10.362 -16.722 1.00 94.25 411 THR A C 1
ATOM 3166 O O . THR A 1 411 ? -12.039 -10.341 -17.934 1.00 94.25 411 THR A O 1
ATOM 3169 N N . GLY A 1 412 ? -11.211 -10.426 -15.854 1.00 94.69 412 GLY A N 1
ATOM 3170 C CA . GLY A 1 412 ? -9.807 -10.488 -16.268 1.00 94.69 412 GLY A CA 1
ATOM 3171 C C . GLY A 1 412 ? -9.478 -11.742 -17.082 1.00 94.69 412 GLY A C 1
ATOM 3172 O O . GLY A 1 412 ? -8.817 -11.648 -18.114 1.00 94.69 412 GLY A O 1
ATOM 3173 N N . LEU A 1 413 ? -9.990 -12.908 -16.672 1.00 97.19 413 LEU A N 1
ATOM 3174 C CA . LEU A 1 413 ? -9.844 -14.151 -17.439 1.00 97.19 413 LEU A CA 1
ATOM 3175 C C . LEU A 1 413 ? -10.515 -14.056 -18.814 1.00 97.19 413 LEU A C 1
ATOM 3177 O O . LEU A 1 413 ? -9.922 -14.476 -19.805 1.00 97.19 413 LEU A O 1
ATOM 3181 N N . ASP A 1 414 ? -11.718 -13.486 -18.887 1.00 97.25 414 ASP A N 1
ATOM 3182 C CA . ASP A 1 414 ? -12.447 -13.320 -20.146 1.00 97.25 414 ASP A CA 1
ATOM 3183 C C . ASP A 1 414 ? -11.747 -12.350 -21.095 1.00 97.25 414 ASP A C 1
ATOM 3185 O O . ASP A 1 414 ? -11.621 -12.641 -22.286 1.00 97.25 414 ASP A O 1
ATOM 3189 N N . ILE A 1 415 ? -11.231 -11.237 -20.570 1.00 95.44 415 ILE A N 1
ATOM 3190 C CA . ILE A 1 415 ? -10.394 -10.308 -21.333 1.00 95.44 415 ILE A CA 1
ATOM 3191 C C . ILE A 1 415 ? -9.171 -11.046 -21.875 1.00 95.44 415 ILE A C 1
ATOM 3193 O O . ILE A 1 415 ? -8.959 -11.035 -23.081 1.00 95.44 415 ILE A O 1
ATOM 3197 N N . LEU A 1 416 ? -8.419 -11.756 -21.030 1.00 96.38 416 LEU A N 1
ATOM 3198 C CA . LEU A 1 416 ? -7.204 -12.456 -21.448 1.00 96.38 416 LEU A CA 1
ATOM 3199 C C . LEU A 1 416 ? -7.486 -13.515 -22.529 1.00 96.38 416 LEU A C 1
ATOM 3201 O O . LEU A 1 416 ? -6.788 -13.571 -23.542 1.00 96.38 416 LEU A O 1
ATOM 3205 N N . ILE A 1 417 ? -8.547 -14.313 -22.365 1.00 97.69 417 ILE A N 1
ATOM 3206 C CA . ILE A 1 417 ? -8.991 -15.300 -23.363 1.00 97.69 417 ILE A CA 1
ATOM 3207 C C . ILE A 1 417 ? -9.319 -14.620 -24.696 1.00 97.69 417 ILE A C 1
ATOM 3209 O O . ILE A 1 417 ? -8.897 -15.091 -25.757 1.00 97.69 417 ILE A O 1
ATOM 3213 N N . ASN A 1 418 ? -10.081 -13.528 -24.655 1.00 97.00 418 ASN A N 1
ATOM 3214 C CA . ASN A 1 418 ? -10.501 -12.815 -25.855 1.00 97.00 418 ASN A CA 1
ATOM 3215 C C . ASN A 1 418 ? -9.328 -12.107 -26.536 1.00 97.00 418 ASN A C 1
ATOM 3217 O O . ASN A 1 418 ? -9.236 -12.162 -27.762 1.00 97.00 418 ASN A O 1
ATOM 3221 N N . THR A 1 419 ? -8.390 -11.540 -25.772 1.00 95.88 419 THR A N 1
ATOM 3222 C CA . THR A 1 419 ? -7.151 -10.962 -26.303 1.00 95.88 419 THR A CA 1
ATOM 3223 C C . THR A 1 419 ? -6.362 -12.028 -27.054 1.00 95.88 419 THR A C 1
ATOM 3225 O O . THR A 1 419 ? -6.062 -11.828 -28.226 1.00 95.88 419 THR A O 1
ATOM 3228 N N . VAL A 1 420 ? -6.114 -13.203 -26.460 1.00 96.69 420 VAL A N 1
ATOM 3229 C CA . VAL A 1 420 ? -5.406 -14.306 -27.143 1.00 96.69 420 VAL A CA 1
ATOM 3230 C C . VAL A 1 420 ? -6.118 -14.730 -28.435 1.00 96.69 420 VAL A C 1
ATOM 3232 O O . VAL A 1 420 ? -5.455 -14.969 -29.446 1.00 96.69 420 VAL A O 1
ATOM 3235 N N . LYS A 1 421 ? -7.456 -14.812 -28.436 1.00 96.38 421 LYS A N 1
ATOM 3236 C CA . LYS A 1 421 ? -8.250 -15.169 -29.629 1.00 96.38 421 LYS A CA 1
ATOM 3237 C C . LYS A 1 421 ? -8.190 -14.106 -30.731 1.00 96.38 421 LYS A C 1
ATOM 3239 O O . LYS A 1 421 ? -8.225 -14.466 -31.904 1.00 96.38 421 LYS A O 1
ATOM 3244 N N . ALA A 1 422 ? -8.126 -12.828 -30.363 1.00 95.69 422 ALA A N 1
ATOM 3245 C CA . ALA A 1 422 ? -8.117 -11.709 -31.303 1.00 95.69 422 ALA A CA 1
ATOM 3246 C C . ALA A 1 422 ? -6.753 -11.493 -31.978 1.00 95.69 422 ALA A C 1
ATOM 3248 O O . ALA A 1 422 ? -6.695 -10.917 -33.064 1.00 95.69 422 ALA A O 1
ATOM 3249 N N . GLN A 1 423 ? -5.661 -11.958 -31.362 1.00 95.75 423 GLN A N 1
ATOM 3250 C CA . GLN A 1 423 ? -4.325 -11.847 -31.946 1.00 95.75 423 GLN A CA 1
ATOM 3251 C C . GLN A 1 423 ? -4.209 -12.640 -33.255 1.00 95.75 423 GLN A C 1
ATOM 3253 O O . GLN A 1 423 ? -4.703 -13.766 -33.388 1.00 95.75 423 GLN A O 1
ATOM 3258 N N . GLY A 1 424 ? -3.510 -12.051 -34.228 1.00 91.31 424 GLY A N 1
ATOM 3259 C CA . GLY A 1 424 ? -3.265 -12.680 -35.521 1.00 91.31 424 GLY A CA 1
ATOM 3260 C C . GLY A 1 424 ? -2.437 -13.959 -35.382 1.00 91.31 424 GLY A C 1
ATOM 3261 O O . GLY A 1 424 ? -1.546 -14.059 -34.544 1.00 91.31 424 GLY A O 1
ATOM 3262 N N . THR A 1 425 ? -2.671 -14.942 -36.253 1.00 89.00 425 THR A N 1
ATOM 3263 C CA . THR A 1 425 ? -1.987 -16.247 -36.178 1.00 89.00 425 THR A CA 1
ATOM 3264 C C . THR A 1 425 ? -0.463 -16.152 -36.285 1.00 89.00 425 THR A C 1
ATOM 3266 O O . THR A 1 425 ? 0.229 -17.037 -35.796 1.00 89.00 425 THR A O 1
ATOM 3269 N N . LYS A 1 426 ? 0.063 -15.084 -36.903 1.00 93.62 426 LYS A N 1
ATOM 3270 C CA . LYS A 1 426 ? 1.506 -14.810 -37.024 1.00 93.62 426 LYS A CA 1
ATOM 3271 C C . LYS A 1 426 ? 2.169 -14.434 -35.695 1.00 93.62 426 LYS A C 1
ATOM 3273 O O . LYS A 1 426 ? 3.380 -14.566 -35.583 1.00 93.62 426 LYS A O 1
ATOM 3278 N N . SER A 1 427 ? 1.396 -13.996 -34.701 1.00 95.50 427 SER A N 1
ATOM 3279 C CA . SER A 1 427 ? 1.900 -13.685 -33.359 1.00 95.50 427 SER A CA 1
ATOM 3280 C C . SER A 1 427 ? 2.201 -14.943 -32.542 1.00 95.50 427 SER A C 1
ATOM 3282 O O . SER A 1 427 ? 2.788 -14.846 -31.469 1.00 95.50 427 SER A O 1
ATOM 3284 N N . PHE A 1 428 ? 1.827 -16.127 -33.035 1.00 97.00 428 PHE A N 1
ATOM 3285 C CA . PHE A 1 428 ? 2.035 -17.410 -32.371 1.00 97.00 428 PHE A CA 1
ATOM 3286 C C . PHE A 1 428 ? 2.953 -18.314 -33.186 1.00 97.00 428 PHE A C 1
ATOM 3288 O O . PHE A 1 428 ? 3.007 -18.232 -34.412 1.00 97.00 428 PHE A O 1
ATOM 3295 N N . LYS A 1 429 ? 3.615 -19.251 -32.500 1.00 95.62 429 LYS A N 1
ATOM 3296 C CA . LYS A 1 429 ? 4.463 -20.271 -33.138 1.00 95.62 429 LYS A CA 1
ATOM 3297 C C . LYS A 1 429 ? 3.693 -21.090 -34.178 1.00 95.62 429 LYS A C 1
ATOM 3299 O O . LYS A 1 429 ? 4.231 -21.461 -35.215 1.00 95.62 429 LYS A O 1
ATOM 3304 N N . ASN A 1 430 ? 2.433 -21.397 -33.877 1.00 94.69 430 ASN A N 1
ATOM 3305 C CA . ASN A 1 430 ? 1.457 -21.993 -34.783 1.00 94.69 430 ASN A CA 1
ATOM 3306 C C . ASN A 1 430 ? 0.042 -21.857 -34.187 1.00 94.69 430 ASN A C 1
ATOM 3308 O O . ASN A 1 430 ? -0.136 -21.474 -33.029 1.00 94.69 430 ASN A O 1
ATOM 3312 N N . ARG A 1 431 ? -0.983 -22.218 -34.969 1.00 94.19 431 ARG A N 1
ATOM 3313 C CA . ARG A 1 431 ? -2.390 -22.176 -34.531 1.00 94.19 431 ARG A CA 1
ATOM 3314 C C . ARG A 1 431 ? -2.674 -23.071 -33.317 1.00 94.19 431 ARG A C 1
ATOM 3316 O O . ARG A 1 431 ? -3.521 -22.729 -32.495 1.00 94.19 431 ARG A O 1
ATOM 3323 N N . SER A 1 432 ? -1.972 -24.195 -33.185 1.00 95.06 432 SER A N 1
ATOM 3324 C CA . SER A 1 432 ? -2.143 -25.108 -32.050 1.00 95.06 432 SER A CA 1
ATOM 3325 C C . SER A 1 432 ? -1.657 -24.481 -30.743 1.00 95.06 432 SER A C 1
ATOM 3327 O O . SER A 1 432 ? -2.316 -24.647 -29.723 1.00 95.06 432 SER A O 1
ATOM 3329 N N . SER A 1 433 ? -0.572 -23.698 -30.773 1.00 95.88 433 SER A N 1
ATOM 3330 C CA . SER A 1 433 ? -0.091 -22.920 -29.623 1.00 95.88 433 SER A CA 1
ATOM 3331 C C . SER A 1 433 ? -1.125 -21.896 -29.147 1.00 95.88 433 SER A C 1
ATOM 3333 O O . SER A 1 433 ? -1.397 -21.815 -27.951 1.00 95.88 433 SER A O 1
ATOM 3335 N N . GLN A 1 434 ? -1.764 -21.171 -30.072 1.00 96.75 434 GLN A N 1
ATOM 3336 C CA . GLN A 1 434 ? -2.850 -20.242 -29.735 1.00 96.75 434 GLN A CA 1
ATOM 3337 C C . GLN A 1 434 ? -4.031 -20.973 -29.072 1.00 96.75 434 GLN A C 1
ATOM 3339 O O . GLN A 1 434 ? -4.519 -20.555 -28.021 1.00 96.75 434 GLN A O 1
ATOM 3344 N N . LEU A 1 435 ? -4.475 -22.095 -29.653 1.00 96.56 435 LEU A N 1
ATOM 3345 C CA . LEU A 1 435 ? -5.584 -22.887 -29.113 1.00 96.56 435 LEU A CA 1
ATOM 3346 C C . LEU A 1 435 ? -5.254 -23.503 -27.742 1.00 96.56 435 LEU A C 1
ATOM 3348 O O . LEU A 1 435 ? -6.128 -23.571 -26.873 1.00 96.56 435 LEU A O 1
ATOM 3352 N N . ALA A 1 436 ? -4.007 -23.929 -27.535 1.00 96.31 436 ALA A N 1
ATOM 3353 C CA . ALA A 1 436 ? -3.543 -24.465 -26.261 1.00 96.31 436 ALA A CA 1
ATOM 3354 C C . ALA A 1 436 ? -3.635 -23.411 -25.149 1.00 96.31 436 ALA A C 1
ATOM 3356 O O . ALA A 1 436 ? -4.230 -23.689 -24.108 1.00 96.31 436 ALA A O 1
ATOM 3357 N N . LEU A 1 437 ? -3.149 -22.185 -25.389 1.00 96.88 437 LEU A N 1
ATOM 3358 C CA . LEU A 1 437 ? -3.253 -21.083 -24.421 1.00 96.88 437 LEU A CA 1
ATOM 3359 C C . LEU A 1 437 ? -4.710 -20.794 -24.040 1.00 96.88 437 LEU A C 1
ATOM 3361 O O . LEU A 1 437 ? -5.038 -20.732 -22.855 1.00 96.88 437 LEU A O 1
ATOM 3365 N N . VAL A 1 438 ? -5.606 -20.707 -25.029 1.00 97.75 438 VAL A N 1
ATOM 3366 C CA . VAL A 1 438 ? -7.049 -20.538 -24.782 1.00 97.75 438 VAL A CA 1
ATOM 3367 C C . VAL A 1 438 ? -7.599 -21.682 -23.925 1.00 97.75 438 VAL A C 1
ATOM 3369 O O . VAL A 1 438 ? -8.313 -21.444 -22.955 1.00 97.75 438 VAL A O 1
ATOM 3372 N N . THR A 1 439 ? -7.239 -22.927 -24.236 1.00 98.19 439 THR A N 1
ATOM 3373 C CA . THR A 1 439 ? -7.711 -24.112 -23.500 1.00 98.19 439 THR A CA 1
ATOM 3374 C C . THR A 1 439 ? -7.234 -24.118 -22.044 1.00 98.19 439 THR A C 1
ATOM 3376 O O . THR A 1 439 ? -7.999 -24.469 -21.137 1.00 98.19 439 THR A O 1
ATOM 3379 N N . HIS A 1 440 ? -5.989 -23.706 -21.792 1.00 97.94 440 HIS A N 1
ATOM 3380 C CA . HIS A 1 440 ? -5.458 -23.572 -20.437 1.00 97.94 440 HIS A CA 1
ATOM 3381 C C . HIS A 1 440 ? -6.194 -22.486 -19.648 1.00 97.94 440 HIS A C 1
ATOM 3383 O O . HIS A 1 440 ? -6.610 -22.743 -18.518 1.00 97.94 440 HIS A O 1
ATOM 3389 N N . LEU A 1 441 ? -6.452 -21.323 -20.251 1.00 98.19 441 LEU A N 1
ATOM 3390 C CA . LEU A 1 441 ? -7.211 -20.238 -19.620 1.00 98.19 441 LEU A CA 1
ATOM 3391 C C . LEU A 1 441 ? -8.658 -20.635 -19.286 1.00 98.19 441 LEU A C 1
ATOM 3393 O O . LEU A 1 441 ? -9.132 -20.380 -18.179 1.00 98.19 441 LEU A O 1
ATOM 3397 N N . GLU A 1 442 ? -9.344 -21.347 -20.180 1.00 98.25 442 GLU A N 1
ATOM 3398 C CA . GLU A 1 442 ? -10.686 -21.891 -19.910 1.00 98.25 442 GLU A CA 1
ATOM 3399 C C . GLU A 1 442 ? -10.665 -22.945 -18.786 1.00 98.25 442 GLU A C 1
ATOM 3401 O O . GLU A 1 442 ? -11.587 -23.046 -17.971 1.00 98.25 442 GLU A O 1
ATOM 3406 N N . THR A 1 443 ? -9.588 -23.731 -18.695 1.00 98.25 443 THR A N 1
ATOM 3407 C CA . THR A 1 443 ? -9.384 -24.682 -17.590 1.00 98.25 443 THR A CA 1
ATOM 3408 C C . THR A 1 443 ? -9.190 -23.955 -16.262 1.00 98.25 443 THR A C 1
ATOM 3410 O O . THR A 1 443 ? -9.797 -24.338 -15.262 1.00 98.25 443 THR A O 1
ATOM 3413 N N . ILE A 1 444 ? -8.409 -22.874 -16.256 1.00 98.25 444 ILE A N 1
ATOM 3414 C CA . ILE A 1 444 ? -8.215 -22.001 -15.093 1.00 98.25 444 ILE A CA 1
ATOM 3415 C C . ILE A 1 444 ? -9.558 -21.409 -14.655 1.00 98.25 444 ILE A C 1
ATOM 3417 O O . ILE A 1 444 ? -9.910 -21.503 -13.480 1.00 98.25 444 ILE A O 1
ATOM 3421 N N . LYS A 1 445 ? -10.376 -20.915 -15.592 1.00 97.81 445 LYS A N 1
ATOM 3422 C CA . LYS A 1 445 ? -11.731 -20.417 -15.306 1.00 97.81 445 LYS A CA 1
ATOM 3423 C C . LYS A 1 445 ? -12.615 -21.476 -14.629 1.00 97.81 445 LYS A C 1
ATOM 3425 O O . LYS A 1 445 ? -13.301 -21.180 -13.650 1.00 97.81 445 LYS A O 1
ATOM 3430 N N . LYS A 1 446 ? -12.545 -22.739 -15.068 1.00 97.81 446 LYS A N 1
ATOM 3431 C CA . LYS A 1 446 ? -13.236 -23.869 -14.407 1.00 97.81 446 LYS A CA 1
ATOM 3432 C C . LYS A 1 446 ? -12.689 -24.168 -13.008 1.00 97.81 446 LYS A C 1
ATOM 3434 O O . LYS A 1 446 ? -13.460 -24.529 -12.120 1.00 97.81 446 LYS A O 1
ATOM 3439 N N . GLN A 1 447 ? -11.381 -24.038 -12.793 1.00 97.88 447 GLN A N 1
ATOM 3440 C CA . GLN A 1 447 ? -10.764 -24.204 -11.471 1.00 97.88 447 GLN A CA 1
ATOM 3441 C C . GLN A 1 447 ? -11.222 -23.102 -10.503 1.00 97.88 447 GLN A C 1
ATOM 3443 O O . GLN A 1 447 ? -11.577 -23.408 -9.365 1.00 97.88 447 GLN A O 1
ATOM 3448 N N . VAL A 1 448 ? -11.317 -21.853 -10.971 1.00 97.06 448 VAL A N 1
ATOM 3449 C CA . VAL A 1 448 ? -11.876 -20.722 -10.208 1.00 97.06 448 VAL A CA 1
ATOM 3450 C C . VAL A 1 448 ? -13.330 -20.986 -9.809 1.00 97.06 448 VAL A C 1
ATOM 3452 O O . VAL A 1 448 ? -13.676 -20.814 -8.642 1.00 97.06 448 VAL A O 1
ATOM 3455 N N . ALA A 1 449 ? -14.162 -21.511 -10.716 1.00 96.19 449 ALA A N 1
ATOM 3456 C CA . ALA A 1 449 ? -15.550 -21.884 -10.406 1.00 96.19 449 ALA A CA 1
ATOM 3457 C C . ALA A 1 449 ? -15.668 -22.953 -9.310 1.00 96.19 449 ALA A C 1
ATOM 3459 O O . ALA A 1 449 ? -16.641 -22.981 -8.559 1.00 96.19 449 ALA A O 1
ATOM 3460 N N . ARG A 1 450 ? -14.647 -23.804 -9.176 1.00 96.69 450 ARG A N 1
ATOM 3461 C CA . ARG A 1 450 ? -14.534 -24.821 -8.121 1.00 96.69 450 ARG A CA 1
ATOM 3462 C C . ARG A 1 450 ? -13.811 -24.313 -6.868 1.00 96.69 450 ARG A C 1
ATOM 3464 O O . ARG A 1 450 ? -13.503 -25.118 -5.996 1.00 96.69 450 ARG A O 1
ATOM 3471 N N . LYS A 1 451 ? -13.519 -23.008 -6.779 1.00 96.12 451 LYS A N 1
ATOM 3472 C CA . LYS A 1 451 ? -12.743 -22.366 -5.701 1.00 96.12 451 LYS A CA 1
ATOM 3473 C C . LYS A 1 451 ? -11.327 -22.942 -5.527 1.00 96.12 451 LYS A C 1
ATOM 3475 O O . LYS A 1 451 ? -10.721 -22.812 -4.470 1.00 96.12 451 LYS A O 1
ATOM 3480 N N . ALA A 1 452 ? -10.774 -23.568 -6.567 1.00 96.75 452 ALA A N 1
ATOM 3481 C CA . ALA A 1 452 ? -9.445 -24.175 -6.554 1.00 96.75 452 ALA A CA 1
ATOM 3482 C C . ALA A 1 452 ? -8.362 -23.152 -6.953 1.00 96.75 452 ALA A C 1
ATOM 3484 O O . ALA A 1 452 ? -7.643 -23.350 -7.935 1.00 96.75 452 ALA A O 1
ATOM 3485 N N . TYR A 1 453 ? -8.260 -22.038 -6.219 1.00 95.81 453 TYR A N 1
ATOM 3486 C CA . TYR A 1 453 ? -7.439 -20.879 -6.608 1.00 95.81 453 TYR A CA 1
ATOM 3487 C C . TYR A 1 453 ? -5.939 -21.190 -6.691 1.00 95.81 453 TYR A C 1
ATOM 3489 O O . TYR A 1 453 ? -5.282 -20.775 -7.642 1.00 95.81 453 TYR A O 1
ATOM 3497 N N . SER A 1 454 ? -5.399 -21.995 -5.773 1.00 93.50 454 SER A N 1
ATOM 3498 C CA . SER A 1 454 ? -3.988 -22.408 -5.817 1.00 93.50 454 SER A CA 1
ATOM 3499 C C . SER A 1 454 ? -3.674 -23.258 -7.051 1.00 93.50 454 SER A C 1
ATOM 3501 O O . SER A 1 454 ? -2.643 -23.065 -7.695 1.00 93.50 454 SER A O 1
ATOM 3503 N N . ALA A 1 455 ? -4.586 -24.160 -7.431 1.00 95.56 455 ALA A N 1
ATOM 3504 C CA . ALA A 1 455 ? -4.450 -24.959 -8.647 1.00 95.56 455 ALA A CA 1
ATOM 3505 C C . ALA A 1 455 ? -4.580 -24.092 -9.911 1.00 95.56 455 ALA A C 1
ATOM 3507 O O . ALA A 1 455 ? -3.785 -24.245 -10.837 1.00 95.56 455 ALA A O 1
ATOM 3508 N N . ALA A 1 456 ? -5.532 -23.153 -9.917 1.00 97.38 456 ALA A N 1
ATOM 3509 C CA . ALA A 1 456 ? -5.704 -22.154 -10.971 1.00 97.38 456 ALA A CA 1
ATOM 3510 C C . ALA A 1 456 ? -4.437 -21.308 -11.164 1.00 97.38 456 ALA A C 1
ATOM 3512 O O . ALA A 1 456 ? -3.962 -21.168 -12.288 1.00 97.38 456 ALA A O 1
ATOM 3513 N N . ARG A 1 457 ? -3.831 -20.819 -10.076 1.00 95.31 457 ARG A N 1
ATOM 3514 C CA . ARG A 1 457 ? -2.582 -20.044 -10.107 1.00 95.31 457 ARG A CA 1
ATOM 3515 C C . ARG A 1 457 ? -1.405 -20.867 -10.622 1.00 95.31 457 ARG A C 1
ATOM 3517 O O . ARG A 1 457 ? -0.652 -20.390 -11.464 1.00 95.31 457 ARG A O 1
ATOM 3524 N N . ASN A 1 458 ? -1.242 -22.099 -10.142 1.00 94.56 458 ASN A N 1
ATOM 3525 C CA . ASN A 1 458 ? -0.156 -22.968 -10.601 1.00 94.56 458 ASN A CA 1
ATOM 3526 C C . ASN A 1 458 ? -0.270 -23.247 -12.107 1.00 94.56 458 ASN A C 1
ATOM 3528 O O . ASN A 1 458 ? 0.731 -23.196 -12.816 1.00 94.56 458 ASN A O 1
ATOM 3532 N N . ASN A 1 459 ? -1.491 -23.467 -12.600 1.00 95.94 459 ASN A N 1
ATOM 3533 C CA . ASN A 1 459 ? -1.772 -23.648 -14.021 1.00 95.94 459 ASN A CA 1
ATOM 3534 C C . ASN A 1 459 ? -1.513 -22.359 -14.824 1.00 95.94 459 ASN A C 1
ATOM 3536 O O . ASN A 1 459 ? -0.848 -22.415 -15.856 1.00 95.94 459 ASN A O 1
ATOM 3540 N N . LEU A 1 460 ? -1.942 -21.198 -14.312 1.00 95.81 460 LEU A N 1
ATOM 3541 C CA . LEU A 1 460 ? -1.663 -19.889 -14.913 1.00 95.81 460 LEU A CA 1
ATOM 3542 C C . LEU A 1 460 ? -0.155 -19.654 -15.064 1.00 95.81 460 LEU A C 1
ATOM 3544 O O . LEU A 1 460 ? 0.300 -19.276 -16.138 1.00 95.81 460 LEU A O 1
ATOM 3548 N N . LYS A 1 461 ? 0.633 -19.954 -14.027 1.00 94.25 461 LYS A N 1
ATOM 3549 C CA . LYS A 1 461 ? 2.095 -19.844 -14.071 1.00 94.25 461 LYS A CA 1
ATOM 3550 C C . LYS A 1 461 ? 2.711 -20.815 -15.085 1.00 94.25 461 LYS A C 1
ATOM 3552 O O . LYS A 1 461 ? 3.400 -20.402 -16.008 1.00 94.25 461 LYS A O 1
ATOM 3557 N N . GLN A 1 462 ? 2.459 -22.112 -14.919 1.00 94.25 462 GLN A N 1
ATOM 3558 C CA . GLN A 1 462 ? 3.175 -23.160 -15.655 1.00 94.25 462 GLN A CA 1
ATOM 3559 C C . GLN A 1 462 ? 2.776 -23.250 -17.131 1.00 94.25 462 GLN A C 1
ATOM 3561 O O . GLN A 1 462 ? 3.627 -23.499 -17.986 1.00 94.25 462 GLN A O 1
ATOM 3566 N N . ASN A 1 463 ? 1.489 -23.067 -17.431 1.00 95.56 463 ASN A N 1
ATOM 3567 C CA . ASN A 1 463 ? 0.935 -23.352 -18.755 1.00 95.56 463 ASN A CA 1
ATOM 3568 C C . ASN A 1 463 ? 0.568 -22.098 -19.551 1.00 95.56 463 ASN A C 1
ATOM 3570 O O . ASN A 1 463 ? 0.228 -22.222 -20.726 1.00 95.56 463 ASN A O 1
ATOM 3574 N N . VAL A 1 464 ? 0.627 -20.911 -18.938 1.00 95.38 464 VAL A N 1
ATOM 3575 C CA . VAL A 1 464 ? 0.342 -19.641 -19.620 1.00 95.38 464 VAL A CA 1
ATOM 3576 C C . VAL A 1 464 ? 1.524 -18.680 -19.496 1.00 95.38 464 VAL A C 1
ATOM 3578 O O . VAL A 1 464 ? 2.112 -18.348 -20.518 1.00 95.38 464 VAL A O 1
ATOM 3581 N N . ALA A 1 465 ? 1.922 -18.280 -18.283 1.00 93.50 465 ALA A N 1
ATOM 3582 C CA . ALA A 1 465 ? 2.980 -17.281 -18.079 1.00 93.50 465 ALA A CA 1
ATOM 3583 C C . ALA A 1 465 ? 4.337 -17.728 -18.653 1.00 93.50 465 ALA A C 1
ATOM 3585 O O . ALA A 1 465 ? 4.886 -17.032 -19.498 1.00 93.50 465 ALA A O 1
ATOM 3586 N N . ASN A 1 466 ? 4.805 -18.935 -18.308 1.00 93.44 466 ASN A N 1
ATOM 3587 C CA . ASN A 1 466 ? 6.063 -19.523 -18.811 1.00 93.44 466 ASN A CA 1
ATOM 3588 C C . ASN A 1 466 ? 6.039 -19.895 -20.318 1.00 93.44 466 ASN A C 1
ATOM 3590 O O . ASN A 1 466 ? 6.829 -20.723 -20.779 1.00 93.44 466 ASN A O 1
ATOM 3594 N N . LYS A 1 467 ? 5.020 -19.463 -21.067 1.00 94.31 467 LYS A N 1
ATOM 3595 C CA . LYS A 1 467 ? 4.876 -19.688 -22.517 1.00 94.31 467 LYS A CA 1
ATOM 3596 C C . LYS A 1 467 ? 4.895 -18.373 -23.298 1.00 94.31 467 LYS A C 1
ATOM 3598 O O . LYS A 1 467 ? 4.569 -18.376 -24.491 1.00 94.31 467 LYS A O 1
ATOM 3603 N N . MET A 1 468 ? 5.159 -17.267 -22.613 1.00 92.19 468 MET A N 1
ATOM 3604 C CA . MET A 1 468 ? 5.182 -15.917 -23.161 1.00 92.19 468 MET A CA 1
ATOM 3605 C C . MET A 1 468 ? 6.073 -14.990 -22.320 1.00 92.19 468 MET A C 1
ATOM 3607 O O . MET A 1 468 ? 5.785 -13.800 -22.218 1.00 92.19 468 MET A O 1
ATOM 3611 N N . ASP A 1 469 ? 7.105 -15.538 -21.678 1.00 89.38 469 ASP A N 1
ATOM 3612 C CA . ASP A 1 469 ? 8.021 -14.827 -20.780 1.00 89.38 469 ASP A CA 1
ATOM 3613 C C . ASP A 1 469 ? 9.294 -14.319 -21.471 1.00 89.38 469 ASP A C 1
ATOM 3615 O O . ASP A 1 469 ? 10.017 -13.514 -20.884 1.00 89.38 469 ASP A O 1
ATOM 3619 N N . GLY A 1 470 ? 9.522 -14.668 -22.741 1.00 88.75 470 GLY A N 1
ATOM 3620 C CA . GLY A 1 470 ? 10.656 -14.172 -23.524 1.00 88.75 470 GLY A CA 1
ATOM 3621 C C . GLY A 1 470 ? 10.772 -12.639 -23.610 1.00 88.75 470 GLY A C 1
ATOM 3622 O O . GLY A 1 470 ? 11.863 -12.086 -23.752 1.00 88.75 470 GLY A O 1
ATOM 3623 N N . TYR A 1 471 ? 9.675 -11.892 -23.464 1.00 88.75 471 TYR A N 1
ATOM 3624 C CA . TYR A 1 471 ? 9.710 -10.426 -23.437 1.00 88.75 471 TYR A CA 1
ATOM 3625 C C . TYR A 1 471 ? 10.490 -9.871 -22.238 1.00 88.75 471 TYR A C 1
ATOM 3627 O O . TYR A 1 471 ? 11.071 -8.792 -22.360 1.00 88.75 471 TYR A O 1
ATOM 3635 N N . LEU A 1 472 ? 10.565 -10.615 -21.127 1.00 83.69 472 LEU A N 1
ATOM 3636 C CA . LEU A 1 472 ? 11.347 -10.244 -19.943 1.00 83.69 472 LEU A CA 1
ATOM 3637 C C . LEU A 1 472 ? 12.853 -10.273 -20.225 1.00 83.69 472 LEU A C 1
ATOM 3639 O O . LEU A 1 472 ? 13.607 -9.491 -19.653 1.00 83.69 472 LEU A O 1
ATOM 3643 N N . THR A 1 473 ? 13.296 -11.161 -21.118 1.00 84.94 473 THR A N 1
ATOM 3644 C CA . THR A 1 473 ? 14.705 -11.302 -21.526 1.00 84.94 473 THR A CA 1
ATOM 3645 C C . THR A 1 473 ? 15.009 -10.582 -22.844 1.00 84.94 473 THR A C 1
ATOM 3647 O O . THR A 1 473 ? 16.152 -10.568 -23.302 1.00 84.94 473 THR A O 1
ATOM 3650 N N . GLY A 1 474 ? 13.992 -9.981 -23.471 1.00 86.56 474 GLY A N 1
ATOM 3651 C CA . GLY A 1 474 ? 14.089 -9.340 -24.782 1.00 86.56 474 GLY A CA 1
ATOM 3652 C C . GLY A 1 474 ? 14.206 -10.323 -25.952 1.00 86.56 474 GLY A C 1
ATOM 3653 O O . GLY A 1 474 ? 14.522 -9.907 -27.069 1.00 86.56 474 GLY A O 1
ATOM 3654 N N . LYS A 1 475 ? 13.961 -11.619 -25.728 1.00 92.44 475 LYS A N 1
ATOM 3655 C CA . LYS A 1 475 ? 14.099 -12.666 -26.741 1.00 92.44 475 LYS A CA 1
ATOM 3656 C C . LYS A 1 475 ? 13.071 -13.773 -26.537 1.00 92.44 475 LYS A C 1
ATOM 3658 O O . LYS A 1 475 ? 12.898 -14.270 -25.442 1.00 92.44 475 LYS A O 1
ATOM 3663 N N . VAL A 1 476 ? 12.454 -14.213 -27.632 1.00 93.12 476 VAL A N 1
ATOM 3664 C CA . VAL A 1 476 ? 11.513 -15.342 -27.624 1.00 93.12 476 VAL A CA 1
ATOM 3665 C C . VAL A 1 476 ? 12.240 -16.633 -27.245 1.00 93.12 476 VAL A C 1
ATOM 3667 O O . VAL A 1 476 ? 13.229 -17.004 -27.890 1.00 93.12 476 VAL A O 1
ATOM 3670 N N . ASP A 1 477 ? 11.706 -17.336 -26.253 1.00 92.00 477 ASP A N 1
ATOM 3671 C CA . ASP A 1 477 ? 12.246 -18.598 -25.767 1.00 92.00 477 ASP A CA 1
ATOM 3672 C C . ASP A 1 477 ? 11.730 -19.800 -26.572 1.00 92.00 477 ASP A C 1
ATOM 3674 O O . ASP A 1 477 ? 10.693 -19.772 -27.238 1.00 92.00 477 ASP A O 1
ATOM 3678 N N . ALA A 1 478 ? 12.456 -20.920 -26.532 1.00 91.62 478 ALA A N 1
ATOM 3679 C CA . ALA A 1 478 ? 12.114 -22.102 -27.334 1.00 91.62 478 ALA A CA 1
ATOM 3680 C C . ALA A 1 478 ? 10.743 -22.715 -26.965 1.00 91.62 478 ALA A C 1
ATOM 3682 O O . ALA A 1 478 ? 10.058 -23.300 -27.821 1.00 91.62 478 ALA A O 1
ATOM 3683 N N . ASN A 1 479 ? 10.361 -22.586 -25.690 1.00 92.00 479 ASN A N 1
ATOM 3684 C CA . ASN A 1 479 ? 9.085 -23.004 -25.104 1.00 92.00 479 ASN A CA 1
ATOM 3685 C C . ASN A 1 479 ? 7.945 -22.004 -25.325 1.00 92.00 479 ASN A C 1
ATOM 3687 O O . ASN A 1 479 ? 6.804 -22.352 -24.997 1.00 92.00 479 ASN A O 1
ATOM 3691 N N . ASP A 1 480 ? 8.220 -20.821 -25.877 1.00 94.44 480 ASP A N 1
ATOM 3692 C CA . ASP A 1 480 ? 7.195 -19.810 -26.077 1.00 94.44 480 ASP A CA 1
ATOM 3693 C C . ASP A 1 480 ? 6.172 -20.232 -27.131 1.00 94.44 480 ASP A C 1
ATOM 3695 O O . ASP A 1 480 ? 6.467 -20.786 -28.198 1.00 94.44 480 ASP A O 1
ATOM 3699 N N . CYS A 1 481 ? 4.914 -19.958 -26.802 1.00 95.12 481 CYS A N 1
ATOM 3700 C CA . CYS A 1 481 ? 3.770 -20.135 -27.685 1.00 95.12 481 CYS A CA 1
ATOM 3701 C C . CYS A 1 481 ? 3.495 -18.876 -28.513 1.00 95.12 481 CYS A C 1
ATOM 3703 O O . CYS A 1 481 ? 2.969 -18.980 -29.625 1.00 95.12 481 CYS A O 1
ATOM 3705 N N . VAL A 1 482 ? 3.862 -17.708 -27.985 1.00 95.56 482 VAL A N 1
ATOM 3706 C CA . VAL A 1 482 ? 3.745 -16.392 -28.622 1.00 95.56 482 VAL A CA 1
ATOM 3707 C C . VAL A 1 482 ? 5.131 -15.995 -29.130 1.00 95.56 482 VAL A C 1
ATOM 3709 O O . VAL A 1 482 ? 6.084 -16.063 -28.373 1.00 95.56 482 VAL A O 1
ATOM 3712 N N . VAL A 1 483 ? 5.273 -15.596 -30.392 1.00 95.75 483 VAL A N 1
ATOM 3713 C CA . VAL A 1 483 ? 6.578 -15.254 -31.006 1.00 95.75 483 VAL A CA 1
ATOM 3714 C C . VAL A 1 483 ? 6.763 -13.754 -31.240 1.00 95.75 483 VAL A C 1
ATOM 3716 O O . VAL A 1 483 ? 7.822 -13.314 -31.676 1.00 95.75 483 VAL A O 1
ATOM 3719 N N . ASP A 1 484 ? 5.733 -12.958 -30.961 1.00 94.62 484 ASP A N 1
ATOM 3720 C CA . ASP A 1 484 ? 5.801 -11.502 -31.005 1.00 94.62 484 ASP A CA 1
ATOM 3721 C C . ASP A 1 484 ? 5.999 -10.956 -29.584 1.00 94.62 484 ASP A C 1
ATOM 3723 O O . ASP A 1 484 ? 5.112 -11.080 -28.738 1.00 94.62 484 ASP A O 1
ATOM 3727 N N . LEU A 1 485 ? 7.155 -10.338 -29.322 1.00 93.12 485 LEU A N 1
ATOM 3728 C CA . LEU A 1 485 ? 7.511 -9.804 -28.002 1.00 93.12 485 LEU A CA 1
ATOM 3729 C C . LEU A 1 485 ? 6.573 -8.685 -27.525 1.00 93.12 485 LEU A C 1
ATOM 3731 O O . LEU A 1 485 ? 6.350 -8.540 -26.324 1.00 93.12 485 LEU A O 1
ATOM 3735 N N . LYS A 1 486 ? 5.984 -7.903 -28.441 1.00 92.31 486 LYS A N 1
ATOM 3736 C CA . LYS A 1 486 ? 5.005 -6.869 -28.069 1.00 92.31 486 LYS A CA 1
ATOM 3737 C C . LYS A 1 486 ? 3.706 -7.512 -27.602 1.00 92.31 486 LYS A C 1
ATOM 3739 O O . LYS A 1 486 ? 3.124 -7.072 -26.612 1.00 92.31 486 LYS A O 1
ATOM 3744 N N . VAL A 1 487 ? 3.282 -8.575 -28.287 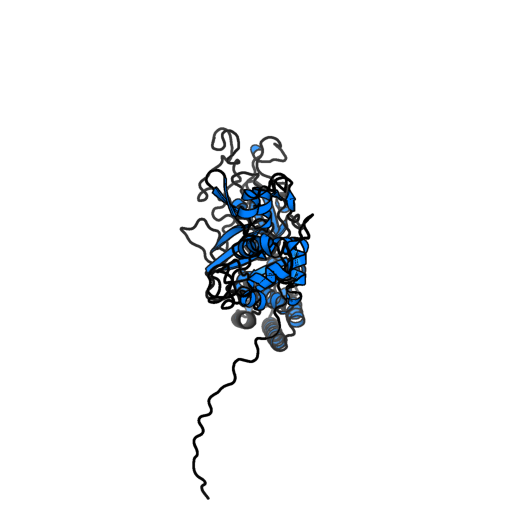1.00 94.00 487 VAL A N 1
ATOM 3745 C CA . VAL A 1 487 ? 2.103 -9.358 -27.891 1.00 94.00 487 VAL A CA 1
ATOM 3746 C C . VAL A 1 487 ? 2.358 -10.098 -26.579 1.00 94.00 487 VAL A C 1
ATOM 3748 O O . VAL A 1 487 ? 1.474 -10.113 -25.726 1.00 94.00 487 VAL A O 1
ATOM 3751 N N . GLN A 1 488 ? 3.558 -10.652 -26.376 1.00 93.94 488 GLN A N 1
ATOM 3752 C CA . GLN A 1 488 ? 3.950 -11.244 -25.094 1.00 93.94 488 GLN A CA 1
ATOM 3753 C C . GLN A 1 488 ? 3.816 -10.233 -23.948 1.00 93.94 488 GLN A C 1
ATOM 3755 O O . GLN A 1 488 ? 3.088 -10.508 -22.998 1.00 93.94 488 GLN A O 1
ATOM 3760 N N . LYS A 1 489 ? 4.417 -9.038 -24.077 1.00 90.94 489 LYS A N 1
ATOM 3761 C CA . LYS A 1 489 ? 4.311 -7.975 -23.062 1.00 90.94 489 LYS A CA 1
ATOM 3762 C C . LYS A 1 489 ? 2.850 -7.612 -22.766 1.00 90.94 489 LYS A C 1
ATOM 3764 O O . LYS A 1 489 ? 2.459 -7.521 -21.605 1.00 90.94 489 LYS A O 1
ATOM 3769 N N . GLN A 1 490 ? 2.016 -7.451 -23.799 1.00 91.94 490 GLN A N 1
ATOM 3770 C CA . GLN A 1 490 ? 0.588 -7.155 -23.619 1.00 91.94 490 GLN A CA 1
ATOM 3771 C C . GLN A 1 490 ? -0.137 -8.254 -22.825 1.00 91.94 490 GLN A C 1
ATOM 3773 O O . GLN A 1 490 ? -0.822 -7.960 -21.846 1.00 91.94 490 GLN A O 1
ATOM 3778 N N . LEU A 1 491 ? 0.009 -9.515 -23.240 1.00 93.12 491 LEU A N 1
ATOM 3779 C CA . LEU A 1 491 ? -0.661 -10.647 -22.595 1.00 93.12 491 LEU A CA 1
ATOM 3780 C C . LEU A 1 491 ? -0.160 -10.875 -21.170 1.00 93.12 491 LEU A C 1
ATOM 3782 O O . LEU A 1 491 ? -0.945 -11.233 -20.293 1.00 93.12 491 LEU A O 1
ATOM 3786 N N . TYR A 1 492 ? 1.131 -10.657 -20.930 1.00 90.19 492 TYR A N 1
ATOM 3787 C CA . TYR A 1 492 ? 1.711 -10.792 -19.605 1.00 90.19 492 TYR A CA 1
ATOM 3788 C C . TYR A 1 492 ? 1.171 -9.737 -18.636 1.00 90.19 492 TYR A C 1
ATOM 3790 O O . TYR A 1 492 ? 0.803 -10.092 -17.516 1.00 90.19 492 TYR A O 1
ATOM 3798 N N . ASN A 1 493 ? 1.017 -8.485 -19.082 1.00 87.88 493 ASN A N 1
ATOM 3799 C CA . ASN A 1 493 ? 0.383 -7.421 -18.296 1.00 87.88 493 ASN A CA 1
ATOM 3800 C C . ASN A 1 493 ? -1.068 -7.765 -17.916 1.00 87.88 493 ASN A C 1
ATOM 3802 O O . ASN A 1 493 ? -1.487 -7.562 -16.778 1.00 87.88 493 ASN A O 1
ATOM 3806 N N . ASP A 1 494 ? -1.850 -8.320 -18.844 1.00 90.19 494 ASP A N 1
ATOM 3807 C CA . ASP A 1 494 ? -3.218 -8.760 -18.540 1.00 90.19 494 ASP A CA 1
ATOM 3808 C C . ASP A 1 494 ? -3.245 -9.974 -17.596 1.00 90.19 494 ASP A C 1
ATOM 3810 O O . ASP A 1 494 ? -4.120 -10.084 -16.732 1.00 90.19 494 ASP A O 1
ATOM 3814 N N . LEU A 1 495 ? -2.255 -10.862 -17.712 1.00 93.00 495 LEU A N 1
ATOM 3815 C CA . LEU A 1 495 ? -2.092 -12.017 -16.835 1.00 93.00 495 LEU A CA 1
ATOM 3816 C C . LEU A 1 495 ? -1.734 -11.623 -15.393 1.00 93.00 495 LEU A C 1
ATOM 3818 O O . LEU A 1 495 ? -2.244 -12.267 -14.471 1.00 93.00 495 LEU A O 1
ATOM 3822 N N . GLN A 1 496 ? -0.916 -10.584 -15.170 1.00 89.88 496 GLN A N 1
ATOM 3823 C CA . GLN A 1 496 ? -0.538 -10.146 -13.814 1.00 89.88 496 GLN A CA 1
ATOM 3824 C C . GLN A 1 496 ? -1.773 -9.798 -12.967 1.00 89.88 496 GLN A C 1
ATOM 3826 O O . GLN A 1 496 ? -1.897 -10.259 -11.830 1.00 89.88 496 GLN A O 1
ATOM 3831 N N . LYS A 1 497 ? -2.752 -9.099 -13.556 1.00 89.56 497 LYS A N 1
ATOM 3832 C CA . LYS A 1 497 ? -4.029 -8.742 -12.905 1.00 89.56 497 LYS A CA 1
ATOM 3833 C C . LYS A 1 497 ? -4.798 -9.976 -12.423 1.00 89.56 497 LYS A C 1
ATOM 3835 O O . LYS A 1 497 ? -5.300 -10.017 -11.299 1.00 89.56 497 LYS A O 1
ATOM 3840 N N . VAL A 1 498 ? -4.872 -11.010 -13.267 1.00 94.69 498 VAL A N 1
ATOM 3841 C CA . VAL A 1 498 ? -5.509 -12.297 -12.935 1.00 94.69 498 VAL A CA 1
ATOM 3842 C C . VAL A 1 498 ? -4.737 -13.007 -11.823 1.00 94.69 498 VAL A C 1
ATOM 3844 O O . VAL A 1 498 ? -5.342 -13.547 -10.894 1.00 94.69 498 VAL A O 1
ATOM 3847 N N . TRP A 1 499 ? -3.405 -12.994 -11.894 1.00 95.06 499 TRP A N 1
ATOM 3848 C CA . TRP A 1 499 ? -2.541 -13.626 -10.902 1.00 95.06 499 TRP A CA 1
ATOM 3849 C C . TRP A 1 499 ? -2.745 -13.018 -9.513 1.00 95.06 499 TRP A C 1
ATOM 3851 O O . TRP A 1 499 ? -2.983 -13.760 -8.558 1.00 95.06 499 TRP A O 1
ATOM 3861 N N . ILE A 1 500 ? -2.707 -11.688 -9.393 1.00 94.38 500 ILE A N 1
ATOM 3862 C CA . ILE A 1 500 ? -2.919 -10.992 -8.115 1.00 94.38 500 ILE A CA 1
ATOM 3863 C C . ILE A 1 500 ? -4.276 -11.371 -7.514 1.00 94.38 500 ILE A C 1
ATOM 3865 O O . ILE A 1 500 ? -4.341 -11.796 -6.360 1.00 94.38 500 ILE A O 1
ATOM 3869 N N . ALA A 1 501 ? -5.354 -11.315 -8.302 1.00 94.88 501 ALA A N 1
ATOM 3870 C CA . ALA A 1 501 ? -6.689 -11.671 -7.822 1.00 94.88 501 ALA A CA 1
ATOM 3871 C C . ALA A 1 501 ? -6.780 -13.133 -7.334 1.00 94.88 501 ALA A C 1
ATOM 3873 O O . ALA A 1 501 ? -7.444 -13.410 -6.332 1.00 94.88 501 ALA A O 1
ATOM 3874 N N . LEU A 1 502 ? -6.086 -14.070 -7.994 1.00 95.62 502 LEU A N 1
ATOM 3875 C CA . LEU A 1 502 ? -5.997 -15.465 -7.544 1.00 95.62 502 LEU A CA 1
ATOM 3876 C C . LEU A 1 502 ? -5.277 -15.609 -6.200 1.00 95.62 502 LEU A C 1
ATOM 3878 O O . LEU A 1 502 ? -5.680 -16.451 -5.401 1.00 95.62 502 LEU A O 1
ATOM 3882 N N . VAL A 1 503 ? -4.232 -14.816 -5.943 1.00 94.75 503 VAL A N 1
ATOM 3883 C CA . VAL A 1 503 ? -3.534 -14.825 -4.647 1.00 94.75 503 VAL A CA 1
ATOM 3884 C C . VAL A 1 503 ? -4.444 -14.279 -3.550 1.00 94.75 503 VAL A C 1
ATOM 3886 O O . VAL A 1 503 ? -4.618 -14.945 -2.534 1.00 94.75 503 VAL A O 1
ATOM 3889 N N . ILE A 1 504 ? -5.104 -13.142 -3.793 1.00 93.44 504 ILE A N 1
ATOM 3890 C CA . ILE A 1 504 ? -6.033 -12.519 -2.833 1.00 93.44 504 ILE A CA 1
ATOM 3891 C C . ILE A 1 504 ? -7.157 -13.485 -2.426 1.00 93.44 504 ILE A C 1
ATOM 3893 O O . ILE A 1 504 ? -7.548 -13.539 -1.262 1.00 93.44 504 ILE A O 1
ATOM 3897 N N . LEU A 1 505 ? -7.677 -14.271 -3.373 1.00 91.88 505 LEU A N 1
ATOM 3898 C CA . LEU A 1 505 ? -8.723 -15.265 -3.108 1.00 91.88 505 LEU A CA 1
ATOM 3899 C C . LEU A 1 505 ? -8.195 -16.574 -2.504 1.00 91.88 505 LEU A C 1
ATOM 3901 O O . LEU A 1 505 ? -8.942 -17.267 -1.812 1.00 91.88 505 LEU A O 1
ATOM 3905 N N . GLY A 1 506 ? -6.953 -16.943 -2.824 1.00 85.31 506 GLY A N 1
ATOM 3906 C CA . GLY A 1 506 ? -6.364 -18.243 -2.510 1.00 85.31 506 GLY A CA 1
ATOM 3907 C C . GLY A 1 506 ? -5.723 -18.353 -1.131 1.00 85.31 506 GLY A C 1
ATOM 3908 O O . GLY A 1 506 ? -5.675 -19.466 -0.606 1.00 85.31 506 GLY A O 1
ATOM 3909 N N . GLY A 1 507 ? -5.289 -17.231 -0.542 1.00 69.75 507 GLY A N 1
ATOM 3910 C CA . GLY A 1 507 ? -4.531 -17.244 0.714 1.00 69.75 507 GLY A CA 1
ATOM 3911 C C . GLY A 1 507 ? -3.063 -17.567 0.522 1.00 69.75 507 GLY A C 1
ATOM 3912 O O . GLY A 1 507 ? -2.684 -18.424 -0.312 1.00 69.75 507 GLY A O 1
#

Foldseek 3Di:
DDDDDDDDDDDPPDDDPPPPDDCPDLQQDAAPPPDPDPLLVQQCVLCVVCHSAPCRYLLLFWAWDWDDDPPDIDTAGLVVQLCVLCVNVVNPDPVSVVNGTFQLNVQLVVCCVPVNSHNVSNVVQQQPQRCPLPDGNVVQVVLSFRSRDSLTGSLFAAFDKFKDFPVLFVQADKFKFWAWQAAQAAFIETWMFMTFQLQLLCLLWFAPPFFWKWWAALRGDIFIEGQDDDPPDLHHHRHDAADWAFDADDLQQDCVNVVPRHRYHQPQPVSPPDDHRHTGDGLLGFGWGWTQDMSRHGWDFWDQDPVRDTDTFDNIKTFHHQNAHDYHAAHNPDVVQQDVVVDVHGRDPPSNHHNNRNVNMHGNTAEMEGPDADPRHHYDPSNSSGPVCRVRRMHMYGGRTHLQSLVQLLVLLVVLLVLLVPDDQLQFPGPVLSVQLNVLSVVLVVCVVVLVLVVSLVSLVPRPLVQLVLLVVPAHDPSHGTHDSVSSSVSNVSSSSNSSSSSSSPD

pLDDT: mean 88.26, std 15.49, range [29.55, 98.62]

Secondary structure (DSSP, 8-state):
--PPP----------SS---S-------------TT--HHHHHHHH-GGGTTSTTSSGGGTB--EEEEETTEEEEE-HHHHHHHHHTTTTT--HHHHHTTB-HHHHHHHHHHHHH-SSHHHHGGGTT--SSSSS--HHHHHHHT--TT-TTS-TT-EEPPEEEEEHHHHTTS--EEEEEEE--SSS-EEEEEEEEEEHHHHHHHHB-TT--EEEEE-TTS-EEEEESS--TT--SPPSSS-BPPPEE---TTTBTTT-TTT--EE---GGGTT--TTEEP--TT-B--EEEEEETTEEPPBPEE-TTS-EE--BS-EEEPPPSS-------TTSSSTT-TTT-SS-----TTTS--GGGG--SS--EEEEESPPTTEEPP-TTTSSHHHHHTTEEEEEESB-SS-HHHHHHHHHHHHHHHHHS-GGGBSSHHHHHHHHHHHHHHHHHHHTT-HHHHHHHHHHHTGGGS-HHHHTS--TT-SB--HHHHHHHHHHHHHHHHHHHHHH-